Protein AF-0000000074256273 (afdb_homodimer)

Organism: Phascolarctos cinereus (NCBI:txid38626)

Secondary structure (DSSP, 8-state):
-PEEEEE-TTSHHHHHHHHHHHHTT--EEEEE--GGGTGGGSHHHHHH-TT--S-EEEETTEEEESHHHHHHHHHHHTT--GGGS-SSHHHHHHHHHHHHHHIIIIIHHHHHHHIIIIIIIIII--PPPHHHHHHHHHHHHHHHHHIIIIIITTSSBTTBSS--HHHHHHHHHHHHHHHTT--TTTT-HHHHHHHHHHHHHH-HHHHHHHHHHHHTGGGSPPPPHHHHHHHHHHHHHH-/-PEEEEE-TTSHHHHHHHHHHHHTT--EEEEE--GGGTGGGSHHHHHH-TT--S-EEEETTEEEESHHHHHHHHHHHTT--GGGS-SSHHHHHHHHHHHHHHIIIIIHHHHHHHIIIIIIIIII--PPPHHHHHHHHHHHHHHHHHIIIIIITTSSBTTBSS--HHHHHHHHHHHHHHHTT--TTTT-HHHHHHHHHHHHHH-HHHHHHHHHHHHTGGGSPPPPHHHHHHHHHHHHHH-

Radius of gyration: 21.8 Å; Cα contacts (8 Å, |Δi|>4): 687; chains: 2; bounding box: 48×56×54 Å

Nearest PDB structures (foldseek):
  2c3t-assembly2_D  TM=9.696E-01  e=3.963E-23  Homo sapiens
  2c3n-assembly2_D  TM=9.711E-01  e=1.273E-22  Homo sapiens
  6keq-assembly1_BA  TM=8.802E-01  e=2.265E-10  Drosophila melanogaster
  7day-assembly1_A  TM=8.612E-01  e=3.450E-09  Drosophila melanogaster
  2il3-assembly1_B  TM=7.692E-01  e=4.697E-10  Anopheles gambiae

Structure (mmCIF, N/CA/C/O backbone):
data_AF-0000000074256273-model_v1
#
loop_
_entity.id
_entity.type
_entity.pdbx_description
1 polymer 'glutathione transferase'
#
loop_
_atom_site.group_PDB
_atom_site.id
_atom_site.type_symbol
_atom_site.label_atom_id
_atom_site.label_alt_id
_atom_site.label_comp_id
_atom_site.label_asym_id
_atom_site.label_entity_id
_atom_site.label_seq_id
_atom_site.pdbx_PDB_ins_code
_atom_site.Cartn_x
_atom_site.Cartn_y
_atom_site.Cartn_z
_atom_site.occupancy
_atom_site.B_iso_or_equiv
_atom_site.auth_seq_id
_atom_site.auth_comp_id
_atom_site.auth_asym_id
_atom_site.auth_atom_id
_atom_site.pdbx_PDB_model_num
ATOM 1 N N . MET A 1 1 ? 14.875 24.125 -13.57 1 61.72 1 MET A N 1
ATOM 2 C CA . MET A 1 1 ? 13.57 23.531 -13.844 1 61.72 1 MET A CA 1
ATOM 3 C C . MET A 1 1 ? 12.883 23.094 -12.555 1 61.72 1 MET A C 1
ATOM 5 O O . MET A 1 1 ? 13.539 22.656 -11.609 1 61.72 1 MET A O 1
ATOM 9 N N . VAL A 1 2 ? 11.625 23.672 -12.195 1 86.75 2 VAL A N 1
ATOM 10 C CA . VAL A 1 2 ? 11.039 23.719 -10.859 1 86.75 2 VAL A CA 1
ATOM 11 C C . VAL A 1 2 ? 10.156 22.5 -10.633 1 86.75 2 VAL A C 1
ATOM 13 O O . VAL A 1 2 ? 9.461 22.047 -11.547 1 86.75 2 VAL A O 1
ATOM 16 N N . LEU A 1 3 ? 10.367 21.719 -9.617 1 96.94 3 LEU A N 1
ATOM 17 C CA . LEU A 1 3 ? 9.523 20.625 -9.148 1 96.94 3 LEU A CA 1
ATOM 18 C C . LEU A 1 3 ? 8.109 21.125 -8.867 1 96.94 3 LEU A C 1
ATOM 20 O O . LEU A 1 3 ? 7.922 22.141 -8.195 1 96.94 3 LEU A O 1
ATOM 24 N N . ASN A 1 4 ? 7.129 20.516 -9.555 1 98.38 4 ASN A N 1
ATOM 25 C CA . ASN A 1 4 ? 5.723 20.797 -9.273 1 98.38 4 ASN A CA 1
ATOM 26 C C . ASN A 1 4 ? 5.086 19.703 -8.43 1 98.38 4 ASN A C 1
ATOM 28 O O . ASN A 1 4 ? 5.242 18.516 -8.727 1 98.38 4 ASN A O 1
ATOM 32 N N . LEU A 1 5 ? 4.43 20.109 -7.398 1 98.62 5 LEU A N 1
ATOM 33 C CA . LEU A 1 5 ? 3.66 19.188 -6.555 1 98.62 5 LEU A CA 1
ATOM 34 C C . LEU A 1 5 ? 2.182 19.562 -6.562 1 98.62 5 LEU A C 1
ATOM 36 O O . LEU A 1 5 ? 1.81 20.656 -6.145 1 98.62 5 LEU A O 1
ATOM 40 N N . TYR A 1 6 ? 1.352 18.703 -7.148 1 98.75 6 TYR A N 1
ATOM 41 C CA . TYR A 1 6 ? -0.099 18.844 -7.07 1 98.75 6 TYR A CA 1
ATOM 42 C C . TYR A 1 6 ? -0.624 18.312 -5.738 1 98.75 6 TYR A C 1
ATOM 44 O O . TYR A 1 6 ? -0.58 17.109 -5.48 1 98.75 6 TYR A O 1
ATOM 52 N N . LEU A 1 7 ? -1.126 19.25 -4.926 1 98.25 7 LEU A N 1
ATOM 53 C CA . LEU A 1 7 ? -1.415 18.906 -3.539 1 98.25 7 LEU A CA 1
ATOM 54 C C . LEU A 1 7 ? -2.783 19.422 -3.119 1 98.25 7 LEU A C 1
ATOM 56 O O . LEU A 1 7 ? -3.283 20.406 -3.691 1 98.25 7 LEU A O 1
ATOM 60 N N . ASN A 1 8 ? -3.404 18.781 -2.252 1 96.56 8 ASN A N 1
ATOM 61 C CA . ASN A 1 8 ? -4.477 19.25 -1.376 1 96.56 8 ASN A CA 1
ATOM 62 C C . ASN A 1 8 ? -4.156 18.969 0.091 1 96.56 8 ASN A C 1
ATOM 64 O O . ASN A 1 8 ? -4.129 17.812 0.52 1 96.56 8 ASN A O 1
ATOM 68 N N . LEU A 1 9 ? -4.027 19.953 0.92 1 95.31 9 LEU A N 1
ATOM 69 C CA . LEU A 1 9 ? -3.455 19.797 2.252 1 95.31 9 LEU A CA 1
ATOM 70 C C . LEU A 1 9 ? -4.48 19.203 3.219 1 95.31 9 LEU A C 1
ATOM 72 O O . LEU A 1 9 ? -4.16 18.922 4.375 1 95.31 9 LEU A O 1
ATOM 76 N N . TYR A 1 10 ? -5.703 18.906 2.738 1 93 10 TYR A N 1
ATOM 77 C CA . TYR A 1 10 ? -6.621 18.109 3.541 1 93 10 TYR A CA 1
ATOM 78 C C . TYR A 1 10 ? -6.211 16.641 3.545 1 93 10 TYR A C 1
ATOM 80 O O . TYR A 1 10 ? -6.648 15.875 4.402 1 93 10 TYR A O 1
ATOM 88 N N . SER A 1 11 ? -5.457 16.281 2.592 1 95.12 11 SER A N 1
ATOM 89 C CA . SER A 1 11 ? -4.957 14.922 2.459 1 95.12 11 SER A CA 1
ATOM 90 C C . SER A 1 11 ? -3.711 14.703 3.312 1 95.12 11 SER A C 1
ATOM 92 O O . SER A 1 11 ? -2.766 15.492 3.252 1 95.12 11 SER A O 1
ATOM 94 N N . SER A 1 12 ? -3.709 13.688 4.07 1 98 12 SER A N 1
ATOM 95 C CA . SER A 1 12 ? -2.564 13.383 4.918 1 98 12 SER A CA 1
ATOM 96 C C . SER A 1 12 ? -1.312 13.125 4.086 1 98 12 SER A C 1
ATOM 98 O O . SER A 1 12 ? -0.218 13.555 4.453 1 98 12 SER A O 1
ATOM 100 N N . SER A 1 13 ? -1.469 12.438 2.953 1 98.25 13 SER A N 1
ATOM 101 C CA . SER A 1 13 ? -0.341 12.156 2.074 1 98.25 13 SER A CA 1
ATOM 102 C C . SER A 1 13 ? 0.254 13.438 1.502 1 98.25 13 SER A C 1
ATOM 104 O O . SER A 1 13 ? 1.475 13.562 1.384 1 98.25 13 SER A O 1
ATOM 106 N N . CYS A 1 14 ? -0.58 14.344 1.185 1 98.56 14 CYS A N 1
ATOM 107 C CA . CYS A 1 14 ? -0.12 15.625 0.649 1 98.56 14 CYS A CA 1
ATOM 108 C C . CYS A 1 14 ? 0.604 16.438 1.718 1 98.56 14 CYS A C 1
ATOM 110 O O . CYS A 1 14 ? 1.64 17.047 1.444 1 98.56 14 CYS A O 1
ATOM 112 N N . ARG A 1 15 ? 0.039 16.406 2.922 1 98.75 15 ARG A N 1
ATOM 113 C CA . ARG A 1 15 ? 0.706 17.125 4.008 1 98.75 15 ARG A CA 1
ATOM 114 C C . ARG A 1 15 ? 2.094 16.547 4.27 1 98.75 15 ARG A C 1
ATOM 116 O O . ARG A 1 15 ? 3.051 17.297 4.48 1 98.75 15 ARG A O 1
ATOM 123 N N . SER A 1 16 ? 2.227 15.242 4.273 1 98.75 16 SER A N 1
ATOM 124 C CA . SER A 1 16 ? 3.527 14.609 4.473 1 98.75 16 SER A CA 1
ATOM 125 C C . SER A 1 16 ? 4.539 15.086 3.432 1 98.75 16 SER A C 1
ATOM 127 O O . SER A 1 16 ? 5.676 15.414 3.77 1 98.75 16 SER A O 1
ATOM 129 N N . LEU A 1 17 ? 4.109 15.109 2.209 1 98.69 17 LEU A N 1
ATOM 130 C CA . LEU A 1 17 ? 4.992 15.508 1.119 1 98.69 17 LEU A CA 1
ATOM 131 C C . LEU A 1 17 ? 5.391 16.969 1.251 1 98.69 17 LEU A C 1
ATOM 133 O O . LEU A 1 17 ? 6.559 17.328 1.06 1 98.69 17 LEU A O 1
ATOM 137 N N . TYR A 1 18 ? 4.43 17.812 1.56 1 98.75 18 TYR A N 1
ATOM 138 C CA . TYR A 1 18 ? 4.672 19.234 1.733 1 98.75 18 TYR A CA 1
ATOM 139 C C . TYR A 1 18 ? 5.68 19.484 2.848 1 98.75 18 TYR A C 1
ATOM 141 O O . TYR A 1 18 ? 6.652 20.219 2.66 1 98.75 18 TYR A O 1
ATOM 149 N N . ILE A 1 19 ? 5.477 18.859 3.969 1 98.81 19 ILE A N 1
ATOM 150 C CA . ILE A 1 19 ? 6.359 19.016 5.121 1 98.81 19 ILE A CA 1
ATOM 151 C C . ILE A 1 19 ? 7.77 18.562 4.754 1 98.81 19 ILE A C 1
ATOM 153 O O . ILE A 1 19 ? 8.75 19.266 5.039 1 98.81 19 ILE A O 1
ATOM 157 N N . PHE A 1 20 ? 7.875 17.406 4.105 1 98.81 20 PHE A N 1
ATOM 158 C CA . PHE A 1 20 ? 9.172 16.828 3.762 1 98.81 20 PHE A CA 1
ATOM 159 C C . PHE A 1 20 ? 9.945 17.766 2.83 1 98.81 20 PHE A C 1
ATOM 161 O O . PHE A 1 20 ? 11.133 18 3.035 1 98.81 20 PHE A O 1
ATOM 168 N N . ALA A 1 21 ? 9.25 18.266 1.827 1 98.44 21 ALA A N 1
ATOM 169 C CA . ALA A 1 21 ? 9.883 19.141 0.857 1 98.44 21 ALA A CA 1
ATOM 170 C C . ALA A 1 21 ? 10.359 20.438 1.521 1 98.44 21 ALA A C 1
ATOM 172 O O . ALA A 1 21 ? 11.477 20.891 1.271 1 98.44 21 ALA A O 1
ATOM 173 N N . LYS A 1 22 ? 9.531 21.031 2.377 1 98.44 22 LYS A N 1
ATOM 174 C CA . LYS A 1 22 ? 9.883 22.25 3.076 1 98.44 22 LYS A CA 1
ATOM 175 C C . LYS A 1 22 ? 11.039 22.016 4.047 1 98.44 22 LYS A C 1
ATOM 177 O O . LYS A 1 22 ? 11.984 22.812 4.105 1 98.44 22 LYS A O 1
ATOM 182 N N . LEU A 1 23 ? 10.945 20.953 4.75 1 98.25 23 LEU A N 1
ATOM 183 C CA . LEU A 1 23 ? 11.953 20.609 5.746 1 98.25 23 LEU A CA 1
ATOM 184 C C . LEU A 1 23 ? 13.336 20.516 5.113 1 98.25 23 LEU A C 1
ATOM 186 O O . LEU A 1 23 ? 14.336 20.906 5.723 1 98.25 23 LEU A O 1
ATOM 190 N N . HIS A 1 24 ? 13.445 20.031 3.916 1 97.81 24 HIS A N 1
ATOM 191 C CA . HIS A 1 24 ? 14.727 19.781 3.266 1 97.81 24 HIS A CA 1
ATOM 192 C C . HIS A 1 24 ? 15.031 20.875 2.234 1 97.81 24 HIS A C 1
ATOM 194 O O . HIS A 1 24 ? 15.891 20.688 1.37 1 97.81 24 HIS A O 1
ATOM 200 N N . VAL A 1 25 ? 14.258 21.875 2.178 1 97.12 25 VAL A N 1
ATOM 201 C CA . VAL A 1 25 ? 14.469 23.078 1.368 1 97.12 25 VAL A CA 1
ATOM 202 C C . VAL A 1 25 ? 14.484 22.703 -0.112 1 97.12 25 VAL A C 1
ATOM 204 O O . VAL A 1 25 ? 15.352 23.156 -0.864 1 97.12 25 VAL A O 1
ATOM 207 N N . ILE A 1 26 ? 13.719 21.75 -0.412 1 97.5 26 ILE A N 1
ATOM 208 C CA . ILE A 1 26 ? 13.516 21.40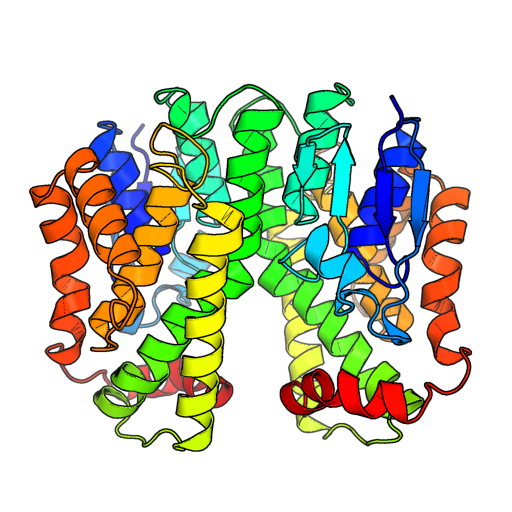6 -1.818 1 97.5 26 ILE A CA 1
ATOM 209 C C . ILE A 1 26 ? 12.656 22.484 -2.48 1 97.5 26 ILE A C 1
ATOM 211 O O . ILE A 1 26 ? 11.562 22.797 -2.004 1 97.5 26 ILE A O 1
ATOM 215 N N . SER A 1 27 ? 13.156 23.094 -3.52 1 97.31 27 SER A N 1
ATOM 216 C CA . SER A 1 27 ? 12.391 24.109 -4.254 1 97.31 27 SER A CA 1
ATOM 217 C C . SER A 1 27 ? 11.281 23.469 -5.078 1 97.31 27 SER A C 1
ATOM 219 O O . SER A 1 27 ? 11.539 22.562 -5.879 1 97.31 27 SER A O 1
ATOM 221 N N . PHE A 1 28 ? 10.055 23.891 -4.828 1 98.12 28 PHE A N 1
ATOM 222 C CA . PHE A 1 28 ? 8.93 23.359 -5.582 1 98.12 28 PHE A CA 1
ATOM 223 C C . PHE A 1 28 ? 7.824 24.391 -5.73 1 98.12 28 PHE A C 1
ATOM 225 O O . PHE A 1 28 ? 7.754 25.344 -4.949 1 98.12 28 PHE A O 1
ATOM 232 N N . ASP A 1 29 ? 7.016 24.234 -6.793 1 98 29 ASP A N 1
ATOM 233 C CA . ASP A 1 29 ? 5.746 24.938 -6.945 1 98 29 ASP A CA 1
ATOM 234 C C . ASP A 1 29 ? 4.574 24.047 -6.535 1 98 29 ASP A C 1
ATOM 236 O O . ASP A 1 29 ? 4.402 22.953 -7.066 1 98 29 ASP A O 1
ATOM 240 N N . MET A 1 30 ? 3.898 24.562 -5.609 1 97.81 30 MET A N 1
ATOM 241 C CA . MET A 1 30 ? 2.684 23.844 -5.23 1 97.81 30 MET A CA 1
ATOM 242 C C . MET A 1 30 ? 1.522 24.219 -6.145 1 97.81 30 MET A C 1
ATOM 244 O O . MET A 1 30 ? 1.229 25.391 -6.332 1 97.81 30 MET A O 1
ATOM 248 N N . ILE A 1 31 ? 0.877 23.297 -6.746 1 97.94 31 ILE A N 1
ATOM 249 C CA . ILE A 1 31 ? -0.345 23.453 -7.527 1 97.94 31 ILE A CA 1
ATOM 250 C C . ILE A 1 31 ? -1.531 22.891 -6.746 1 97.94 31 ILE A C 1
ATOM 252 O O . ILE A 1 31 ? -1.709 21.672 -6.672 1 97.94 31 ILE A O 1
ATOM 256 N N . PRO A 1 32 ? -2.316 23.734 -6.184 1 97.31 32 PRO A N 1
ATOM 257 C CA . PRO A 1 32 ? -3.443 23.234 -5.391 1 97.31 32 PRO A CA 1
ATOM 258 C C . PRO A 1 32 ? -4.484 22.5 -6.238 1 97.31 32 PRO A C 1
ATOM 260 O O . PRO A 1 32 ? -4.762 22.906 -7.367 1 97.31 32 PRO A O 1
ATOM 263 N N . VAL A 1 33 ? -4.938 21.375 -5.777 1 95.94 33 VAL A N 1
ATOM 264 C CA . VAL A 1 33 ? -6.039 20.609 -6.355 1 95.94 33 VAL A CA 1
ATOM 265 C C . VAL A 1 33 ? -7.227 20.609 -5.395 1 95.94 33 VAL A C 1
ATOM 267 O O . VAL A 1 33 ? -7.125 20.109 -4.273 1 95.94 33 VAL A O 1
ATOM 270 N N . ASP A 1 34 ? -8.352 21.172 -5.77 1 89.44 34 ASP A N 1
ATOM 271 C CA . ASP A 1 34 ? -9.531 21.25 -4.91 1 89.44 34 ASP A CA 1
ATOM 272 C C . ASP A 1 34 ? -10.336 19.953 -4.973 1 89.44 34 ASP A C 1
ATOM 274 O O . ASP A 1 34 ? -11.141 19.766 -5.887 1 89.44 34 ASP A O 1
ATOM 278 N N . LEU A 1 35 ? -10.18 19.156 -3.971 1 84.44 35 LEU A N 1
ATOM 279 C CA . LEU A 1 35 ? -10.852 17.875 -3.943 1 84.44 35 LEU A CA 1
ATOM 280 C C . LEU A 1 35 ? -12.344 18.047 -3.68 1 84.44 35 LEU A C 1
ATOM 282 O O . LEU A 1 35 ? -13.156 17.203 -4.086 1 84.44 35 LEU A O 1
ATOM 286 N N . MET A 1 36 ? -12.656 19.078 -2.949 1 77.19 36 MET A N 1
ATOM 287 C CA . MET A 1 36 ? -14.07 19.344 -2.664 1 77.19 36 MET A CA 1
ATOM 288 C C . MET A 1 36 ? -14.828 19.688 -3.941 1 77.19 36 MET A C 1
ATOM 290 O O . MET A 1 36 ? -16.047 19.562 -3.992 1 77.19 36 MET A O 1
ATOM 294 N N . LYS A 1 37 ? -14.117 20.125 -4.961 1 79.25 37 LYS A N 1
ATOM 295 C CA . LYS A 1 37 ? -14.703 20.406 -6.27 1 79.25 37 LYS A CA 1
ATOM 296 C C . LYS A 1 37 ? -14.406 19.281 -7.254 1 79.25 37 LYS A C 1
ATOM 298 O O . LYS A 1 37 ? -14.625 19.438 -8.461 1 79.25 37 LYS A O 1
ATOM 303 N N . ALA A 1 38 ? -13.742 18.219 -6.828 1 84.12 38 ALA A N 1
ATOM 304 C CA . ALA A 1 38 ? -13.406 17.031 -7.609 1 84.12 38 ALA A CA 1
ATOM 305 C C . ALA A 1 38 ? -12.477 17.391 -8.766 1 84.12 38 ALA A C 1
ATOM 307 O O . ALA A 1 38 ? -12.586 16.812 -9.852 1 84.12 38 ALA A O 1
ATOM 308 N N . GLU A 1 39 ? -11.68 18.312 -8.57 1 90.56 39 GLU A N 1
ATOM 309 C CA . GLU A 1 39 ? -10.75 18.734 -9.617 1 90.56 39 GLU A CA 1
ATOM 310 C C . GLU A 1 39 ? -9.859 17.578 -10.062 1 90.56 39 GLU A C 1
ATOM 312 O O . GLU A 1 39 ? -9.375 17.562 -11.203 1 90.56 39 GLU A O 1
ATOM 317 N N . HIS A 1 40 ? -9.672 16.594 -9.211 1 91.44 40 HIS A N 1
ATOM 318 C CA . HIS A 1 40 ? -8.844 15.438 -9.539 1 91.44 40 HIS A CA 1
ATOM 319 C C . HIS A 1 40 ? -9.531 14.523 -10.547 1 91.44 40 HIS A C 1
ATOM 321 O O . HIS A 1 40 ? -8.914 13.602 -11.086 1 91.44 40 HIS A O 1
ATOM 327 N N . HIS A 1 41 ? -10.781 14.852 -10.883 1 90.44 41 HIS A N 1
ATOM 328 C CA . HIS A 1 41 ? -11.508 14.102 -11.898 1 90.44 41 HIS A CA 1
ATOM 329 C C . HIS A 1 41 ? -11.648 14.906 -13.188 1 90.44 41 HIS A C 1
ATOM 331 O O . HIS A 1 41 ? -12.188 14.414 -14.18 1 90.44 41 HIS A O 1
ATOM 337 N N . SER A 1 42 ? -11.242 16.141 -13.148 1 92.56 42 SER A N 1
ATOM 338 C CA . SER A 1 42 ? -11.344 16.984 -14.336 1 92.56 42 SER A CA 1
ATOM 339 C C . SER A 1 42 ? -10.508 16.422 -15.484 1 92.56 42 SER A C 1
ATOM 341 O O . SER A 1 42 ? -9.523 15.719 -15.258 1 92.56 42 SER A O 1
ATOM 343 N N . LYS A 1 43 ? -10.891 16.766 -16.703 1 94.56 43 LYS A N 1
ATOM 344 C CA . LYS A 1 43 ? -10.164 16.344 -17.891 1 94.56 43 LYS A CA 1
ATOM 345 C C . LYS A 1 43 ? -8.711 16.828 -17.859 1 94.56 43 LYS A C 1
ATOM 347 O O . LYS A 1 43 ? -7.801 16.094 -18.234 1 94.56 43 LYS A O 1
ATOM 352 N N . GLU A 1 44 ? -8.523 18.016 -17.422 1 95.88 44 GLU A N 1
ATOM 353 C CA . GLU A 1 44 ? -7.191 18.609 -17.344 1 95.88 44 GLU A CA 1
ATOM 354 C C . GLU A 1 44 ? -6.293 17.844 -16.375 1 95.88 44 GLU A C 1
ATOM 356 O O . GLU A 1 44 ? -5.137 17.562 -16.688 1 95.88 44 GLU A O 1
ATOM 361 N N . PHE A 1 45 ? -6.828 17.531 -15.211 1 96.31 45 PHE A N 1
ATOM 362 C CA . PHE A 1 45 ? -6.031 16.828 -14.219 1 96.31 45 PHE A CA 1
ATOM 363 C C . PHE A 1 45 ? -5.742 15.398 -14.664 1 96.31 45 PHE A C 1
ATOM 365 O O . PHE A 1 45 ? -4.633 14.898 -14.469 1 96.31 45 PHE A O 1
ATOM 372 N N . VAL A 1 46 ? -6.695 14.758 -15.258 1 95.62 46 VAL A N 1
ATOM 373 C CA . VAL A 1 46 ? -6.566 13.367 -15.688 1 95.62 46 VAL A CA 1
ATOM 374 C C . VAL A 1 46 ? -5.473 13.25 -16.75 1 95.62 46 VAL A C 1
ATOM 376 O O . VAL A 1 46 ? -4.785 12.234 -16.828 1 95.62 46 VAL A O 1
ATOM 379 N N . GLN A 1 47 ? -5.246 14.266 -17.531 1 95.81 47 GLN A N 1
ATOM 380 C CA . GLN A 1 47 ? -4.176 14.289 -18.516 1 95.81 47 GLN A CA 1
ATOM 381 C C . GLN A 1 47 ? -2.805 14.258 -17.844 1 95.81 47 GLN A C 1
ATOM 383 O O . GLN A 1 47 ? -1.837 13.75 -18.406 1 95.81 47 GLN A O 1
ATOM 388 N N . ILE A 1 48 ? -2.764 14.727 -16.609 1 96 48 ILE A N 1
ATOM 389 C CA . ILE A 1 48 ? -1.514 14.734 -15.867 1 96 48 ILE A CA 1
ATOM 390 C C . ILE A 1 48 ? -1.367 13.422 -15.094 1 96 48 ILE A C 1
ATOM 392 O O . ILE A 1 48 ? -0.294 12.812 -15.086 1 96 48 ILE A O 1
ATOM 396 N N . SER A 1 49 ? -2.459 13.094 -14.508 1 96.62 49 SER A N 1
ATOM 397 C CA . SER A 1 49 ? -2.434 11.883 -13.695 1 96.62 49 SER A CA 1
ATOM 398 C C . SER A 1 49 ? -3.684 11.039 -13.922 1 96.62 49 SER A C 1
ATOM 400 O O . SER A 1 49 ? -4.695 11.219 -13.242 1 96.62 49 SER A O 1
ATOM 402 N N . PRO A 1 50 ? -3.578 10.039 -14.68 1 97 50 PRO A N 1
ATOM 403 C CA . PRO A 1 50 ? -4.723 9.164 -14.953 1 97 50 PRO A CA 1
ATOM 404 C C . PRO A 1 50 ? -5.207 8.422 -13.711 1 97 50 PRO A C 1
ATOM 406 O O . PRO A 1 50 ? -6.293 7.84 -13.719 1 97 50 PRO A O 1
ATOM 409 N N . LEU A 1 51 ? -4.414 8.43 -12.633 1 97.06 51 LEU A N 1
ATOM 410 C CA . LEU A 1 51 ? -4.812 7.781 -11.391 1 97.06 51 LEU A CA 1
ATOM 411 C C . LEU A 1 51 ? -5.855 8.609 -10.656 1 97.06 51 LEU A C 1
ATOM 413 O O . LEU A 1 51 ? -6.527 8.109 -9.75 1 97.06 51 LEU A O 1
ATOM 417 N N . MET A 1 52 ? -5.969 9.906 -10.977 1 96.19 52 MET A N 1
ATOM 418 C CA . MET A 1 52 ? -6.992 10.828 -10.484 1 96.19 52 MET A CA 1
ATOM 419 C C . MET A 1 52 ? -6.898 10.992 -8.969 1 96.19 52 MET A C 1
ATOM 421 O O . MET A 1 52 ? -7.922 11.078 -8.289 1 96.19 52 MET A O 1
ATOM 425 N N . LYS A 1 53 ? -5.68 10.914 -8.43 1 95.62 53 LYS A N 1
ATOM 426 C CA . LYS A 1 53 ? -5.41 11.102 -7.008 1 95.62 53 LYS A CA 1
ATOM 427 C C . LYS A 1 53 ? -4.316 12.148 -6.789 1 95.62 53 LYS A C 1
ATOM 429 O O . LYS A 1 53 ? -3.5 12.391 -7.68 1 95.62 53 LYS A O 1
ATOM 434 N N . VAL A 1 54 ? -4.375 12.766 -5.723 1 97.56 54 VAL A N 1
ATOM 435 C CA . VAL A 1 54 ? -3.26 13.562 -5.234 1 97.56 54 VAL A CA 1
ATOM 436 C C . VAL A 1 54 ? -2.572 12.844 -4.078 1 97.56 54 VAL A C 1
ATOM 438 O O . VAL A 1 54 ? -3.199 12.047 -3.377 1 97.56 54 VAL A O 1
ATOM 441 N N . PRO A 1 55 ? -1.244 13.016 -3.873 1 98.62 55 PRO A N 1
ATOM 442 C CA . PRO A 1 55 ? -0.367 13.945 -4.586 1 98.62 55 PRO A CA 1
ATOM 443 C C . PRO A 1 55 ? 0.062 13.422 -5.957 1 98.62 55 PRO A C 1
ATOM 445 O O . PRO A 1 55 ? -0.023 12.219 -6.211 1 98.62 55 PRO A O 1
ATOM 448 N N . VAL A 1 56 ? 0.421 14.336 -6.848 1 98.75 56 VAL A N 1
ATOM 449 C CA . VAL A 1 56 ? 1.153 14.062 -8.078 1 98.75 56 VAL A CA 1
ATOM 450 C C . VAL A 1 56 ? 2.389 14.961 -8.156 1 98.75 56 VAL A C 1
ATOM 452 O O . VAL A 1 56 ? 2.34 16.125 -7.762 1 98.75 56 VAL A O 1
ATOM 455 N N . MET A 1 57 ? 3.479 14.438 -8.594 1 98.81 57 MET A N 1
ATOM 456 C CA . MET A 1 57 ? 4.719 15.188 -8.766 1 98.81 57 MET A CA 1
ATOM 457 C C . MET A 1 57 ? 5.09 15.281 -10.242 1 98.81 57 MET A C 1
ATOM 459 O O . MET A 1 57 ? 4.984 14.297 -10.977 1 98.81 57 MET A O 1
ATOM 463 N N . LYS A 1 58 ? 5.473 16.391 -10.688 1 98.12 58 LYS A N 1
ATOM 464 C CA . LYS A 1 58 ? 6.078 16.594 -12 1 98.12 58 LYS A CA 1
ATOM 465 C C . LYS A 1 58 ? 7.473 17.203 -11.875 1 98.12 58 LYS A C 1
ATOM 467 O O . LYS A 1 58 ? 7.625 18.328 -11.43 1 98.12 58 LYS A O 1
ATOM 472 N N . ASP A 1 59 ? 8.477 16.438 -12.094 1 97.5 59 ASP A N 1
ATOM 473 C CA . ASP A 1 59 ? 9.875 16.859 -12.156 1 97.5 59 ASP A CA 1
ATOM 474 C C . ASP A 1 59 ? 10.375 16.875 -13.602 1 97.5 59 ASP A C 1
ATOM 476 O O . ASP A 1 59 ? 10.844 15.852 -14.117 1 97.5 59 ASP A O 1
ATOM 480 N N . GLU A 1 60 ? 10.203 18 -14.227 1 93.5 60 GLU A N 1
ATOM 481 C CA . GLU A 1 60 ? 10.398 18.109 -15.672 1 93.5 60 GLU A CA 1
ATOM 482 C C . GLU A 1 60 ? 9.391 17.25 -16.438 1 93.5 60 GLU A C 1
ATOM 484 O O . GLU A 1 60 ? 8.18 17.375 -16.219 1 93.5 60 GLU A O 1
ATOM 489 N N . ASP A 1 61 ? 9.898 16.234 -17.078 1 93.81 61 ASP A N 1
ATOM 490 C CA . ASP A 1 61 ? 8.992 15.414 -17.859 1 93.81 61 ASP A CA 1
ATOM 491 C C . ASP A 1 61 ? 8.586 14.156 -17.094 1 93.81 61 ASP A C 1
ATOM 493 O O . ASP A 1 61 ? 7.777 13.367 -17.578 1 93.81 61 ASP A O 1
ATOM 497 N N . PHE A 1 62 ? 9.102 14.133 -15.945 1 97.12 62 PHE A N 1
ATOM 498 C CA . PHE A 1 62 ? 8.844 12.938 -15.148 1 97.12 62 PHE A CA 1
ATOM 499 C C . PHE A 1 62 ? 7.652 13.156 -14.227 1 97.12 62 PHE A C 1
ATOM 501 O O . PHE A 1 62 ? 7.723 13.969 -13.297 1 97.12 62 PHE A O 1
ATOM 508 N N . VAL A 1 63 ? 6.496 12.453 -14.461 1 98.25 63 VAL A N 1
ATOM 509 C CA . VAL A 1 63 ? 5.285 12.562 -13.656 1 98.25 63 VAL A CA 1
ATOM 510 C C . VAL A 1 63 ? 5.125 11.312 -12.789 1 98.25 63 VAL A C 1
ATOM 512 O O . VAL A 1 63 ? 5.25 10.188 -13.281 1 98.25 63 VAL A O 1
ATOM 515 N N . LEU A 1 64 ? 4.926 11.523 -11.555 1 98.69 64 LEU A N 1
ATOM 516 C CA . LEU A 1 64 ? 4.879 10.422 -10.602 1 98.69 64 LEU A CA 1
ATOM 517 C C . LEU A 1 64 ? 3.707 10.586 -9.641 1 98.69 64 LEU A C 1
ATOM 519 O O . LEU A 1 64 ? 3.488 11.68 -9.102 1 98.69 64 LEU A O 1
ATOM 523 N N . GLY A 1 65 ? 2.941 9.5 -9.508 1 98.5 65 GLY A N 1
ATOM 524 C CA . GLY A 1 65 ? 1.883 9.461 -8.508 1 98.5 65 GLY A CA 1
ATOM 525 C C . GLY A 1 65 ? 2.252 8.656 -7.281 1 98.5 65 GLY A C 1
ATOM 526 O O . GLY A 1 65 ? 3.395 8.211 -7.145 1 98.5 65 GLY A O 1
ATOM 527 N N . GLU A 1 66 ? 1.271 8.477 -6.445 1 98.38 66 GLU A N 1
ATOM 528 C CA . GLU A 1 66 ? 1.43 7.691 -5.227 1 98.38 66 GLU A CA 1
ATOM 529 C C . GLU A 1 66 ? 2.398 8.359 -4.258 1 98.38 66 GLU A C 1
ATOM 531 O O . GLU A 1 66 ? 3.58 8.523 -4.566 1 98.38 66 GLU A O 1
ATOM 536 N N . SER A 1 67 ? 1.936 8.672 -3.09 1 98.44 67 SER A N 1
ATOM 537 C CA . SER A 1 67 ? 2.693 9.461 -2.121 1 98.44 67 SER A CA 1
ATOM 538 C C . SER A 1 67 ? 3.979 8.75 -1.713 1 98.44 67 SER A C 1
ATOM 540 O O . SER A 1 67 ? 5.035 9.375 -1.618 1 98.44 67 SER A O 1
ATOM 542 N N . VAL A 1 68 ? 3.9 7.418 -1.533 1 98.56 68 VAL A N 1
ATOM 543 C CA . VAL A 1 68 ? 5.07 6.656 -1.107 1 98.56 68 VAL A CA 1
ATOM 544 C C . VAL A 1 68 ? 6.152 6.723 -2.186 1 98.56 68 VAL A C 1
ATOM 546 O O . VAL A 1 68 ? 7.32 6.973 -1.888 1 98.56 68 VAL A O 1
ATOM 549 N N . ALA A 1 69 ? 5.77 6.539 -3.432 1 98.75 69 ALA A N 1
ATOM 550 C CA . ALA A 1 69 ? 6.719 6.594 -4.539 1 98.75 69 ALA A CA 1
ATOM 551 C C . ALA A 1 69 ? 7.363 7.973 -4.641 1 98.75 69 ALA A C 1
ATOM 553 O O . ALA A 1 69 ? 8.578 8.086 -4.832 1 98.75 69 ALA A O 1
ATOM 554 N N . ILE A 1 70 ? 6.547 9.008 -4.48 1 98.88 70 ILE A N 1
ATOM 555 C CA . ILE A 1 70 ? 7.039 10.375 -4.582 1 98.88 70 ILE A CA 1
ATOM 556 C C . ILE A 1 70 ? 8.031 10.656 -3.453 1 98.88 70 ILE A C 1
ATOM 558 O O . ILE A 1 70 ? 9.102 11.227 -3.682 1 98.88 70 ILE A O 1
ATOM 562 N N . MET A 1 71 ? 7.68 10.25 -2.252 1 98.62 71 MET A N 1
ATOM 563 C CA . MET A 1 71 ? 8.539 10.492 -1.095 1 98.62 71 MET A CA 1
ATOM 564 C C . MET A 1 71 ? 9.891 9.812 -1.271 1 98.62 71 MET A C 1
ATOM 566 O O . MET A 1 71 ? 10.93 10.43 -1.031 1 98.62 71 MET A O 1
ATOM 570 N N . LEU A 1 72 ? 9.875 8.578 -1.69 1 98.62 72 LEU A N 1
ATOM 571 C CA . LEU A 1 72 ? 11.117 7.844 -1.908 1 98.62 72 LEU A CA 1
ATOM 572 C C . LEU A 1 72 ? 11.945 8.492 -3.018 1 98.62 72 LEU A C 1
ATOM 574 O O . LEU A 1 72 ? 13.164 8.602 -2.906 1 98.62 72 LEU A O 1
ATOM 578 N N . TYR A 1 73 ? 11.289 8.922 -4.082 1 98.69 73 TYR A N 1
ATOM 579 C CA . TYR A 1 73 ? 11.969 9.602 -5.18 1 98.69 73 TYR A CA 1
ATOM 580 C C . TYR A 1 73 ? 12.664 10.867 -4.688 1 98.69 73 TYR A C 1
ATOM 582 O O . TYR A 1 73 ? 13.82 11.117 -5.023 1 98.69 73 TYR A O 1
ATOM 590 N N . LEU A 1 74 ? 11.992 11.664 -3.842 1 98.44 74 LEU A N 1
ATOM 591 C CA . LEU A 1 74 ? 12.57 12.898 -3.33 1 98.44 74 LEU A CA 1
ATOM 592 C C . LEU A 1 74 ? 13.789 12.609 -2.465 1 98.44 74 LEU A C 1
ATOM 594 O O . LEU A 1 74 ? 14.789 13.336 -2.527 1 98.44 74 LEU A O 1
ATOM 598 N N . CYS A 1 75 ? 13.68 11.555 -1.623 1 98.31 75 CYS A N 1
ATOM 599 C CA . CYS A 1 75 ? 14.836 11.172 -0.817 1 98.31 75 CYS A CA 1
ATOM 600 C C . CYS A 1 75 ? 16.047 10.898 -1.696 1 98.31 75 CYS A C 1
ATOM 602 O O . CYS A 1 75 ? 17.141 11.398 -1.425 1 98.31 75 CYS A O 1
ATOM 604 N N . ARG A 1 76 ? 15.828 10.133 -2.742 1 97.31 76 ARG A N 1
ATOM 605 C CA . ARG A 1 76 ? 16.938 9.703 -3.604 1 97.31 76 ARG A CA 1
ATOM 606 C C . ARG A 1 76 ? 17.422 10.859 -4.477 1 97.31 76 ARG A C 1
ATOM 608 O O . ARG A 1 76 ? 18.625 11.086 -4.594 1 97.31 76 ARG A O 1
ATOM 615 N N . ARG A 1 77 ? 16.5 11.547 -5.059 1 96.75 77 ARG A N 1
ATOM 616 C CA . ARG A 1 77 ? 16.797 12.609 -6.016 1 96.75 77 ARG A CA 1
ATOM 617 C C . ARG A 1 77 ? 17.531 13.758 -5.352 1 96.75 77 ARG A C 1
ATOM 619 O O . ARG A 1 77 ? 18.438 14.344 -5.949 1 96.75 77 ARG A O 1
ATOM 626 N N . PHE A 1 78 ? 17.234 14.031 -4.121 1 96.69 78 PHE A N 1
ATOM 627 C CA . PHE A 1 78 ? 17.797 15.211 -3.475 1 96.69 78 PHE A CA 1
ATOM 628 C C . PHE A 1 78 ? 18.766 14.805 -2.375 1 96.69 78 PHE A C 1
ATOM 630 O O . PHE A 1 78 ? 19.25 15.656 -1.624 1 96.69 78 PHE A O 1
ATOM 637 N N . LYS A 1 79 ? 19.047 13.508 -2.232 1 96.25 79 LYS A N 1
ATOM 638 C CA . LYS A 1 79 ? 20.047 12.969 -1.312 1 96.25 79 LYS A CA 1
ATOM 639 C C . LYS A 1 79 ? 19.828 13.508 0.101 1 96.25 79 LYS A C 1
ATOM 641 O O . LYS A 1 79 ? 20.766 14.047 0.712 1 96.25 79 LYS A O 1
ATOM 646 N N . THR A 1 80 ? 18.609 13.359 0.562 1 97.62 80 THR A N 1
ATOM 647 C CA . THR A 1 80 ? 18.281 13.797 1.911 1 97.62 80 THR A CA 1
ATOM 648 C C . THR A 1 80 ? 19.016 12.961 2.953 1 97.62 80 THR A C 1
ATOM 650 O O . THR A 1 80 ? 19.578 11.914 2.631 1 97.62 80 THR A O 1
ATOM 653 N N . PRO A 1 81 ? 19.094 13.414 4.215 1 98.31 81 PRO A N 1
ATOM 654 C CA . PRO A 1 81 ? 19.812 12.633 5.23 1 98.31 81 PRO A CA 1
ATOM 655 C C . PRO A 1 81 ? 19.375 11.172 5.266 1 98.31 81 PRO A C 1
ATOM 657 O O . PRO A 1 81 ? 18.172 10.883 5.121 1 98.31 81 PRO A O 1
ATOM 660 N N . ASP A 1 82 ? 20.25 10.266 5.488 1 97.94 82 ASP A N 1
ATOM 661 C CA . ASP A 1 82 ? 20.125 8.828 5.293 1 97.94 82 ASP A CA 1
ATOM 662 C C . ASP A 1 82 ? 18.984 8.266 6.145 1 97.94 82 ASP A C 1
ATOM 664 O O . ASP A 1 82 ? 18.297 7.324 5.734 1 97.94 82 ASP A O 1
ATOM 668 N N . HIS A 1 83 ? 18.75 8.875 7.312 1 98.31 83 HIS A N 1
ATOM 669 C CA . HIS A 1 83 ? 17.812 8.289 8.281 1 98.31 83 HIS A CA 1
ATOM 670 C C . HIS A 1 83 ? 16.375 8.375 7.777 1 98.31 83 HIS A C 1
ATOM 672 O O . HIS A 1 83 ? 15.5 7.664 8.273 1 98.31 83 HIS A O 1
ATOM 678 N N . TRP A 1 84 ? 16.094 9.234 6.848 1 98.81 84 TRP A N 1
ATOM 679 C CA . TRP A 1 84 ? 14.742 9.344 6.336 1 98.81 84 TRP A CA 1
ATOM 680 C C . TRP A 1 84 ? 14.344 8.094 5.559 1 98.81 84 TRP A C 1
ATOM 682 O O . TRP A 1 84 ? 13.195 7.648 5.637 1 98.81 84 TRP A O 1
ATOM 692 N N . TYR A 1 85 ? 15.219 7.609 4.805 1 98.56 85 TYR A N 1
ATOM 693 C CA . TYR A 1 85 ? 15.117 6.363 4.051 1 98.56 85 TYR A CA 1
ATOM 694 C C . TYR A 1 85 ? 16.484 5.719 3.869 1 98.56 85 TYR A C 1
ATOM 696 O O . TYR A 1 85 ? 17.141 5.906 2.836 1 98.56 85 TYR A O 1
ATOM 704 N N . PRO A 1 86 ? 16.859 4.891 4.812 1 97.81 86 PRO A N 1
ATOM 705 C CA . PRO A 1 86 ? 18.25 4.422 4.895 1 97.81 86 PRO A CA 1
ATOM 706 C C . PRO A 1 86 ? 18.672 3.627 3.662 1 97.81 86 PRO A C 1
ATOM 708 O O . PRO A 1 86 ? 17.844 2.945 3.047 1 97.81 86 PRO A O 1
ATOM 711 N N . ASP A 1 87 ? 19.953 3.559 3.408 1 93.56 87 ASP A N 1
ATOM 712 C CA . ASP A 1 87 ? 20.5 2.928 2.213 1 93.56 87 ASP A CA 1
ATOM 713 C C . ASP A 1 87 ? 20.719 1.433 2.436 1 93.56 87 ASP A C 1
ATOM 715 O O . ASP A 1 87 ? 20.781 0.66 1.477 1 93.56 87 ASP A O 1
ATOM 719 N N . ASP A 1 88 ? 20.984 1.099 3.65 1 95.81 88 ASP A N 1
ATOM 720 C CA . ASP A 1 88 ? 21.25 -0.313 3.906 1 95.81 88 ASP A CA 1
ATOM 721 C C . ASP A 1 88 ? 19.984 -1.144 3.82 1 95.81 88 ASP A C 1
ATOM 723 O O . ASP A 1 88 ? 18.875 -0.63 4.055 1 95.81 88 ASP A O 1
ATOM 727 N N . ALA A 1 89 ? 20.094 -2.441 3.553 1 96.75 89 ALA A N 1
ATOM 728 C CA . ALA A 1 89 ? 18.984 -3.334 3.242 1 96.75 89 ALA A CA 1
ATOM 729 C C . ALA A 1 89 ? 18.016 -3.424 4.414 1 96.75 89 ALA A C 1
ATOM 731 O O . ALA A 1 89 ? 16.797 -3.363 4.223 1 96.75 89 ALA A O 1
ATOM 732 N N . LYS A 1 90 ? 18.531 -3.578 5.613 1 97.69 90 LYS A N 1
ATOM 733 C CA . LYS A 1 90 ? 17.656 -3.754 6.77 1 97.69 90 LYS A CA 1
ATOM 734 C C . LYS A 1 90 ? 16.969 -2.445 7.141 1 97.69 90 LYS A C 1
ATOM 736 O O . LYS A 1 90 ? 15.766 -2.43 7.422 1 97.69 90 LYS A O 1
ATOM 741 N N . GLY A 1 91 ? 17.75 -1.314 7.148 1 97.81 91 GLY A N 1
ATOM 742 C CA . GLY A 1 91 ? 17.188 -0.023 7.504 1 97.81 91 GLY A CA 1
ATOM 743 C C . GLY A 1 91 ? 16.062 0.415 6.578 1 97.81 91 GLY A C 1
ATOM 744 O O . GLY A 1 91 ? 15.016 0.872 7.035 1 97.81 91 GLY A O 1
ATOM 745 N N . CYS A 1 92 ? 16.234 0.31 5.32 1 97.56 92 CYS A N 1
ATOM 746 C CA . CYS A 1 92 ? 15.195 0.715 4.375 1 97.56 92 CYS A CA 1
ATOM 747 C C . CYS A 1 92 ? 13.992 -0.217 4.453 1 97.56 92 CYS A C 1
ATOM 749 O O . CYS A 1 92 ? 12.859 0.215 4.266 1 97.56 92 CYS A O 1
ATOM 751 N N . ALA A 1 93 ? 14.273 -1.52 4.746 1 98.69 93 ALA A N 1
ATOM 752 C CA . ALA A 1 93 ? 13.188 -2.498 4.84 1 98.69 93 ALA A CA 1
ATOM 753 C C . ALA A 1 93 ? 12.227 -2.145 5.969 1 98.69 93 ALA A C 1
ATOM 755 O O . ALA A 1 93 ? 11.016 -2.348 5.844 1 98.69 93 ALA A O 1
ATOM 756 N N . LEU A 1 94 ? 12.75 -1.65 7.031 1 98.81 94 LEU A N 1
ATOM 757 C CA . LEU A 1 94 ? 11.906 -1.249 8.148 1 98.81 94 LEU A CA 1
ATOM 758 C C . LEU A 1 94 ? 10.984 -0.105 7.746 1 98.81 94 LEU A C 1
ATOM 760 O O . LEU A 1 94 ? 9.805 -0.091 8.117 1 98.81 94 LEU A O 1
ATOM 764 N N . VAL A 1 95 ? 11.484 0.825 6.996 1 98.88 95 VAL A N 1
ATOM 765 C CA . VAL A 1 95 ? 10.68 1.934 6.5 1 98.88 95 VAL A CA 1
ATOM 766 C C . VAL A 1 95 ? 9.656 1.415 5.492 1 98.88 95 VAL A C 1
ATOM 768 O O . VAL A 1 95 ? 8.469 1.742 5.578 1 98.88 95 VAL A O 1
ATOM 771 N N . ASP A 1 96 ? 10.102 0.542 4.613 1 98.75 96 ASP A N 1
ATOM 772 C CA . ASP A 1 96 ? 9.242 -0.022 3.582 1 98.75 96 ASP A CA 1
ATOM 773 C C . ASP A 1 96 ? 8.094 -0.821 4.203 1 98.75 96 ASP A C 1
ATOM 775 O O . ASP A 1 96 ? 6.973 -0.804 3.691 1 98.75 96 ASP A O 1
ATOM 779 N N . GLU A 1 97 ? 8.398 -1.554 5.227 1 98.81 97 GLU A N 1
ATOM 780 C CA . GLU A 1 97 ? 7.371 -2.354 5.883 1 98.81 97 GLU A CA 1
ATOM 781 C C . GLU A 1 97 ? 6.234 -1.475 6.395 1 98.81 97 GLU A C 1
ATOM 783 O O . GLU A 1 97 ? 5.059 -1.773 6.168 1 98.81 97 GLU A O 1
ATOM 788 N N . TYR A 1 98 ? 6.594 -0.388 7.102 1 98.88 98 TYR A N 1
ATOM 789 C CA . TYR A 1 98 ? 5.559 0.498 7.621 1 98.88 98 TYR A CA 1
ATOM 790 C C . TYR A 1 98 ? 4.766 1.134 6.484 1 98.88 98 TYR A C 1
ATOM 792 O O . TYR A 1 98 ? 3.535 1.192 6.535 1 98.88 98 TYR A O 1
ATOM 800 N N . LEU A 1 99 ? 5.492 1.619 5.477 1 98.69 99 LEU A N 1
ATOM 801 C CA . LEU A 1 99 ? 4.848 2.334 4.383 1 98.69 99 LEU A CA 1
ATOM 802 C C . LEU A 1 99 ? 3.906 1.413 3.611 1 98.69 99 LEU A C 1
ATOM 804 O O . LEU A 1 99 ? 2.865 1.853 3.121 1 98.69 99 LEU A O 1
ATOM 808 N N . ALA A 1 100 ? 4.281 0.177 3.473 1 98.31 100 ALA A N 1
ATOM 809 C CA . ALA A 1 100 ? 3.414 -0.791 2.805 1 98.31 100 ALA A CA 1
ATOM 810 C C . ALA A 1 100 ? 2.197 -1.119 3.664 1 98.31 100 ALA A C 1
ATOM 812 O O . ALA A 1 100 ? 1.096 -1.311 3.143 1 98.31 100 ALA A O 1
ATOM 813 N N . TRP A 1 101 ? 2.371 -1.164 4.938 1 98.25 101 TRP A N 1
ATOM 814 C CA . TRP A 1 101 ? 1.327 -1.551 5.883 1 98.25 101 TRP A CA 1
ATOM 815 C C . TRP A 1 101 ? 0.306 -0.431 6.055 1 98.25 101 TRP A C 1
ATOM 817 O O . TRP A 1 101 ? -0.9 -0.686 6.105 1 98.25 101 TRP A O 1
ATOM 827 N N . GLN A 1 102 ? 0.752 0.731 6.102 1 97.25 102 GLN A N 1
ATOM 828 C CA . GLN A 1 102 ? -0.052 1.846 6.594 1 97.25 102 GLN A CA 1
ATOM 829 C C . GLN A 1 102 ? -1.188 2.17 5.629 1 97.25 102 GLN A C 1
ATOM 831 O O . GLN A 1 102 ? -2.25 2.639 6.047 1 97.25 102 GLN A O 1
ATOM 836 N N . HIS A 1 103 ? -1.032 1.886 4.293 1 94.25 103 HIS A N 1
ATOM 837 C CA . HIS A 1 103 ? -2.039 2.244 3.301 1 94.25 103 HIS A CA 1
ATOM 838 C C . HIS A 1 103 ? -3.389 1.621 3.635 1 94.25 103 HIS A C 1
ATOM 840 O O . HIS A 1 103 ? -4.414 2.309 3.629 1 94.25 103 HIS A O 1
ATOM 846 N N . LEU A 1 104 ? -3.305 0.405 4.047 1 94.62 104 LEU A N 1
ATOM 847 C CA . LEU A 1 104 ? -4.539 -0.351 4.246 1 94.62 104 LEU A CA 1
ATOM 848 C C . LEU A 1 104 ? -4.918 -0.382 5.723 1 94.62 104 LEU A C 1
ATOM 850 O O . LEU A 1 104 ? -5.914 -1.008 6.098 1 94.62 104 LEU A O 1
ATOM 854 N N . ASN A 1 105 ? -4.125 0.271 6.562 1 97 105 ASN A N 1
ATOM 855 C CA . ASN A 1 105 ? -4.363 0.191 8 1 97 105 ASN A CA 1
ATOM 856 C C . ASN A 1 105 ? -4.43 1.577 8.633 1 97 105 ASN A C 1
ATOM 858 O O . ASN A 1 105 ? -5.477 2.223 8.625 1 97 105 ASN A O 1
ATOM 862 N N . MET A 1 106 ? -3.248 2.139 8.984 1 98.5 106 MET A N 1
ATOM 863 C CA . MET A 1 106 ? -3.24 3.414 9.695 1 98.5 106 MET A CA 1
ATOM 864 C C . MET A 1 106 ? -3.945 4.496 8.883 1 98.5 106 MET A C 1
ATOM 866 O O . MET A 1 106 ? -4.867 5.148 9.375 1 98.5 106 MET A O 1
ATOM 870 N N . LYS A 1 107 ? -3.557 4.676 7.656 1 97.94 107 LYS A N 1
ATOM 871 C CA . LYS A 1 107 ? -4.145 5.715 6.812 1 97.94 107 LYS A CA 1
ATOM 872 C C . LYS A 1 107 ? -5.629 5.457 6.574 1 97.94 107 LYS A C 1
ATOM 874 O O . LYS A 1 107 ? -6.461 6.344 6.773 1 97.94 107 LYS A O 1
ATOM 879 N N . LYS A 1 108 ? -5.949 4.238 6.156 1 96.12 108 LYS A N 1
ATOM 880 C CA . LYS A 1 108 ? -7.332 3.857 5.883 1 96.12 108 LYS A CA 1
ATOM 881 C C . LYS A 1 108 ? -8.219 4.082 7.105 1 96.12 108 LYS A C 1
ATOM 883 O O . LYS A 1 108 ? -9.289 4.68 7.004 1 96.12 108 LYS A O 1
ATOM 888 N N . HIS A 1 109 ? -7.816 3.625 8.219 1 97.94 109 HIS A N 1
ATOM 889 C CA . HIS A 1 109 ? -8.641 3.662 9.422 1 97.94 109 HIS A CA 1
ATOM 890 C C . HIS A 1 109 ? -8.812 5.09 9.93 1 97.94 109 HIS A C 1
ATOM 892 O O . HIS A 1 109 ? -9.898 5.473 10.375 1 97.94 109 HIS A O 1
ATOM 898 N N . CYS A 1 110 ? -7.758 5.883 9.875 1 98.31 110 CYS A N 1
ATOM 899 C CA . CYS A 1 110 ? -7.871 7.285 10.273 1 98.31 110 CYS A CA 1
ATOM 900 C C . CYS A 1 110 ? -8.797 8.039 9.328 1 98.31 110 CYS A C 1
ATOM 902 O O . CYS A 1 110 ? -9.633 8.836 9.766 1 98.31 110 CYS A O 1
ATOM 904 N N . THR A 1 111 ? -8.609 7.855 8.055 1 96.44 111 THR A N 1
ATOM 905 C CA . THR A 1 111 ? -9.43 8.516 7.051 1 96.44 111 THR A CA 1
ATOM 906 C C . THR A 1 111 ? -10.898 8.117 7.203 1 96.44 111 THR A C 1
ATOM 908 O O . THR A 1 111 ? -11.789 8.953 7.086 1 96.44 111 THR A O 1
ATOM 911 N N . LYS A 1 112 ? -11.148 6.832 7.473 1 96.31 112 LYS A N 1
ATOM 912 C CA . LYS A 1 112 ? -12.508 6.332 7.66 1 96.31 112 LYS A CA 1
ATOM 913 C C . LYS A 1 112 ? -13.188 7.016 8.844 1 96.31 112 LYS A C 1
ATOM 915 O O . LYS A 1 112 ? -14.359 7.402 8.758 1 96.31 112 LYS A O 1
ATOM 920 N N . VAL A 1 113 ? -12.492 7.141 9.906 1 97 113 VAL A N 1
ATOM 921 C CA . VAL A 1 113 ? -13.039 7.793 11.086 1 97 113 VAL A CA 1
ATOM 922 C C . VAL A 1 113 ? -13.297 9.266 10.789 1 97 113 VAL A C 1
ATOM 924 O O . VAL A 1 113 ? -14.32 9.82 11.203 1 97 113 VAL A O 1
ATOM 927 N N . LEU A 1 114 ? -12.398 9.922 10.055 1 96 114 LEU A N 1
ATOM 928 C CA . LEU A 1 114 ? -12.625 11.305 9.648 1 96 114 LEU A CA 1
ATOM 929 C C . LEU A 1 114 ? -13.922 11.438 8.859 1 96 114 LEU A C 1
ATOM 931 O O . LEU A 1 114 ? -14.734 12.328 9.133 1 96 114 LEU A O 1
ATOM 935 N N . TRP A 1 115 ? -14.18 10.555 7.969 1 93.81 115 TRP A N 1
ATOM 936 C CA . TRP A 1 115 ? -15.367 10.602 7.129 1 93.81 115 TRP A CA 1
ATOM 937 C C . TRP A 1 115 ? -16.625 10.336 7.945 1 93.81 115 TRP A C 1
ATOM 939 O O . TRP A 1 115 ? -17.594 11.094 7.871 1 93.81 115 TRP A O 1
ATOM 949 N N . MET A 1 116 ? -16.562 9.336 8.719 1 94.69 116 MET A N 1
ATOM 950 C CA . MET A 1 116 ? -17.766 8.867 9.406 1 94.69 116 MET A CA 1
ATOM 951 C C . MET A 1 116 ? -18.125 9.797 10.555 1 94.69 116 MET A C 1
ATOM 953 O O . MET A 1 116 ? -19.312 10.016 10.836 1 94.69 116 MET A O 1
ATOM 957 N N . LYS A 1 117 ? -17.156 10.328 11.18 1 94.44 117 LYS A N 1
ATOM 958 C CA . LYS A 1 117 ? -17.422 11.117 12.383 1 94.44 117 LYS A CA 1
ATOM 959 C C . LYS A 1 117 ? -17.609 12.594 12.039 1 94.44 117 LYS A C 1
ATOM 961 O O . LYS A 1 117 ? -18.297 13.32 12.75 1 94.44 117 LYS A O 1
ATOM 966 N N . MET A 1 118 ? -17.047 13.016 10.922 1 92.06 118 MET A N 1
ATOM 967 C CA . MET A 1 118 ? -17.047 14.453 10.695 1 92.06 118 MET A CA 1
ATOM 968 C C . MET A 1 118 ? -17.594 14.781 9.305 1 92.06 118 MET A C 1
ATOM 970 O O . MET A 1 118 ? -18.594 15.484 9.172 1 92.06 118 MET A O 1
ATOM 974 N N . MET A 1 119 ? -17.031 14.234 8.242 1 89.38 119 MET A N 1
ATOM 975 C CA . MET A 1 119 ? -17.359 14.648 6.875 1 89.38 119 MET A CA 1
ATOM 976 C C . MET A 1 119 ? -18.812 14.344 6.543 1 89.38 119 MET A C 1
ATOM 978 O O . MET A 1 119 ? -19.547 15.227 6.086 1 89.38 119 MET A O 1
ATOM 982 N N . ILE A 1 120 ? -19.25 13.125 6.812 1 90 120 ILE A N 1
ATOM 983 C CA . ILE A 1 120 ? -20.594 12.695 6.441 1 90 120 ILE A CA 1
ATOM 984 C C . ILE A 1 120 ? -21.625 13.453 7.277 1 90 120 ILE A C 1
ATOM 986 O O . ILE A 1 120 ? -22.531 14.094 6.73 1 90 120 ILE A O 1
ATOM 990 N N . PRO A 1 121 ? -21.438 13.438 8.594 1 89.12 121 PRO A N 1
ATOM 991 C CA . PRO A 1 121 ? -22.438 14.156 9.391 1 89.12 121 PRO A CA 1
ATOM 992 C C . PRO A 1 121 ? -22.438 15.656 9.109 1 89.12 121 PRO A C 1
ATOM 994 O O . PRO A 1 121 ? -23.5 16.281 9.07 1 89.12 121 PRO A O 1
ATOM 997 N N . HIS A 1 122 ? -21.328 16.25 8.891 1 85.19 122 HIS A N 1
ATOM 998 C CA . HIS A 1 122 ? -21.234 17.703 8.836 1 85.19 122 HIS A CA 1
ATOM 999 C C . HIS A 1 122 ? -21.531 18.234 7.43 1 85.19 122 HIS A C 1
ATOM 1001 O O . HIS A 1 122 ? -22.25 19.219 7.273 1 85.19 122 HIS A O 1
ATOM 1007 N N . PHE A 1 123 ? -21.141 17.547 6.445 1 82.88 123 PHE A N 1
ATOM 1008 C CA . PHE A 1 123 ? -21.25 18.094 5.098 1 82.88 123 PHE A CA 1
ATOM 1009 C C . PHE A 1 123 ? -22.406 17.453 4.348 1 82.88 123 PHE A C 1
ATOM 1011 O O . PHE A 1 123 ? -23.047 18.094 3.506 1 82.88 123 PHE A O 1
ATOM 1018 N N . PHE A 1 124 ? -22.656 16.188 4.742 1 80.69 124 PHE A N 1
ATOM 1019 C CA . PHE A 1 124 ? -23.75 15.508 4.066 1 80.69 124 PHE A CA 1
ATOM 1020 C C . PHE A 1 124 ? -25.016 15.531 4.918 1 80.69 124 PHE A C 1
ATOM 1022 O O . PHE A 1 124 ? -26.094 15.18 4.445 1 80.69 124 PHE A O 1
ATOM 1029 N N . ARG A 1 125 ? -24.938 15.922 6.098 1 84.56 125 ARG A N 1
ATOM 1030 C CA . ARG A 1 125 ? -26.047 15.953 7.031 1 84.56 125 ARG A CA 1
ATOM 1031 C C . ARG A 1 125 ? -26.75 14.602 7.105 1 84.56 125 ARG A C 1
ATOM 1033 O O . ARG A 1 125 ? -27.984 14.523 7.074 1 84.56 125 ARG A O 1
ATOM 1040 N N . HIS A 1 126 ? -25.906 13.641 7.055 1 86.19 126 HIS A N 1
ATOM 1041 C CA . HIS A 1 126 ? -26.375 12.266 7.172 1 86.19 126 HIS A CA 1
ATOM 1042 C C . HIS A 1 126 ? -25.781 11.578 8.398 1 86.19 126 HIS A C 1
ATOM 1044 O O . HIS A 1 126 ? -24.594 11.773 8.703 1 86.19 126 HIS A O 1
ATOM 1050 N N . SER A 1 127 ? -26.641 10.867 9 1 87.62 127 SER A N 1
ATOM 1051 C CA . SER A 1 127 ? -26.156 10.156 10.172 1 87.62 127 SER A CA 1
ATOM 1052 C C . SER A 1 127 ? -25.484 8.844 9.789 1 87.62 127 SER A C 1
ATOM 1054 O O . SER A 1 127 ? -25.938 8.148 8.883 1 87.62 127 SER A O 1
ATOM 1056 N N . VAL A 1 128 ? -24.328 8.562 10.43 1 91.56 128 VAL A N 1
ATOM 1057 C CA . VAL A 1 128 ? -23.672 7.27 10.297 1 91.56 128 VAL A CA 1
ATOM 1058 C C . VAL A 1 128 ? -24.188 6.312 11.367 1 91.56 128 VAL A C 1
ATOM 1060 O O . VAL A 1 128 ? -24.219 6.656 12.555 1 91.56 128 VAL A O 1
ATOM 1063 N N . PRO A 1 129 ? -24.672 5.109 10.891 1 92.06 129 PRO A N 1
ATOM 1064 C CA . PRO A 1 129 ? -25.109 4.145 11.898 1 92.06 129 PRO A CA 1
ATOM 1065 C C . PRO A 1 129 ? -24.062 3.91 12.984 1 92.06 129 PRO A C 1
ATOM 1067 O O . PRO A 1 129 ? -22.875 3.797 12.688 1 92.06 129 PRO A O 1
ATOM 1070 N N . HIS A 1 130 ? -24.578 3.865 14.211 1 93.31 130 HIS A N 1
ATOM 1071 C CA . HIS A 1 130 ? -23.703 3.73 15.367 1 93.31 130 HIS A CA 1
ATOM 1072 C C . HIS A 1 130 ? -22.828 2.496 15.25 1 93.31 130 HIS A C 1
ATOM 1074 O O . HIS A 1 130 ? -21.641 2.541 15.594 1 93.31 130 HIS A O 1
ATOM 1080 N N . GLU A 1 131 ? -23.344 1.436 14.758 1 92.75 131 GLU A N 1
ATOM 1081 C CA . GLU A 1 131 ? -22.609 0.178 14.625 1 92.75 131 GLU A CA 1
ATOM 1082 C C . GLU A 1 131 ? -21.438 0.32 13.656 1 92.75 131 GLU A C 1
ATOM 1084 O O . GLU A 1 131 ? -20.375 -0.26 13.875 1 92.75 131 GLU A O 1
ATOM 1089 N N . ASN A 1 132 ? -21.656 1.118 12.633 1 92.38 132 ASN A N 1
ATOM 1090 C CA . ASN A 1 132 ? -20.594 1.346 11.656 1 92.38 132 ASN A CA 1
ATOM 1091 C C . ASN A 1 132 ? -19.453 2.168 12.25 1 92.38 132 ASN A C 1
ATOM 1093 O O . ASN A 1 132 ? -18.281 1.85 12.039 1 92.38 132 ASN A O 1
ATOM 1097 N N . LEU A 1 133 ? -19.828 3.182 12.93 1 95.06 133 LEU A N 1
ATOM 1098 C CA . LEU A 1 133 ? -18.828 4.027 13.555 1 95.06 133 LEU A CA 1
ATOM 1099 C C . LEU A 1 133 ? -18.047 3.256 14.617 1 95.06 133 LEU A C 1
ATOM 1101 O O . LEU A 1 133 ? -16.828 3.416 14.742 1 95.06 133 LEU A O 1
ATOM 1105 N N . GLU A 1 134 ? -18.734 2.432 15.32 1 95.56 134 GLU A N 1
ATOM 1106 C CA . GLU A 1 134 ? -18.094 1.601 16.344 1 95.56 134 GLU A CA 1
ATOM 1107 C C . GLU A 1 134 ? -17.078 0.646 15.711 1 95.56 134 GLU A C 1
ATOM 1109 O O . GLU A 1 134 ? -15.984 0.462 16.234 1 95.56 134 GLU A O 1
ATOM 1114 N N . GLU A 1 135 ? -17.438 0.081 14.672 1 93.94 135 GLU A N 1
ATOM 1115 C CA . GLU A 1 135 ? -16.531 -0.812 13.961 1 93.94 135 GLU A CA 1
ATOM 1116 C C . GLU A 1 135 ? -15.305 -0.059 13.445 1 93.94 135 GLU A C 1
ATOM 1118 O O . GLU A 1 135 ? -14.18 -0.548 13.547 1 93.94 135 GLU A O 1
ATOM 1123 N N . ALA A 1 136 ? -15.578 1.094 12.906 1 95.38 136 ALA A N 1
ATOM 1124 C CA . ALA A 1 136 ? -14.492 1.916 12.375 1 95.38 136 ALA A CA 1
ATOM 1125 C C . ALA A 1 136 ? -13.516 2.305 13.484 1 95.38 136 ALA A C 1
ATOM 1127 O O . ALA A 1 136 ? -12.297 2.275 13.289 1 95.38 136 ALA A O 1
ATOM 1128 N N . THR A 1 137 ? -14.023 2.641 14.633 1 97.06 137 THR A N 1
ATOM 1129 C CA . THR A 1 137 ? -13.164 3.051 15.734 1 97.06 137 THR A CA 1
ATOM 1130 C C . THR A 1 137 ? -12.422 1.851 16.312 1 97.06 137 THR A C 1
ATOM 1132 O O . THR A 1 137 ? -11.281 1.98 16.766 1 97.06 137 THR A O 1
ATOM 1135 N N . LYS A 1 138 ? -13.047 0.699 16.297 1 96.88 138 LYS A N 1
ATOM 1136 C CA . LYS A 1 138 ? -12.367 -0.524 16.703 1 96.88 138 LYS A CA 1
ATOM 1137 C C . LYS A 1 138 ? -11.172 -0.815 15.789 1 96.88 138 LYS A C 1
ATOM 1139 O O . LYS A 1 138 ? -10.094 -1.159 16.266 1 96.88 138 LYS A O 1
ATOM 1144 N N . ASP A 1 139 ? -11.367 -0.667 14.523 1 96.25 139 ASP A N 1
ATOM 1145 C CA . ASP A 1 139 ? -10.297 -0.869 13.555 1 96.25 139 ASP A CA 1
ATOM 1146 C C . ASP A 1 139 ? -9.156 0.121 13.781 1 96.25 139 ASP A C 1
ATOM 1148 O O . ASP A 1 139 ? -7.988 -0.255 13.742 1 96.25 139 ASP A O 1
ATOM 1152 N N . LEU A 1 140 ? -9.5 1.359 13.992 1 98.38 140 LEU A N 1
ATOM 1153 C CA . LEU A 1 140 ? -8.484 2.379 14.242 1 98.38 140 LEU A CA 1
ATOM 1154 C C . LEU A 1 140 ? -7.699 2.068 15.516 1 98.38 140 LEU A C 1
ATOM 1156 O O . LEU A 1 140 ? -6.473 2.158 15.523 1 98.38 140 LEU A O 1
ATOM 1160 N N . ASN A 1 141 ? -8.414 1.677 16.531 1 98.44 141 ASN A N 1
ATOM 1161 C CA . ASN A 1 141 ? -7.742 1.34 17.781 1 98.44 141 ASN A CA 1
ATOM 1162 C C . ASN A 1 141 ? -6.789 0.16 17.609 1 98.44 141 ASN A C 1
ATOM 1164 O O . ASN A 1 141 ? -5.695 0.152 18.188 1 98.44 141 ASN A O 1
ATOM 1168 N N . HIS A 1 142 ? -7.164 -0.778 16.844 1 97.56 142 HIS A N 1
ATOM 1169 C CA . HIS A 1 142 ? -6.289 -1.902 16.547 1 97.56 142 HIS A CA 1
ATOM 1170 C C . HIS A 1 142 ? -5.02 -1.437 15.836 1 97.56 142 HIS A C 1
ATOM 1172 O O . HIS A 1 142 ? -3.918 -1.881 16.172 1 97.56 142 HIS A O 1
ATOM 1178 N N . SER A 1 143 ? -5.172 -0.552 14.883 1 98.44 143 SER A N 1
ATOM 1179 C CA . SER A 1 143 ? -4.02 -0.019 14.156 1 98.44 143 SER A CA 1
ATOM 1180 C C . SER A 1 143 ? -3.105 0.774 15.086 1 98.44 143 SER A C 1
ATOM 1182 O O . SER A 1 143 ? -1.881 0.7 14.977 1 98.44 143 SER A O 1
ATOM 1184 N N . LEU A 1 144 ? -3.699 1.539 15.969 1 98.69 144 LEU A N 1
ATOM 1185 C CA . LEU A 1 144 ? -2.908 2.291 16.938 1 98.69 144 LEU A CA 1
ATOM 1186 C C . LEU A 1 144 ? -2.141 1.35 17.859 1 98.69 144 LEU A C 1
ATOM 1188 O O . LEU A 1 144 ? -0.983 1.611 18.203 1 98.69 144 LEU A O 1
ATOM 1192 N N . ASP A 1 145 ? -2.758 0.277 18.219 1 97.94 145 ASP A N 1
ATOM 1193 C CA . ASP A 1 145 ? -2.072 -0.718 19.047 1 97.94 145 ASP A CA 1
ATOM 1194 C C . ASP A 1 145 ? -0.898 -1.336 18.281 1 97.94 145 ASP A C 1
ATOM 1196 O O . ASP A 1 145 ? 0.172 -1.552 18.859 1 97.94 145 ASP A O 1
ATOM 1200 N N . LEU A 1 146 ? -1.084 -1.609 17.047 1 98.31 146 LEU A N 1
ATOM 1201 C CA . LEU A 1 146 ? -0.014 -2.186 16.25 1 98.31 146 LEU A CA 1
ATOM 1202 C C . LEU A 1 146 ? 1.118 -1.184 16.047 1 98.31 146 LEU A C 1
ATOM 1204 O O . LEU A 1 146 ? 2.287 -1.568 15.969 1 98.31 146 LEU A O 1
ATOM 1208 N N . LEU A 1 147 ? 0.751 0.106 15.953 1 98.75 147 LEU A N 1
ATOM 1209 C CA . LEU A 1 147 ? 1.772 1.145 15.883 1 98.75 147 LEU A CA 1
ATOM 1210 C C . LEU A 1 147 ? 2.758 1.021 17.031 1 98.75 147 LEU A C 1
ATOM 1212 O O . LEU A 1 147 ? 3.971 1.124 16.844 1 98.75 147 LEU A O 1
ATOM 1216 N N . LYS A 1 148 ? 2.227 0.796 18.203 1 98.31 148 LYS A N 1
ATOM 1217 C CA . LYS A 1 148 ? 3.047 0.635 19.391 1 98.31 148 LYS A CA 1
ATOM 1218 C C . LYS A 1 148 ? 3.73 -0.729 19.422 1 98.31 148 LYS A C 1
ATOM 1220 O O . LYS A 1 148 ? 4.953 -0.813 19.547 1 98.31 148 LYS A O 1
ATOM 1225 N N . ASP A 1 149 ? 2.996 -1.791 19.172 1 97.31 149 ASP A N 1
ATOM 1226 C CA . ASP A 1 149 ? 3.443 -3.141 19.5 1 97.31 149 ASP A CA 1
ATOM 1227 C C . ASP A 1 149 ? 4.352 -3.697 18.406 1 97.31 149 ASP A C 1
ATOM 1229 O O . ASP A 1 149 ? 5.242 -4.508 18.688 1 97.31 149 ASP A O 1
ATOM 1233 N N . LYS A 1 150 ? 4.152 -3.25 17.234 1 98.25 150 LYS A N 1
ATOM 1234 C CA . LYS A 1 150 ? 4.918 -3.797 16.125 1 98.25 150 LYS A CA 1
ATOM 1235 C C . LYS A 1 150 ? 6 -2.822 15.672 1 98.25 150 LYS A C 1
ATOM 1237 O O . LYS A 1 150 ? 7.141 -3.223 15.43 1 98.25 150 LYS A O 1
ATOM 1242 N N . PHE A 1 151 ? 5.703 -1.556 15.625 1 98.62 151 PHE A N 1
ATOM 1243 C CA . PHE A 1 151 ? 6.602 -0.637 14.93 1 98.62 151 PHE A CA 1
ATOM 1244 C C . PHE A 1 151 ? 7.418 0.174 15.93 1 98.62 151 PHE A C 1
ATOM 1246 O O . PHE A 1 151 ? 8.648 0.213 15.852 1 98.62 151 PHE A O 1
ATOM 1253 N N . LEU A 1 152 ? 6.781 0.817 16.875 1 98.56 152 LEU A N 1
ATOM 1254 C CA . LEU A 1 152 ? 7.48 1.692 17.812 1 98.56 152 LEU A CA 1
ATOM 1255 C C . LEU A 1 152 ? 8.211 0.879 18.875 1 98.56 152 LEU A C 1
ATOM 1257 O O . LEU A 1 152 ? 9.391 1.115 19.141 1 98.56 152 LEU A O 1
ATOM 1261 N N . ARG A 1 153 ? 7.477 -0.058 19.516 1 96.94 153 ARG A N 1
ATOM 1262 C CA . ARG A 1 153 ? 8 -0.87 20.609 1 96.94 153 ARG A CA 1
ATOM 1263 C C . ARG A 1 153 ? 8.656 0.002 21.672 1 96.94 153 ARG A C 1
ATOM 1265 O O . ARG A 1 153 ? 8.023 0.898 22.234 1 96.94 153 ARG A O 1
ATOM 1272 N N . ASP A 1 154 ? 9.914 -0.133 21.859 1 96.81 154 ASP A N 1
ATOM 1273 C CA . ASP A 1 154 ? 10.609 0.652 22.875 1 96.81 154 ASP A CA 1
ATOM 1274 C C . ASP A 1 154 ? 11.539 1.685 22.234 1 96.81 154 ASP A C 1
ATOM 1276 O O . ASP A 1 154 ? 12.398 2.258 22.906 1 96.81 154 ASP A O 1
ATOM 1280 N N . LYS A 1 155 ? 11.398 1.984 21.047 1 98.19 155 LYS A N 1
ATOM 1281 C CA . LYS A 1 155 ? 12.242 2.912 20.297 1 98.19 155 LYS A CA 1
ATOM 1282 C C . LYS A 1 155 ? 11.648 4.32 20.297 1 98.19 155 LYS A C 1
ATOM 1284 O O . LYS A 1 155 ? 10.445 4.488 20.469 1 98.19 155 LYS A O 1
ATOM 1289 N N . PRO A 1 156 ? 12.43 5.281 20.078 1 98.5 156 PRO A N 1
ATOM 1290 C CA . PRO A 1 156 ? 11.906 6.648 20.016 1 98.5 156 PRO A CA 1
ATOM 1291 C C . PRO A 1 156 ? 11.141 6.926 18.719 1 98.5 156 PRO A C 1
ATOM 1293 O O . PRO A 1 156 ? 10.281 7.812 18.688 1 98.5 156 PRO A O 1
ATOM 1296 N N . PHE A 1 157 ? 11.484 6.195 17.656 1 98.88 157 PHE A N 1
ATOM 1297 C CA . PHE A 1 157 ? 10.82 6.371 16.375 1 98.88 157 PHE A CA 1
ATOM 1298 C C . PHE A 1 157 ? 10.414 5.023 15.789 1 98.88 157 PHE A C 1
ATOM 1300 O O . PHE A 1 157 ? 10.883 3.977 16.234 1 98.88 157 PHE A O 1
ATOM 1307 N N . LEU A 1 158 ? 9.594 5 14.789 1 98.81 158 LEU A N 1
ATOM 1308 C CA . LEU A 1 158 ? 8.906 3.803 14.312 1 98.81 158 LEU A CA 1
ATOM 1309 C C . LEU A 1 158 ? 9.906 2.801 13.734 1 98.81 158 LEU A C 1
ATOM 1311 O O . LEU A 1 158 ? 9.633 1.599 13.703 1 98.81 158 LEU A O 1
ATOM 1315 N N . THR A 1 159 ? 11.039 3.293 13.258 1 98.56 159 THR A N 1
ATOM 1316 C CA . THR A 1 159 ? 11.961 2.381 12.586 1 98.56 159 THR A CA 1
ATOM 1317 C C . THR A 1 159 ? 13.312 2.359 13.305 1 98.56 159 THR A C 1
ATOM 1319 O O . THR A 1 159 ? 14.289 1.813 12.789 1 98.56 159 THR A O 1
ATOM 1322 N N . GLY A 1 160 ? 13.406 3.041 14.438 1 98.12 160 GLY A N 1
ATOM 1323 C CA . GLY A 1 160 ? 14.672 3.016 15.156 1 98.12 160 GLY A CA 1
ATOM 1324 C C . GLY A 1 160 ? 14.914 4.266 15.984 1 98.12 160 GLY A C 1
ATOM 1325 O O . GLY A 1 160 ? 13.984 4.801 16.594 1 98.12 160 GLY A O 1
ATOM 1326 N N . ASP A 1 161 ? 16.141 4.688 15.992 1 98.12 161 ASP A N 1
ATOM 1327 C CA . ASP A 1 161 ? 16.547 5.742 16.906 1 98.12 161 ASP A CA 1
ATOM 1328 C C . ASP A 1 161 ? 16.484 7.113 16.25 1 98.12 161 ASP A C 1
ATOM 1330 O O . ASP A 1 161 ? 16.672 8.141 16.906 1 98.12 161 ASP A O 1
ATOM 1334 N N . ARG A 1 162 ? 16.234 7.141 15.047 1 98.19 162 ARG A N 1
ATOM 1335 C CA . ARG A 1 162 ? 16.109 8.391 14.312 1 98.19 162 ARG A CA 1
ATOM 1336 C C . ARG A 1 162 ? 14.805 8.43 13.523 1 98.19 162 ARG A C 1
ATOM 1338 O O . ARG A 1 162 ? 14.297 7.391 13.102 1 98.19 162 ARG A O 1
ATOM 1345 N N . ILE A 1 163 ? 14.312 9.68 13.312 1 98.88 163 ILE A N 1
ATOM 1346 C CA . ILE A 1 163 ? 13.078 9.883 12.562 1 98.88 163 ILE A CA 1
ATOM 1347 C C . ILE A 1 163 ? 13.258 9.383 11.125 1 98.88 163 ILE A C 1
ATOM 1349 O O . ILE A 1 163 ? 14.344 9.492 10.555 1 98.88 163 ILE A O 1
ATOM 1353 N N . SER A 1 164 ? 12.242 8.828 10.562 1 98.88 164 SER A N 1
ATOM 1354 C CA . SER A 1 164 ? 12.227 8.398 9.164 1 98.88 164 SER A CA 1
ATOM 1355 C C . SER A 1 164 ? 10.938 8.805 8.477 1 98.88 164 SER A C 1
ATOM 1357 O O . SER A 1 164 ? 10.078 9.453 9.078 1 98.88 164 SER A O 1
ATOM 1359 N N . LEU A 1 165 ? 10.75 8.422 7.227 1 98.88 165 LEU A N 1
ATOM 1360 C CA . LEU A 1 165 ? 9.516 8.664 6.477 1 98.88 165 LEU A CA 1
ATOM 1361 C C . LEU A 1 165 ? 8.328 8.008 7.164 1 98.88 165 LEU A C 1
ATOM 1363 O O . LEU A 1 165 ? 7.207 8.516 7.094 1 98.88 165 LEU A O 1
ATOM 1367 N N . ALA A 1 166 ? 8.57 6.871 7.805 1 98.94 166 ALA A N 1
ATOM 1368 C CA . ALA A 1 166 ? 7.5 6.168 8.508 1 98.94 166 ALA A CA 1
ATOM 1369 C C . ALA A 1 166 ? 6.855 7.062 9.562 1 98.94 166 ALA A C 1
ATOM 1371 O O . ALA A 1 166 ? 5.629 7.125 9.664 1 98.94 166 ALA A O 1
ATOM 1372 N N . ASP A 1 167 ? 7.66 7.789 10.305 1 98.94 167 ASP A N 1
ATOM 1373 C CA . ASP A 1 167 ? 7.16 8.656 11.367 1 98.94 167 ASP A CA 1
ATOM 1374 C C . ASP A 1 167 ? 6.348 9.812 10.789 1 98.94 167 ASP A C 1
ATOM 1376 O O . ASP A 1 167 ? 5.289 10.164 11.312 1 98.94 167 ASP A O 1
ATOM 1380 N N . LEU A 1 168 ? 6.887 10.383 9.766 1 98.94 168 LEU A N 1
ATOM 1381 C CA . LEU A 1 168 ? 6.223 11.516 9.133 1 98.94 168 LEU A CA 1
ATOM 1382 C C . LEU A 1 168 ? 4.848 11.117 8.602 1 98.94 168 LEU A C 1
ATOM 1384 O O . LEU A 1 168 ? 3.855 11.805 8.852 1 98.94 168 LEU A O 1
ATOM 1388 N N . MET A 1 169 ? 4.762 10.039 7.898 1 98.75 169 MET A N 1
ATOM 1389 C CA . MET A 1 169 ? 3.496 9.602 7.312 1 98.75 169 MET A CA 1
ATOM 1390 C C . MET A 1 169 ? 2.514 9.18 8.398 1 98.75 169 MET A C 1
ATOM 1392 O O . MET A 1 169 ? 1.315 9.453 8.305 1 98.75 169 MET A O 1
ATOM 1396 N N . ALA A 1 170 ? 3.018 8.5 9.406 1 98.88 170 ALA A N 1
ATOM 1397 C CA . ALA A 1 170 ? 2.166 8.109 10.523 1 98.88 170 ALA A CA 1
ATOM 1398 C C . ALA A 1 170 ? 1.557 9.336 11.203 1 98.88 170 ALA A C 1
ATOM 1400 O O . ALA A 1 170 ? 0.362 9.352 11.508 1 98.88 170 ALA A O 1
ATOM 1401 N N . LEU A 1 171 ? 2.383 10.352 11.438 1 98.88 171 LEU A N 1
ATOM 1402 C CA . LEU A 1 171 ? 1.911 11.562 12.102 1 98.88 171 LEU A CA 1
ATOM 1403 C C . LEU A 1 171 ? 0.746 12.18 11.336 1 98.88 171 LEU A C 1
ATOM 1405 O O . LEU A 1 171 ? -0.296 12.484 11.93 1 98.88 171 LEU A O 1
ATOM 1409 N N . GLU A 1 172 ? 0.888 12.32 10.062 1 98.81 172 GLU A N 1
ATOM 1410 C CA . GLU A 1 172 ? -0.131 13.008 9.281 1 98.81 172 GLU A CA 1
ATOM 1411 C C . GLU A 1 172 ? -1.413 12.18 9.195 1 98.81 172 GLU A C 1
ATOM 1413 O O . GLU A 1 172 ? -2.512 12.742 9.148 1 98.81 172 GLU A O 1
ATOM 1418 N N . ASP A 1 173 ? -1.28 10.852 9.234 1 98.69 173 ASP A N 1
ATOM 1419 C CA . ASP A 1 173 ? -2.475 10.016 9.297 1 98.69 173 ASP A CA 1
ATOM 1420 C C . ASP A 1 173 ? -3.197 10.18 10.633 1 98.69 173 ASP A C 1
ATOM 1422 O O . ASP A 1 173 ? -4.426 10.289 10.672 1 98.69 173 ASP A O 1
ATOM 1426 N N . VAL A 1 174 ? -2.443 10.219 11.688 1 98.75 174 VAL A N 1
ATOM 1427 C CA . VAL A 1 174 ? -3.016 10.375 13.016 1 98.75 174 VAL A CA 1
ATOM 1428 C C . VAL A 1 174 ? -3.736 11.719 13.117 1 98.75 174 VAL A C 1
ATOM 1430 O O . VAL A 1 174 ? -4.805 11.812 13.727 1 98.75 174 VAL A O 1
ATOM 1433 N N . VAL A 1 175 ? -3.205 12.734 12.492 1 98.38 175 VAL A N 1
ATOM 1434 C CA . VAL A 1 175 ? -3.791 14.078 12.5 1 98.38 175 VAL A CA 1
ATOM 1435 C C . VAL A 1 175 ? -5.176 14.039 11.859 1 98.38 175 VAL A C 1
ATOM 1437 O O . VAL A 1 175 ? -6.078 14.766 12.273 1 98.38 175 VAL A O 1
ATOM 1440 N N . GLN A 1 176 ? -5.418 13.148 10.898 1 97.5 176 GLN A N 1
ATOM 1441 C CA . GLN A 1 176 ? -6.738 13 10.289 1 97.5 176 GLN A CA 1
ATOM 1442 C C . GLN A 1 176 ? -7.781 12.609 11.336 1 97.5 176 GLN A C 1
ATOM 1444 O O . GLN A 1 176 ? -8.875 13.172 11.367 1 97.5 176 GLN A O 1
ATOM 1449 N N . ALA A 1 177 ? -7.418 11.641 12.172 1 97.75 177 ALA A N 1
ATOM 1450 C CA . ALA A 1 177 ? -8.344 11.203 13.211 1 97.75 177 ALA A CA 1
ATOM 1451 C C . ALA A 1 177 ? -8.57 12.312 14.242 1 97.75 177 ALA A C 1
ATOM 1453 O O . ALA A 1 177 ? -9.695 12.508 14.711 1 97.75 177 ALA A O 1
ATOM 1454 N N . ILE A 1 178 ? -7.523 13.039 14.562 1 97.69 178 ILE A N 1
ATOM 1455 C CA . ILE A 1 178 ? -7.605 14.133 15.516 1 97.69 178 ILE A CA 1
ATOM 1456 C C . ILE A 1 178 ? -8.555 15.211 14.984 1 97.69 178 ILE A C 1
ATOM 1458 O O . ILE A 1 178 ? -9.359 15.758 15.734 1 97.69 178 ILE A O 1
ATOM 1462 N N . SER A 1 179 ? -8.469 15.438 13.719 1 96.69 179 SER A N 1
ATOM 1463 C CA . SER A 1 179 ? -9.273 16.484 13.102 1 96.69 179 SER A CA 1
ATOM 1464 C C . SER A 1 179 ? -10.758 16.156 13.18 1 96.69 179 SER A C 1
ATOM 1466 O O . SER A 1 179 ? -11.602 17.062 13.078 1 96.69 179 SER A O 1
ATOM 1468 N N . ALA A 1 180 ? -11.102 14.906 13.375 1 95.69 180 ALA A N 1
ATOM 1469 C CA . ALA A 1 180 ? -12.492 14.453 13.508 1 95.69 180 ALA A CA 1
ATOM 1470 C C . ALA A 1 180 ? -12.938 14.461 14.969 1 95.69 180 ALA A C 1
ATOM 1472 O O . ALA A 1 180 ? -13.984 13.906 15.305 1 95.69 180 ALA A O 1
ATOM 1473 N N . ASP A 1 181 ? -12.07 14.953 15.859 1 94.25 181 ASP A N 1
ATOM 1474 C CA . ASP A 1 181 ? -12.297 15.008 17.297 1 94.25 181 ASP A CA 1
ATOM 1475 C C . ASP A 1 181 ? -12.336 13.602 17.906 1 94.25 181 ASP A C 1
ATOM 1477 O O . ASP A 1 181 ? -13.117 13.336 18.828 1 94.25 181 ASP A O 1
ATOM 1481 N N . TYR A 1 182 ? -11.75 12.75 17.25 1 96.25 182 TYR A N 1
ATOM 1482 C CA . TYR A 1 182 ? -11.516 11.453 17.891 1 96.25 182 TYR A CA 1
ATOM 1483 C C . TYR A 1 182 ? -10.305 11.508 18.812 1 96.25 182 TYR A C 1
ATOM 1485 O O . TYR A 1 182 ? -9.227 11.961 18.406 1 96.25 182 TYR A O 1
ATOM 1493 N N . ASN A 1 183 ? -10.469 11.086 20.031 1 97.69 183 ASN A N 1
ATOM 1494 C CA . ASN A 1 183 ? -9.367 11.141 20.984 1 97.69 183 ASN A CA 1
ATOM 1495 C C . ASN A 1 183 ? -8.43 9.945 20.828 1 97.69 183 ASN A C 1
ATOM 1497 O O . ASN A 1 183 ? -8.508 8.984 21.594 1 97.69 183 ASN A O 1
ATOM 1501 N N . VAL A 1 184 ? -7.422 10.016 20 1 98.31 184 VAL A N 1
ATOM 1502 C CA . VAL A 1 184 ? -6.492 8.922 19.719 1 98.31 184 VAL A CA 1
ATOM 1503 C C . VAL A 1 184 ? -5.559 8.727 20.922 1 98.31 184 VAL A C 1
ATOM 1505 O O . VAL A 1 184 ? -4.902 7.688 21.031 1 98.31 184 VAL A O 1
ATOM 1508 N N . PHE A 1 185 ? -5.48 9.625 21.844 1 98.25 185 PHE A N 1
ATOM 1509 C CA . PHE A 1 185 ? -4.512 9.609 22.938 1 98.25 185 PHE A CA 1
ATOM 1510 C C . PHE A 1 185 ? -5.09 8.898 24.156 1 98.25 185 PHE A C 1
ATOM 1512 O O . PHE A 1 185 ? -4.375 8.641 25.125 1 98.25 185 PHE A O 1
ATOM 1519 N N . GLU A 1 186 ? -6.383 8.633 24.078 1 97.25 186 GLU A N 1
ATOM 1520 C CA . GLU A 1 186 ? -7.004 7.969 25.234 1 97.25 186 GLU A CA 1
ATOM 1521 C C . GLU A 1 186 ? -6.273 6.676 25.578 1 97.25 186 GLU A C 1
ATOM 1523 O O . GLU A 1 186 ? -6.164 5.773 24.75 1 97.25 186 GLU A O 1
ATOM 1528 N N . ASN A 1 187 ? -5.68 6.578 26.766 1 97 187 ASN A N 1
ATOM 1529 C CA . ASN A 1 187 ? -4.926 5.453 27.297 1 97 187 ASN A CA 1
ATOM 1530 C C . ASN A 1 187 ? -3.664 5.184 26.484 1 97 187 ASN A C 1
ATOM 1532 O O . ASN A 1 187 ? -3.197 4.043 26.406 1 97 187 ASN A O 1
ATOM 1536 N N . ARG A 1 188 ? -3.154 6.18 25.781 1 98.38 188 ARG A N 1
ATOM 1537 C CA . ARG A 1 188 ? -1.955 6.051 24.969 1 98.38 188 ARG A CA 1
ATOM 1538 C C . ARG A 1 188 ? -1.03 7.25 25.156 1 98.38 188 ARG A C 1
ATOM 1540 O O . ARG A 1 188 ? -0.739 7.973 24.203 1 98.38 188 ARG A O 1
ATOM 1547 N N . PRO A 1 189 ? -0.526 7.434 26.391 1 97.94 189 PRO A N 1
ATOM 1548 C CA . PRO A 1 189 ? 0.391 8.555 26.609 1 97.94 189 PRO A CA 1
ATOM 1549 C C . PRO A 1 189 ? 1.63 8.492 25.719 1 97.94 189 PRO A C 1
ATOM 1551 O O . PRO A 1 189 ? 2.174 9.523 25.344 1 97.94 189 PRO A O 1
ATOM 1554 N N . TRP A 1 190 ? 2.045 7.273 25.359 1 98.38 190 TRP A N 1
ATOM 1555 C CA . TRP A 1 190 ? 3.207 7.086 24.5 1 98.38 190 TRP A CA 1
ATOM 1556 C C . TRP A 1 190 ? 2.992 7.738 23.141 1 98.38 190 TRP A C 1
ATOM 1558 O O . TRP A 1 190 ? 3.943 8.203 22.5 1 98.38 190 TRP A O 1
ATOM 1568 N N . LEU A 1 191 ? 1.742 7.715 22.688 1 98.81 191 LEU A N 1
ATOM 1569 C CA . LEU A 1 191 ? 1.437 8.289 21.375 1 98.81 191 LEU A CA 1
ATOM 1570 C C . LEU A 1 191 ? 1.622 9.797 21.391 1 98.81 191 LEU A C 1
ATOM 1572 O O . LEU A 1 191 ? 2.125 10.375 20.422 1 98.81 191 LEU A O 1
ATOM 1576 N N . ARG A 1 192 ? 1.221 10.461 22.469 1 98.31 192 ARG A N 1
ATOM 1577 C CA . ARG A 1 192 ? 1.428 11.898 22.641 1 98.31 192 ARG A CA 1
ATOM 1578 C C . ARG A 1 192 ? 2.914 12.234 22.672 1 98.31 192 ARG A C 1
ATOM 1580 O O . ARG A 1 192 ? 3.352 13.195 22.031 1 98.31 192 ARG A O 1
ATOM 1587 N N . GLU A 1 193 ? 3.635 11.453 23.359 1 98.44 193 GLU A N 1
ATOM 1588 C CA . GLU A 1 193 ? 5.078 11.656 23.453 1 98.44 193 GLU A CA 1
ATOM 1589 C C . GLU A 1 193 ? 5.734 11.516 22.078 1 98.44 193 GLU A C 1
ATOM 1591 O O . GLU A 1 193 ? 6.578 12.328 21.703 1 98.44 193 GLU A O 1
ATOM 1596 N N . TRP A 1 194 ? 5.387 10.492 21.359 1 98.88 194 TRP A N 1
ATOM 1597 C CA . TRP A 1 194 ? 5.902 10.25 20.016 1 98.88 194 TRP A CA 1
ATOM 1598 C C . TRP A 1 194 ? 5.539 11.406 19.094 1 98.88 194 TRP A C 1
ATOM 1600 O O . TRP A 1 194 ? 6.387 11.898 18.344 1 98.88 194 TRP A O 1
ATOM 1610 N N . GLN A 1 195 ? 4.27 11.82 19.156 1 98.75 195 GLN A N 1
ATOM 1611 C CA . GLN A 1 195 ? 3.799 12.922 18.328 1 98.75 195 GLN A CA 1
ATOM 1612 C C . GLN A 1 195 ? 4.621 14.188 18.578 1 98.75 195 GLN A C 1
ATOM 1614 O O . GLN A 1 195 ? 5.059 14.852 17.625 1 98.75 195 GLN A O 1
ATOM 1619 N N . GLU A 1 196 ? 4.801 14.531 19.812 1 98.25 196 GLU A N 1
ATOM 1620 C CA . GLU A 1 196 ? 5.551 15.727 20.188 1 98.25 196 GLU A CA 1
ATOM 1621 C C . GLU A 1 196 ? 7 15.641 19.703 1 98.25 196 GLU A C 1
ATOM 1623 O O . GLU A 1 196 ? 7.559 16.625 19.234 1 98.25 196 GLU A O 1
ATOM 1628 N N . LYS A 1 197 ? 7.562 14.5 19.844 1 98.69 197 LYS A N 1
ATOM 1629 C CA . LYS A 1 197 ? 8.938 14.289 19.391 1 98.69 197 LYS A CA 1
ATOM 1630 C C . LYS A 1 197 ? 9.047 14.484 17.891 1 98.69 197 LYS A C 1
ATOM 1632 O O . LYS A 1 197 ? 9.969 15.156 17.406 1 98.69 197 LYS A O 1
ATOM 1637 N N . VAL A 1 198 ? 8.141 13.898 17.141 1 98.88 198 VAL A N 1
ATOM 1638 C CA . VAL A 1 198 ? 8.148 14.008 15.688 1 98.88 198 VAL A CA 1
ATOM 1639 C C . VAL A 1 198 ? 7.93 15.461 15.273 1 98.88 198 VAL A C 1
ATOM 1641 O O . VAL A 1 198 ? 8.68 16 14.461 1 98.88 198 VAL A O 1
ATOM 1644 N N . GLU A 1 199 ? 6.977 16.141 15.906 1 98.75 199 GLU A N 1
ATOM 1645 C CA . GLU A 1 199 ? 6.672 17.516 15.555 1 98.75 199 GLU A CA 1
ATOM 1646 C C . GLU A 1 199 ? 7.844 18.438 15.883 1 98.75 199 GLU A C 1
ATOM 1648 O O . GLU A 1 199 ? 8.102 19.406 15.156 1 98.75 199 GLU A O 1
ATOM 1653 N N . SER A 1 200 ? 8.469 18.156 16.953 1 98.44 200 SER A N 1
ATOM 1654 C CA . SER A 1 200 ? 9.609 18.969 17.328 1 98.44 200 SER A CA 1
ATOM 1655 C C . SER A 1 200 ? 10.711 18.922 16.281 1 98.44 200 SER A C 1
ATOM 1657 O O . SER A 1 200 ? 11.367 19.922 16 1 98.44 200 SER A O 1
ATOM 1659 N N . ILE A 1 201 ? 10.945 17.766 15.719 1 98.69 201 ILE A N 1
ATOM 1660 C CA . ILE A 1 201 ? 11.977 17.594 14.703 1 98.69 201 ILE A CA 1
ATOM 1661 C C . ILE A 1 201 ? 11.523 18.25 13.398 1 98.69 201 ILE A C 1
ATOM 1663 O O . ILE A 1 201 ? 12.32 18.891 12.703 1 98.69 201 ILE A O 1
ATOM 1667 N N . LEU A 1 202 ? 10.273 18.141 13.031 1 98.69 202 LEU A N 1
ATOM 1668 C CA . LEU A 1 202 ? 9.75 18.688 11.789 1 98.69 202 LEU A CA 1
ATOM 1669 C C . LEU A 1 202 ? 9.672 20.219 11.867 1 98.69 202 LEU A C 1
ATOM 1671 O O . LEU A 1 202 ? 9.773 20.891 10.852 1 98.69 202 LEU A O 1
ATOM 1675 N N . GLY A 1 203 ? 9.453 20.734 13.031 1 98.38 203 GLY A N 1
ATOM 1676 C CA . GLY A 1 203 ? 9.227 22.156 13.25 1 98.38 203 GLY A CA 1
ATOM 1677 C C . GLY A 1 203 ? 7.781 22.484 13.562 1 98.38 203 GLY A C 1
ATOM 1678 O O . GLY A 1 203 ? 6.902 22.281 12.727 1 98.38 203 GLY A O 1
ATOM 1679 N N . GLN A 1 204 ? 7.547 23.078 14.688 1 97.12 204 GLN A N 1
ATOM 1680 C CA . GLN A 1 204 ? 6.195 23.359 15.164 1 97.12 204 GLN A CA 1
ATOM 1681 C C . GLN A 1 204 ? 5.477 24.328 14.227 1 97.12 204 GLN A C 1
ATOM 1683 O O . GLN A 1 204 ? 4.285 24.172 13.961 1 97.12 204 GLN A O 1
ATOM 1688 N N . GLU A 1 205 ? 6.16 25.234 13.781 1 97.69 205 GLU A N 1
ATOM 1689 C CA . GLU A 1 205 ? 5.555 26.234 12.898 1 97.69 205 GLU A CA 1
ATOM 1690 C C . GLU A 1 205 ? 5.051 25.578 11.609 1 97.69 205 GLU A C 1
ATOM 1692 O O . GLU A 1 205 ? 3.949 25.891 11.148 1 97.69 205 GLU A O 1
ATOM 1697 N N . LEU A 1 206 ? 5.898 24.766 11.086 1 98.25 206 LEU A N 1
ATOM 1698 C CA . LEU A 1 206 ? 5.527 24.047 9.859 1 98.25 206 LEU A CA 1
ATOM 1699 C C . LEU A 1 206 ? 4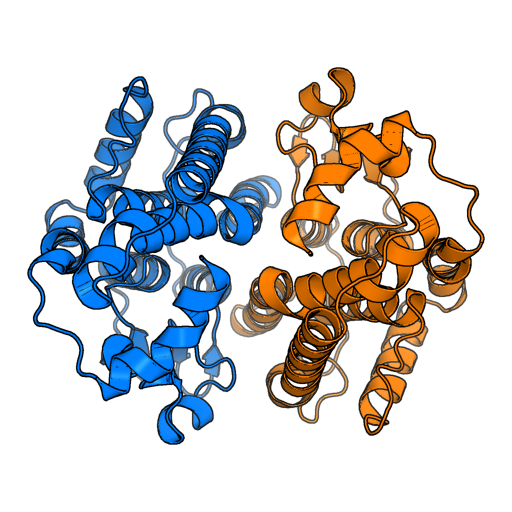.34 23.125 10.109 1 98.25 206 LEU A C 1
ATOM 1701 O O . LEU A 1 206 ? 3.412 23.078 9.297 1 98.25 206 LEU A O 1
ATOM 1705 N N . CYS A 1 207 ? 4.359 22.406 11.188 1 98.38 207 CYS A N 1
ATOM 1706 C CA . CYS A 1 207 ? 3.248 21.531 11.547 1 98.38 207 CYS A CA 1
ATOM 1707 C C . CYS A 1 207 ? 1.961 22.328 11.719 1 98.38 207 CYS A C 1
ATOM 1709 O O . CYS A 1 207 ? 0.904 21.922 11.234 1 98.38 207 CYS A O 1
ATOM 1711 N N . ASP A 1 208 ? 2.066 23.453 12.375 1 97.31 208 ASP A N 1
ATOM 1712 C CA . ASP A 1 208 ? 0.896 24.297 12.578 1 97.31 208 ASP A CA 1
ATOM 1713 C C . ASP A 1 208 ? 0.332 24.781 11.242 1 97.31 208 ASP A C 1
ATOM 1715 O O . ASP A 1 208 ? -0.886 24.812 11.055 1 97.31 208 ASP A O 1
ATOM 1719 N N . GLU A 1 209 ? 1.215 25.156 10.406 1 97.06 209 GLU A N 1
ATOM 1720 C CA . GLU A 1 209 ? 0.831 25.641 9.078 1 97.06 209 GLU A CA 1
ATOM 1721 C C . GLU A 1 209 ? 0.035 24.578 8.32 1 97.06 209 GLU A C 1
ATOM 1723 O O . GLU A 1 209 ? -1.021 24.875 7.758 1 97.06 209 GLU A O 1
ATOM 1728 N N . VAL A 1 210 ? 0.481 23.344 8.336 1 97.81 210 VAL A N 1
ATOM 1729 C CA . VAL A 1 210 ? -0.103 22.312 7.48 1 97.81 210 VAL A CA 1
ATOM 1730 C C . VAL A 1 210 ? -1.322 21.703 8.164 1 97.81 210 VAL A C 1
ATOM 1732 O O . VAL A 1 210 ? -2.252 21.234 7.496 1 97.81 210 VAL A O 1
ATOM 1735 N N . HIS A 1 211 ? -1.341 21.719 9.508 1 98.19 211 HIS A N 1
ATOM 1736 C CA . HIS A 1 211 ? -2.43 21.078 10.242 1 98.19 211 HIS A CA 1
ATOM 1737 C C . HIS A 1 211 ? -3.598 22.047 10.43 1 98.19 211 HIS A C 1
ATOM 1739 O O . HIS A 1 211 ? -4.734 21.609 10.633 1 98.19 211 HIS A O 1
ATOM 1745 N N . GLY A 1 212 ? -3.365 23.312 10.352 1 95.81 212 GLY A N 1
ATOM 1746 C CA . GLY A 1 212 ? -4.383 24.328 10.586 1 95.81 212 GLY A CA 1
ATOM 1747 C C . GLY A 1 212 ? -5.648 24.094 9.781 1 95.81 212 GLY A C 1
ATOM 1748 O O . GLY A 1 212 ? -6.734 23.953 10.344 1 95.81 212 GLY A O 1
ATOM 1749 N N . PRO A 1 213 ? -5.5 23.969 8.555 1 92.94 213 PRO A N 1
ATOM 1750 C CA . PRO A 1 213 ? -6.688 23.828 7.703 1 92.94 213 PRO A CA 1
ATOM 1751 C C . PRO A 1 213 ? -7.516 22.594 8.047 1 92.94 213 PRO A C 1
ATOM 1753 O O . PRO A 1 213 ? -8.742 22.688 8.172 1 92.94 213 PRO A O 1
ATOM 1756 N N . ILE A 1 214 ? -6.914 21.469 8.242 1 94.94 214 ILE A N 1
ATOM 1757 C CA . ILE A 1 214 ? -7.684 20.25 8.477 1 94.94 214 ILE A CA 1
ATOM 1758 C C . ILE A 1 214 ? -8.281 20.281 9.875 1 94.94 214 ILE A C 1
ATOM 1760 O O . ILE A 1 214 ? -9.383 19.766 10.102 1 94.94 214 ILE A O 1
ATOM 1764 N N . LEU A 1 215 ? -7.57 20.859 10.82 1 95.5 215 LEU A N 1
ATOM 1765 C CA . LEU A 1 215 ? -8.07 20.938 12.188 1 95.5 215 LEU A CA 1
ATOM 1766 C C . LEU A 1 215 ? -9.258 21.875 12.281 1 95.5 215 LEU A C 1
ATOM 1768 O O . LEU A 1 215 ? -10.039 21.812 13.234 1 95.5 215 LEU A O 1
ATOM 1772 N N . LYS A 1 216 ? -9.453 22.719 11.266 1 92.19 216 LYS A N 1
ATOM 1773 C CA . LYS A 1 216 ? -10.57 23.656 11.234 1 92.19 216 LYS A CA 1
ATOM 1774 C C . LYS A 1 216 ? -11.578 23.266 10.156 1 92.19 216 LYS A C 1
ATOM 1776 O O . LYS A 1 216 ? -12.398 24.094 9.742 1 92.19 216 LYS A O 1
ATOM 1781 N N . LEU A 1 217 ? -11.422 22.094 9.648 1 88.56 217 LEU A N 1
ATOM 1782 C CA . LEU A 1 217 ? -12.227 21.641 8.516 1 88.56 217 LEU A CA 1
ATOM 1783 C C . LEU A 1 217 ? -13.711 21.734 8.836 1 88.56 217 LEU A C 1
ATOM 1785 O O . LEU A 1 217 ? -14.523 22.016 7.961 1 88.56 217 LEU A O 1
ATOM 1789 N N . LYS A 1 218 ? -14.086 21.484 10.031 1 84.81 218 LYS A N 1
ATOM 1790 C CA . LYS A 1 218 ? -15.484 21.516 10.438 1 84.81 218 LYS A CA 1
ATOM 1791 C C . LYS A 1 218 ? -16.062 22.922 10.305 1 84.81 218 LYS A C 1
ATOM 1793 O O . LYS A 1 218 ? -17.297 23.078 10.297 1 84.81 218 LYS A O 1
ATOM 1798 N N . GLU A 1 219 ? -15.219 23.844 10.242 1 84.75 219 GLU A N 1
ATOM 1799 C CA . GLU A 1 219 ? -15.648 25.234 10.125 1 84.75 219 GLU A CA 1
ATOM 1800 C C . GLU A 1 219 ? -15.758 25.656 8.656 1 84.75 219 GLU A C 1
ATOM 1802 O O . GLU A 1 219 ? -16.188 26.766 8.359 1 84.75 219 GLU A O 1
ATOM 1807 N N . ALA A 1 220 ? -15.359 24.781 7.781 1 77.88 220 ALA A N 1
ATOM 1808 C CA . ALA A 1 220 ? -15.398 25.109 6.355 1 77.88 220 ALA A CA 1
ATOM 1809 C C . ALA A 1 220 ? -16.844 25.266 5.875 1 77.88 220 ALA A C 1
ATOM 1811 O O . ALA A 1 220 ? -17.766 24.719 6.469 1 77.88 220 ALA A O 1
ATOM 1812 N N . PRO A 1 221 ? -16.969 26.141 4.852 1 73.62 221 PRO A N 1
ATOM 1813 C CA . PRO A 1 221 ? -18.312 26.328 4.312 1 73.62 221 PRO A CA 1
ATOM 1814 C C . PRO A 1 221 ? -18.906 25.031 3.77 1 73.62 221 PRO A C 1
ATOM 1816 O O . PRO A 1 221 ? -18.172 24.078 3.479 1 73.62 221 PRO A O 1
ATOM 1819 N N . ALA A 1 222 ? -20.328 25.156 3.67 1 68.19 222 ALA A N 1
ATOM 1820 C CA . ALA A 1 222 ? -21.062 24 3.15 1 68.19 222 ALA A CA 1
ATOM 1821 C C . ALA A 1 222 ? -20.609 23.656 1.734 1 68.19 222 ALA A C 1
ATOM 1823 O O . ALA A 1 222 ? -20.234 24.531 0.959 1 68.19 222 ALA A O 1
ATOM 1824 N N . ILE A 1 223 ? -20.406 22.328 1.499 1 71.75 223 ILE A N 1
ATOM 1825 C CA . ILE A 1 223 ? -20.047 21.812 0.186 1 71.75 223 ILE A CA 1
ATOM 1826 C C . ILE A 1 223 ? -21.234 21.953 -0.769 1 71.75 223 ILE A C 1
ATOM 1828 O O . ILE A 1 223 ? -22.375 21.766 -0.371 1 71.75 223 ILE A O 1
ATOM 1832 N N . SER A 1 224 ? -20.922 22.516 -1.903 1 67.62 224 SER A N 1
ATOM 1833 C CA . SER A 1 224 ? -22 22.688 -2.881 1 67.62 224 SER A CA 1
ATOM 1834 C C . SER A 1 224 ? -22.688 21.375 -3.186 1 67.62 224 SER A C 1
ATOM 1836 O O . SER A 1 224 ? -22.125 20.297 -2.961 1 67.62 224 SER A O 1
ATOM 1838 N N . SER A 1 225 ? -23.969 21.469 -3.523 1 63.47 225 SER A N 1
ATOM 1839 C CA . SER A 1 225 ? -24.781 20.297 -3.865 1 63.47 225 SER A CA 1
ATOM 1840 C C . SER A 1 225 ? -24.125 19.453 -4.953 1 63.47 225 SER A C 1
ATOM 1842 O O . SER A 1 225 ? -24.188 18.234 -4.914 1 63.47 225 SER A O 1
ATOM 1844 N N . GLU A 1 226 ? -23.531 20.125 -5.918 1 60.53 226 GLU A N 1
ATOM 1845 C CA . GLU A 1 226 ? -22.859 19.406 -6.992 1 60.53 226 GLU A CA 1
ATOM 1846 C C . GLU A 1 226 ? -21.734 18.531 -6.457 1 60.53 226 GLU A C 1
ATOM 1848 O O . GLU A 1 226 ? -21.547 17.406 -6.902 1 60.53 226 GLU A O 1
ATOM 1853 N N . MET A 1 227 ? -21.188 19.031 -5.484 1 60.94 227 MET A N 1
ATOM 1854 C CA . MET A 1 227 ? -20.031 18.344 -4.902 1 60.94 227 MET A CA 1
ATOM 1855 C C . MET A 1 227 ? -20.484 17.141 -4.086 1 60.94 227 MET A C 1
ATOM 1857 O O . MET A 1 227 ? -19.828 16.094 -4.102 1 60.94 227 MET A O 1
ATOM 1861 N N . LEU A 1 228 ? -21.594 17.438 -3.545 1 66.81 228 LEU A N 1
ATOM 1862 C CA . LEU A 1 228 ? -22.156 16.359 -2.725 1 66.81 228 LEU A CA 1
ATOM 1863 C C . LEU A 1 228 ? -22.5 15.148 -3.578 1 66.81 228 LEU A C 1
ATOM 1865 O O . LEU A 1 228 ? -22.312 14.008 -3.15 1 66.81 228 LEU A O 1
ATOM 1869 N N . ASN A 1 229 ? -22.922 15.375 -4.746 1 64.06 229 ASN A N 1
ATOM 1870 C CA . ASN A 1 229 ? -23.281 14.273 -5.625 1 64.06 229 ASN A CA 1
ATOM 1871 C C . ASN A 1 229 ? -22.062 13.453 -6.035 1 64.06 229 ASN A C 1
ATOM 1873 O O . ASN A 1 229 ? -22.141 12.227 -6.145 1 64.06 229 ASN A O 1
ATOM 1877 N N . LYS A 1 230 ? -21.094 14.078 -6.082 1 60.84 230 LYS A N 1
ATOM 1878 C CA . LYS A 1 230 ? -19.906 13.391 -6.555 1 60.84 230 LYS A CA 1
ATOM 1879 C C . LYS A 1 230 ? -19.266 12.57 -5.438 1 60.84 230 LYS A C 1
ATOM 1881 O O . LYS A 1 230 ? -18.688 11.508 -5.691 1 60.84 230 LYS A O 1
ATOM 1886 N N . PHE A 1 231 ? -19.328 13.164 -4.227 1 66.25 231 PHE A N 1
ATOM 1887 C CA . PHE A 1 231 ? -18.766 12.477 -3.07 1 66.25 231 PHE A CA 1
ATOM 1888 C C . PHE A 1 231 ? -19.688 11.359 -2.605 1 66.25 231 PHE A C 1
ATOM 1890 O O . PHE A 1 231 ? -19.328 10.547 -1.758 1 66.25 231 PHE A O 1
ATOM 1897 N N . ASN A 1 232 ? -20.609 11.312 -3.338 1 64.62 232 ASN A N 1
ATOM 1898 C CA . ASN A 1 232 ? -21.656 10.367 -2.953 1 64.62 232 ASN A CA 1
ATOM 1899 C C . ASN A 1 232 ? -21.172 8.93 -3.027 1 64.62 232 ASN A C 1
ATOM 1901 O O . ASN A 1 232 ? -21.641 8.07 -2.279 1 64.62 232 ASN A O 1
ATOM 1905 N N . VAL A 1 233 ? -20.172 8.82 -3.695 1 62.97 233 VAL A N 1
ATOM 1906 C CA . VAL A 1 233 ? -19.672 7.457 -3.826 1 62.97 233 VAL A CA 1
ATOM 1907 C C . VAL A 1 233 ? -18.969 7.035 -2.529 1 62.97 233 VAL A C 1
ATOM 1909 O O . VAL A 1 233 ? -19.234 5.949 -2.004 1 62.97 233 VAL A O 1
ATOM 1912 N N . MET A 1 234 ? -18.219 7.875 -2.035 1 63.66 234 MET A N 1
ATOM 1913 C CA . MET A 1 234 ? -17.531 7.543 -0.797 1 63.66 234 MET A CA 1
ATOM 1914 C C . MET A 1 234 ? -18.516 7.359 0.352 1 63.66 234 MET A C 1
ATOM 1916 O O . MET A 1 234 ? -18.359 6.445 1.164 1 63.66 234 MET A O 1
ATOM 1920 N N . LYS A 1 235 ? -19.391 8.227 0.311 1 69.75 235 LYS A N 1
ATOM 1921 C CA . LYS A 1 235 ? -20.422 8.125 1.339 1 69.75 235 LYS A CA 1
ATOM 1922 C C . LYS A 1 235 ? -21.125 6.77 1.272 1 69.75 235 LYS A C 1
ATOM 1924 O O . LYS A 1 235 ? -21.312 6.113 2.297 1 69.75 235 LYS A O 1
ATOM 1929 N N . SER A 1 236 ? -21.328 6.305 0.073 1 67.94 236 SER A N 1
ATOM 1930 C CA . SER A 1 236 ? -22.062 5.051 -0.098 1 67.94 236 SER A CA 1
ATOM 1931 C C . SER A 1 236 ? -21.219 3.855 0.331 1 67.94 236 SER A C 1
ATOM 1933 O O . SER A 1 236 ? -21.734 2.895 0.903 1 67.94 236 SER A O 1
ATOM 1935 N N . GLU A 1 237 ? -19.953 4 0.238 1 67.12 237 GLU A N 1
ATOM 1936 C CA . GLU A 1 237 ? -19.031 2.914 0.589 1 67.12 237 GLU A CA 1
ATOM 1937 C C . GLU A 1 237 ? -18.859 2.805 2.102 1 67.12 237 GLU A C 1
ATOM 1939 O O . GLU A 1 237 ? -18.578 1.725 2.623 1 67.12 237 GLU A O 1
ATOM 1944 N N . LEU A 1 238 ? -19.156 3.932 2.699 1 73.31 238 LEU A N 1
ATOM 1945 C CA . LEU A 1 238 ? -18.844 3.988 4.125 1 73.31 238 LEU A CA 1
ATOM 1946 C C . LEU A 1 238 ? -20.094 3.721 4.957 1 73.31 238 LEU A C 1
ATOM 1948 O O . LEU A 1 238 ? -20.016 3.434 6.152 1 73.31 238 LEU A O 1
ATOM 1952 N N . LEU A 1 239 ? -21.266 3.844 4.324 1 71.5 239 LEU A N 1
ATOM 1953 C CA . LEU A 1 239 ? -22.516 3.658 5.043 1 71.5 239 LEU A CA 1
ATOM 1954 C C . LEU A 1 239 ? -23.031 2.232 4.871 1 71.5 239 LEU A C 1
ATOM 1956 O O . LEU A 1 239 ? -23.656 1.68 5.785 1 71.5 239 LEU A O 1
ATOM 1960 N N . MET B 1 1 ? 23 -19.734 7.609 1 61.41 1 MET B N 1
ATOM 1961 C CA . MET B 1 1 ? 21.766 -19.328 8.266 1 61.41 1 MET B CA 1
ATOM 1962 C C . MET B 1 1 ? 20.641 -19.141 7.25 1 61.41 1 MET B C 1
ATOM 1964 O O . MET B 1 1 ? 20.875 -18.641 6.152 1 61.41 1 MET B O 1
ATOM 1968 N N . VAL B 1 2 ? 19.484 -19.984 7.316 1 86.62 2 VAL B N 1
ATOM 1969 C CA . VAL B 1 2 ? 18.562 -20.219 6.219 1 86.62 2 VAL B CA 1
ATOM 1970 C C . VAL B 1 2 ? 17.406 -19.219 6.285 1 86.62 2 VAL B C 1
ATOM 1972 O O . VAL B 1 2 ? 16.922 -18.891 7.371 1 86.62 2 VAL B O 1
ATOM 1975 N N . LEU B 1 3 ? 17.141 -18.484 5.266 1 97 3 LEU B N 1
ATOM 1976 C CA . LEU B 1 3 ? 15.977 -17.609 5.082 1 97 3 LEU B CA 1
ATOM 1977 C C . LEU B 1 3 ? 14.688 -18.422 5.191 1 97 3 LEU B C 1
ATOM 1979 O O . LEU B 1 3 ? 14.547 -19.469 4.57 1 97 3 LEU B O 1
ATOM 1983 N N . ASN B 1 4 ? 13.82 -18 6.145 1 98.38 4 ASN B N 1
ATOM 1984 C CA . ASN B 1 4 ? 12.492 -18.609 6.262 1 98.38 4 ASN B CA 1
ATOM 1985 C C . ASN B 1 4 ? 11.414 -17.703 5.668 1 98.38 4 ASN B C 1
ATOM 1987 O O . ASN B 1 4 ? 11.383 -16.5 5.945 1 98.38 4 ASN B O 1
ATOM 1991 N N . LEU B 1 5 ? 10.602 -18.281 4.852 1 98.62 5 LEU B N 1
ATOM 1992 C CA . LEU B 1 5 ? 9.445 -17.578 4.289 1 98.62 5 LEU B CA 1
ATOM 1993 C C . LEU B 1 5 ? 8.148 -18.266 4.703 1 98.62 5 LEU B C 1
ATOM 1995 O O . LEU B 1 5 ? 7.922 -19.438 4.371 1 98.62 5 LEU B O 1
ATOM 1999 N N . TYR B 1 6 ? 7.348 -17.594 5.52 1 98.75 6 TYR B N 1
ATOM 2000 C CA . TYR B 1 6 ? 6 -18.047 5.852 1 98.75 6 TYR B CA 1
ATOM 2001 C C . TYR B 1 6 ? 5.016 -17.688 4.742 1 98.75 6 TYR B C 1
ATOM 2003 O O . TYR B 1 6 ? 4.723 -16.516 4.523 1 98.75 6 TYR B O 1
ATOM 2011 N N . LEU B 1 7 ? 4.535 -18.75 4.078 1 98.31 7 LEU B N 1
ATOM 2012 C CA . LEU B 1 7 ? 3.793 -18.516 2.844 1 98.31 7 LEU B CA 1
ATOM 2013 C C . LEU B 1 7 ? 2.514 -19.344 2.811 1 98.31 7 LEU B C 1
ATOM 2015 O O . LEU B 1 7 ? 2.426 -20.375 3.471 1 98.31 7 LEU B O 1
ATOM 2019 N N . ASN B 1 8 ? 1.541 -18.875 2.176 1 96.62 8 ASN B N 1
ATOM 2020 C CA . ASN B 1 8 ? 0.395 -19.594 1.623 1 96.62 8 ASN B CA 1
ATOM 2021 C C . ASN B 1 8 ? 0.215 -19.297 0.136 1 96.62 8 ASN B C 1
ATOM 2023 O O . ASN B 1 8 ? -0.13 -18.172 -0.244 1 96.62 8 ASN B O 1
ATOM 2027 N N . LEU B 1 9 ? 0.314 -20.266 -0.732 1 95.44 9 LEU B N 1
ATOM 2028 C CA . LEU B 1 9 ? 0.436 -20.016 -2.166 1 95.44 9 LEU B CA 1
ATOM 2029 C C . LEU B 1 9 ? -0.925 -19.703 -2.781 1 95.44 9 LEU B C 1
ATOM 2031 O O . LEU B 1 9 ? -1.017 -19.391 -3.971 1 95.44 9 LEU B O 1
ATOM 2035 N N . TYR B 1 10 ? -1.997 -19.672 -1.964 1 93.12 10 TYR B N 1
ATOM 2036 C CA . TYR B 1 10 ? -3.262 -19.125 -2.445 1 93.12 10 TYR B CA 1
ATOM 2037 C C . TYR B 1 10 ? -3.207 -17.609 -2.512 1 93.12 10 TYR B C 1
ATOM 2039 O O . TYR B 1 10 ? -4.031 -16.969 -3.18 1 93.12 10 TYR B O 1
ATOM 2047 N N . SER B 1 11 ? -2.312 -17.047 -1.792 1 95.19 11 SER B N 1
ATOM 2048 C CA . SER B 1 11 ? -2.109 -15.609 -1.764 1 95.19 11 SER B CA 1
ATOM 2049 C C . SER B 1 11 ? -1.24 -15.148 -2.93 1 95.19 11 SER B C 1
ATOM 2051 O O . SER B 1 11 ? -0.168 -15.711 -3.17 1 95.19 11 SER B O 1
ATOM 2053 N N . SER B 1 12 ? -1.679 -14.18 -3.623 1 98 12 SER B N 1
ATOM 2054 C CA . SER B 1 12 ? -0.919 -13.656 -4.754 1 98 12 SER B CA 1
ATOM 2055 C C . SER B 1 12 ? 0.428 -13.102 -4.305 1 98 12 SER B C 1
ATOM 2057 O O . SER B 1 12 ? 1.442 -13.297 -4.98 1 98 12 SER B O 1
ATOM 2059 N N . SER B 1 13 ? 0.468 -12.43 -3.146 1 98.25 13 SER B N 1
ATOM 2060 C CA . SER B 1 13 ? 1.707 -11.875 -2.615 1 98.25 13 SER B CA 1
ATOM 2061 C C . SER B 1 13 ? 2.707 -12.969 -2.277 1 98.25 13 SER B C 1
ATOM 2063 O O . SER B 1 13 ? 3.908 -12.82 -2.514 1 98.25 13 SER B O 1
ATOM 2065 N N . CYS B 1 14 ? 2.219 -14.031 -1.773 1 98.56 14 CYS B N 1
ATOM 2066 C CA . CYS B 1 14 ? 3.08 -15.164 -1.433 1 98.56 14 CYS B CA 1
ATOM 2067 C C . CYS B 1 14 ? 3.633 -15.82 -2.689 1 98.56 14 CYS B C 1
ATOM 2069 O O . CYS B 1 14 ? 4.812 -16.188 -2.74 1 98.56 14 CYS B O 1
ATOM 2071 N N . ARG B 1 15 ? 2.76 -15.961 -3.686 1 98.75 15 ARG B N 1
ATOM 2072 C CA . ARG B 1 15 ? 3.229 -16.547 -4.938 1 98.75 15 ARG B CA 1
ATOM 2073 C C . ARG B 1 15 ? 4.32 -15.688 -5.566 1 98.75 15 ARG B C 1
ATOM 2075 O O . ARG B 1 15 ? 5.32 -16.219 -6.062 1 98.75 15 ARG B O 1
ATOM 2082 N N . SER B 1 16 ? 4.152 -14.391 -5.562 1 98.75 16 SER B N 1
ATOM 2083 C CA . SER B 1 16 ? 5.168 -13.5 -6.102 1 98.75 16 SER B CA 1
ATOM 2084 C C . SER B 1 16 ? 6.512 -13.703 -5.406 1 98.75 16 SER B C 1
ATOM 2086 O O . SER B 1 16 ? 7.551 -13.789 -6.062 1 98.75 16 SER B O 1
ATOM 2088 N N . LEU B 1 17 ? 6.461 -13.781 -4.117 1 98.69 17 LEU B N 1
ATOM 2089 C CA . LEU B 1 17 ? 7.684 -13.93 -3.334 1 98.69 17 LEU B CA 1
ATOM 2090 C C . LEU B 1 17 ? 8.344 -15.281 -3.619 1 98.69 17 LEU B C 1
ATOM 2092 O O . LEU B 1 17 ? 9.562 -15.352 -3.777 1 98.69 17 LEU B O 1
ATOM 2096 N N . TYR B 1 18 ? 7.543 -16.312 -3.668 1 98.75 18 TYR B N 1
ATOM 2097 C CA . TYR B 1 18 ? 8.031 -17.656 -3.947 1 98.75 18 TYR B CA 1
ATOM 2098 C C . TYR B 1 18 ? 8.711 -17.719 -5.309 1 98.75 18 TYR B C 1
ATOM 2100 O O . TYR B 1 18 ? 9.836 -18.219 -5.43 1 98.75 18 TYR B O 1
ATOM 2108 N N . ILE B 1 19 ? 8.062 -17.188 -6.305 1 98.81 19 ILE B N 1
ATOM 2109 C CA . ILE B 1 19 ? 8.594 -17.188 -7.664 1 98.81 19 ILE B CA 1
ATOM 2110 C C . ILE B 1 19 ? 9.914 -16.422 -7.699 1 98.81 19 ILE B C 1
ATOM 2112 O O . ILE B 1 19 ? 10.898 -16.891 -8.273 1 98.81 19 ILE B O 1
ATOM 2116 N N . PHE B 1 20 ? 9.945 -15.258 -7.078 1 98.81 20 PHE B N 1
ATOM 2117 C CA . PHE B 1 20 ? 11.125 -14.398 -7.098 1 98.81 20 PHE B CA 1
ATOM 2118 C C . PHE B 1 20 ? 12.312 -15.102 -6.453 1 98.81 20 PHE B C 1
ATOM 2120 O O . PHE B 1 20 ? 13.422 -15.078 -6.996 1 98.81 20 PHE B O 1
ATOM 2127 N N . ALA B 1 21 ? 12.062 -15.711 -5.309 1 98.44 21 ALA B N 1
ATOM 2128 C CA . ALA B 1 21 ? 13.133 -16.406 -4.59 1 98.44 21 ALA B CA 1
ATOM 2129 C C . ALA B 1 21 ? 13.672 -17.578 -5.398 1 98.44 21 ALA B C 1
ATOM 2131 O O . ALA B 1 21 ? 14.883 -17.766 -5.488 1 98.44 21 ALA B O 1
ATOM 2132 N N . LYS B 1 22 ? 12.773 -18.344 -6.012 1 98.44 22 LYS B N 1
ATOM 2133 C CA . LYS B 1 22 ? 13.18 -19.484 -6.824 1 98.44 22 LYS B CA 1
ATOM 2134 C C . LYS B 1 22 ? 13.938 -19.031 -8.07 1 98.44 22 LYS B C 1
ATOM 2136 O O . LYS B 1 22 ? 14.969 -19.609 -8.422 1 98.44 22 LYS B O 1
ATOM 2141 N N . LEU B 1 23 ? 13.414 -18.047 -8.68 1 98.19 23 LEU B N 1
ATOM 2142 C CA . LEU B 1 23 ? 13.992 -17.531 -9.906 1 98.19 23 LEU B CA 1
ATOM 2143 C C . LEU B 1 23 ? 15.445 -17.109 -9.688 1 98.19 23 LEU B C 1
ATOM 2145 O O . LEU B 1 23 ? 16.281 -17.281 -10.57 1 98.19 23 LEU B O 1
ATOM 2149 N N . HIS B 1 24 ? 15.773 -16.562 -8.547 1 97.75 24 HIS B N 1
ATOM 2150 C CA . HIS B 1 24 ? 17.109 -16.031 -8.281 1 97.75 24 HIS B CA 1
ATOM 2151 C C . HIS B 1 24 ? 17.922 -16.984 -7.414 1 97.75 24 HIS B C 1
ATOM 2153 O O . HIS B 1 24 ? 18.922 -16.594 -6.824 1 97.75 24 HIS B O 1
ATOM 2159 N N . VAL B 1 25 ? 17.422 -18.156 -7.18 1 97.12 25 VAL B N 1
ATOM 2160 C CA . VAL B 1 25 ? 18.125 -19.234 -6.504 1 97.12 25 VAL B CA 1
ATOM 2161 C C . VAL B 1 25 ? 18.469 -18.828 -5.078 1 97.12 25 VAL B C 1
ATOM 2163 O O . VAL B 1 25 ? 19.594 -19.062 -4.617 1 97.12 25 VAL B O 1
ATOM 2166 N N . ILE B 1 26 ? 17.641 -18.047 -4.539 1 97.5 26 ILE B N 1
ATOM 2167 C CA . ILE B 1 26 ? 17.766 -17.719 -3.125 1 97.5 26 ILE B CA 1
ATOM 2168 C C . ILE B 1 26 ? 17.391 -18.938 -2.279 1 97.5 26 ILE B C 1
ATOM 2170 O O . ILE B 1 26 ? 16.297 -19.484 -2.432 1 97.5 26 ILE B O 1
ATOM 2174 N N . SER B 1 27 ? 18.297 -19.391 -1.449 1 97.31 27 SER B N 1
ATOM 2175 C CA . SER B 1 27 ? 18.016 -20.516 -0.563 1 97.31 27 SER B CA 1
ATOM 2176 C C . SER B 1 27 ? 17.078 -20.109 0.567 1 97.31 27 SER B C 1
ATOM 2178 O O . SER B 1 27 ? 17.344 -19.141 1.291 1 97.31 27 SER B O 1
ATOM 2180 N N . PHE B 1 28 ? 15.961 -20.812 0.669 1 98.12 28 PHE B N 1
ATOM 2181 C CA . PHE B 1 28 ? 15.008 -20.516 1.733 1 98.12 28 PHE B CA 1
ATOM 2182 C C . PHE B 1 28 ? 14.25 -21.781 2.15 1 98.12 28 PHE B C 1
ATOM 2184 O O . PHE B 1 28 ? 14.172 -22.75 1.39 1 98.12 28 PHE B O 1
ATOM 2191 N N . ASP B 1 29 ? 13.75 -21.75 3.398 1 98 29 ASP B N 1
ATOM 2192 C CA . ASP B 1 29 ? 12.766 -22.719 3.881 1 98 29 ASP B CA 1
ATOM 2193 C C . ASP B 1 29 ? 11.359 -22.125 3.848 1 98 29 ASP B C 1
ATOM 2195 O O . ASP B 1 29 ? 11.109 -21.078 4.441 1 98 29 ASP B O 1
ATOM 2199 N N . MET B 1 30 ? 10.578 -22.797 3.146 1 97.81 30 MET B N 1
ATOM 2200 C CA . MET B 1 30 ? 9.18 -22.375 3.152 1 97.81 30 MET B CA 1
ATOM 2201 C C . MET B 1 30 ? 8.438 -22.969 4.348 1 97.81 30 MET B C 1
ATOM 2203 O O . MET B 1 30 ? 8.477 -24.188 4.57 1 97.81 30 MET B O 1
ATOM 2207 N N . ILE B 1 31 ? 7.805 -22.188 5.125 1 97.94 31 ILE B N 1
ATOM 2208 C CA . ILE B 1 31 ? 6.922 -22.578 6.215 1 97.94 31 ILE B CA 1
ATOM 2209 C C . ILE B 1 31 ? 5.469 -22.312 5.82 1 97.94 31 ILE B C 1
ATOM 2211 O O . ILE B 1 31 ? 5.012 -21.172 5.84 1 97.94 31 ILE B O 1
ATOM 2215 N N . PRO B 1 32 ? 4.758 -23.344 5.48 1 97.38 32 PRO B N 1
ATOM 2216 C CA . PRO B 1 32 ? 3.371 -23.125 5.055 1 97.38 32 PRO B CA 1
ATOM 2217 C C . PRO B 1 32 ? 2.479 -22.609 6.184 1 97.38 32 PRO B C 1
ATOM 2219 O O . PRO B 1 32 ? 2.627 -23.047 7.332 1 97.38 32 PRO B O 1
ATOM 2222 N N . VAL B 1 33 ? 1.686 -21.625 5.91 1 96.06 33 VAL B N 1
ATOM 2223 C CA . VAL B 1 33 ? 0.652 -21.109 6.801 1 96.06 33 VAL B CA 1
ATOM 2224 C C . VAL B 1 33 ? -0.728 -21.406 6.215 1 96.06 33 VAL B C 1
ATOM 2226 O O . VAL B 1 33 ? -1.062 -20.938 5.129 1 96.06 33 VAL B O 1
ATOM 2229 N N . ASP B 1 34 ? -1.551 -22.172 6.879 1 89.56 34 ASP B N 1
ATOM 2230 C CA . ASP B 1 34 ? -2.877 -22.547 6.387 1 89.56 34 ASP B CA 1
ATOM 2231 C C . ASP B 1 34 ? -3.9 -21.453 6.711 1 89.56 34 ASP B C 1
ATOM 2233 O O . ASP B 1 34 ? -4.434 -21.406 7.824 1 89.56 34 ASP B O 1
ATOM 2237 N N . LEU B 1 35 ? -4.207 -20.688 5.73 1 84.56 35 LEU B N 1
ATOM 2238 C CA . LEU B 1 35 ? -5.133 -19.578 5.934 1 84.56 35 LEU B CA 1
ATOM 2239 C C . LEU B 1 35 ? -6.562 -20.078 6.094 1 84.56 35 LEU B C 1
ATOM 2241 O O . LEU B 1 35 ? -7.387 -19.422 6.738 1 84.56 35 LEU B O 1
ATOM 2245 N N . MET B 1 36 ? -6.828 -21.188 5.449 1 77.5 36 MET B N 1
ATOM 2246 C CA . MET B 1 36 ? -8.164 -21.766 5.562 1 77.5 36 MET B CA 1
ATOM 2247 C C . MET B 1 36 ? -8.438 -22.219 6.992 1 77.5 36 MET B C 1
ATOM 2249 O O . MET B 1 36 ? -9.594 -22.375 7.391 1 77.5 36 MET B O 1
ATOM 2253 N N . LYS B 1 37 ? -7.395 -22.453 7.754 1 79.44 37 LYS B N 1
ATOM 2254 C CA . LYS B 1 37 ? -7.52 -22.812 9.164 1 79.44 37 LYS B CA 1
ATOM 2255 C C . LYS B 1 37 ? -7.207 -21.609 10.062 1 79.44 37 LYS B C 1
ATOM 2257 O O . LYS B 1 37 ? -7.043 -21.766 11.273 1 79.44 37 LYS B O 1
ATOM 2262 N N . ALA B 1 38 ? -6.926 -20.469 9.492 1 84.25 38 ALA B N 1
ATOM 2263 C CA . ALA B 1 38 ? -6.66 -19.203 10.188 1 84.25 38 ALA B CA 1
ATOM 2264 C C . ALA B 1 38 ? -5.391 -19.297 11.023 1 84.25 38 ALA B C 1
ATOM 2266 O O . ALA B 1 38 ? -5.312 -18.719 12.117 1 84.25 38 ALA B O 1
ATOM 2267 N N . GLU B 1 39 ? -4.496 -20.031 10.586 1 90.75 39 GLU B N 1
ATOM 2268 C CA . GLU B 1 39 ? -3.242 -20.219 11.312 1 90.75 39 GLU B CA 1
ATOM 2269 C C . GLU B 1 39 ? -2.537 -18.875 11.523 1 90.75 39 GLU B C 1
ATOM 2271 O O . GLU B 1 39 ? -1.769 -18.719 12.477 1 90.75 39 GLU B O 1
ATOM 2276 N N . HIS B 1 40 ? -2.814 -17.891 10.68 1 91.62 40 HIS B N 1
ATOM 2277 C CA . HIS B 1 40 ? -2.199 -16.578 10.797 1 91.62 40 HIS B CA 1
ATOM 2278 C C . HIS B 1 40 ? -2.76 -15.812 11.984 1 91.62 40 HIS B C 1
ATOM 2280 O O . HIS B 1 40 ? -2.227 -14.766 12.367 1 91.62 40 HIS B O 1
ATOM 2286 N N . HIS B 1 41 ? -3.762 -16.391 12.656 1 90.62 41 HIS B N 1
ATOM 2287 C CA . HIS B 1 41 ? -4.316 -15.781 13.859 1 90.62 41 HIS B CA 1
ATOM 2288 C C . HIS B 1 41 ? -3.908 -16.562 15.109 1 90.62 41 HIS B C 1
ATOM 2290 O O . HIS B 1 41 ? -4.246 -16.156 16.234 1 90.62 41 HIS B O 1
ATOM 2296 N N . SER B 1 42 ? -3.279 -17.688 14.914 1 92.75 42 SER B N 1
ATOM 2297 C CA . SER B 1 42 ? -2.861 -18.484 16.062 1 92.75 42 SER B CA 1
ATOM 2298 C C . SER B 1 42 ? -1.873 -17.734 16.938 1 92.75 42 SER B C 1
ATOM 2300 O O . SER B 1 42 ? -1.173 -16.828 16.469 1 92.75 42 SER B O 1
ATOM 2302 N N . LYS B 1 43 ? -1.789 -18.109 18.203 1 94.75 43 LYS B N 1
ATOM 2303 C CA . LYS B 1 43 ? -0.857 -17.5 19.141 1 94.75 43 LYS B CA 1
ATOM 2304 C C . LYS B 1 43 ? 0.586 -17.656 18.672 1 94.75 43 LYS B C 1
ATOM 2306 O O . LYS B 1 43 ? 1.389 -16.734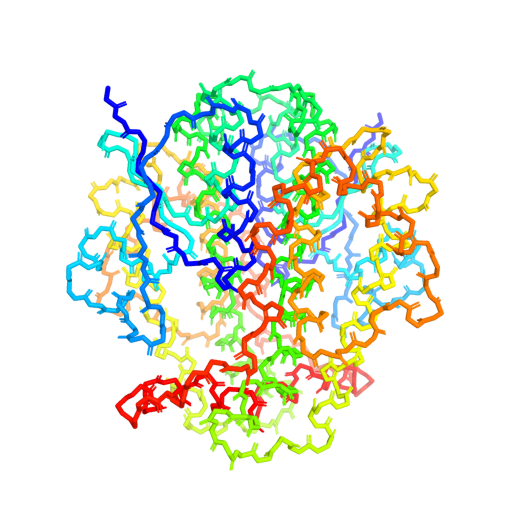 18.797 1 94.75 43 LYS B O 1
ATOM 2311 N N . GLU B 1 44 ? 0.878 -18.797 18.156 1 95.88 44 GLU B N 1
ATOM 2312 C CA . GLU B 1 44 ? 2.229 -19.094 17.688 1 95.88 44 GLU B CA 1
ATOM 2313 C C . GLU B 1 44 ? 2.627 -18.172 16.547 1 95.88 44 GLU B C 1
ATOM 2315 O O . GLU B 1 44 ? 3.736 -17.641 16.516 1 95.88 44 GLU B O 1
ATOM 2320 N N . PHE B 1 45 ? 1.728 -18.016 15.594 1 96.44 45 PHE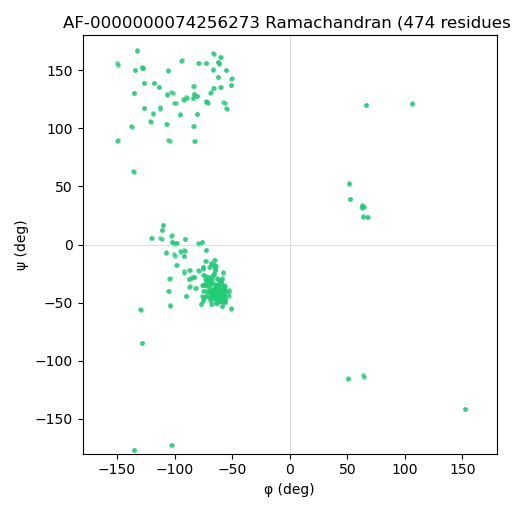 B N 1
ATOM 2321 C CA . PHE B 1 45 ? 2.037 -17.172 14.438 1 96.44 45 PHE B CA 1
ATOM 2322 C C . PHE B 1 45 ? 2.125 -15.711 14.836 1 96.44 45 PHE B C 1
ATOM 2324 O O . PHE B 1 45 ? 2.994 -14.977 14.352 1 96.44 45 PHE B O 1
ATOM 2331 N N . VAL B 1 46 ? 1.259 -15.266 15.695 1 95.75 46 VAL B N 1
ATOM 2332 C CA . VAL B 1 46 ? 1.199 -13.875 16.109 1 95.75 46 VAL B CA 1
ATOM 2333 C C . VAL B 1 46 ? 2.496 -13.492 16.828 1 95.75 46 VAL B C 1
ATOM 2335 O O . VAL B 1 46 ? 2.941 -12.344 16.75 1 95.75 46 VAL B O 1
ATOM 2338 N N . GLN B 1 47 ? 3.145 -14.406 17.469 1 95.88 47 GLN B N 1
ATOM 2339 C CA . GLN B 1 47 ? 4.43 -14.164 18.109 1 95.88 47 GLN B CA 1
ATOM 2340 C C . GLN B 1 47 ? 5.512 -13.859 17.078 1 95.88 47 GLN B C 1
ATOM 2342 O O . GLN B 1 47 ? 6.469 -13.133 17.375 1 95.88 47 GLN B O 1
ATOM 2347 N N . ILE B 1 48 ? 5.305 -14.336 15.875 1 96.06 48 ILE B N 1
ATOM 2348 C CA . ILE B 1 48 ? 6.258 -14.094 14.805 1 96.06 48 ILE B CA 1
ATOM 2349 C C . ILE B 1 48 ? 5.891 -12.805 14.07 1 96.06 48 ILE B C 1
ATOM 2351 O O . ILE B 1 48 ? 6.762 -11.977 13.781 1 96.06 48 ILE B O 1
ATOM 2355 N N . SER B 1 49 ? 4.637 -12.727 13.836 1 96.69 49 SER B N 1
ATOM 2356 C CA . SER B 1 49 ? 4.168 -11.562 13.094 1 96.69 49 SER B CA 1
ATOM 2357 C C . SER B 1 49 ? 2.877 -11.008 13.695 1 96.69 49 SER B C 1
ATOM 2359 O O . SER B 1 49 ? 1.781 -11.43 13.32 1 96.69 49 SER B O 1
ATOM 2361 N N . PRO B 1 50 ? 2.969 -9.984 14.414 1 97.06 50 PRO B N 1
ATOM 2362 C CA . PRO B 1 50 ? 1.784 -9.383 15.023 1 97.06 50 PRO B CA 1
ATOM 2363 C C . PRO B 1 50 ? 0.817 -8.805 13.992 1 97.06 50 PRO B C 1
ATOM 2365 O O . PRO B 1 50 ? -0.323 -8.477 14.328 1 97.06 50 PRO B O 1
ATOM 2368 N N . LEU B 1 51 ? 1.267 -8.672 12.75 1 97.12 51 LEU B N 1
ATOM 2369 C CA . LEU B 1 51 ? 0.398 -8.164 11.695 1 97.12 51 LEU B CA 1
ATOM 2370 C C . LEU B 1 51 ? -0.604 -9.227 11.258 1 97.12 51 LEU B C 1
ATOM 2372 O O . LEU B 1 51 ? -1.595 -8.914 10.594 1 97.12 51 LEU B O 1
ATOM 2376 N N . MET B 1 52 ? -0.337 -10.5 11.547 1 96.25 52 MET B N 1
ATOM 2377 C CA . MET B 1 52 ? -1.229 -11.633 11.336 1 96.25 52 MET B CA 1
ATOM 2378 C C . MET B 1 52 ? -1.533 -11.82 9.852 1 96.25 52 MET B C 1
ATOM 2380 O O . MET B 1 52 ? -2.662 -12.148 9.484 1 96.25 52 MET B O 1
ATOM 2384 N N . LYS B 1 53 ? -0.562 -11.5 9 1 95.75 53 LYS B N 1
ATOM 2385 C CA . LYS B 1 53 ? -0.668 -11.672 7.555 1 95.75 53 LYS B CA 1
ATOM 2386 C C . LYS B 1 53 ? 0.518 -12.453 7.004 1 95.75 53 LYS B C 1
ATOM 2388 O O . LYS B 1 53 ? 1.585 -12.492 7.621 1 95.75 53 LYS B O 1
ATOM 2393 N N . VAL B 1 54 ? 0.303 -13.102 5.977 1 97.62 54 VAL B N 1
ATOM 2394 C CA . VAL B 1 54 ? 1.381 -13.648 5.16 1 97.62 54 VAL B CA 1
ATOM 2395 C C . VAL B 1 54 ? 1.536 -12.828 3.883 1 97.62 54 VAL B C 1
ATOM 2397 O O . VAL B 1 54 ? 0.578 -12.211 3.416 1 97.62 54 VAL B O 1
ATOM 2400 N N . PRO B 1 55 ? 2.756 -12.719 3.291 1 98.62 55 PRO B N 1
ATOM 2401 C CA . PRO B 1 55 ? 3.98 -13.414 3.699 1 98.62 55 PRO B CA 1
ATOM 2402 C C . PRO B 1 55 ? 4.652 -12.758 4.906 1 98.62 55 PRO B C 1
ATOM 2404 O O . PRO B 1 55 ? 4.383 -11.594 5.211 1 98.62 55 PRO B O 1
ATOM 2407 N N . VAL B 1 56 ? 5.441 -13.547 5.633 1 98.75 56 VAL B N 1
ATOM 2408 C CA . VAL B 1 56 ? 6.414 -13.086 6.617 1 98.75 56 VAL B CA 1
ATOM 2409 C C . VAL B 1 56 ? 7.785 -13.688 6.309 1 98.75 56 VAL B C 1
ATOM 2411 O O . VAL B 1 56 ? 7.887 -14.844 5.914 1 98.75 56 VAL B O 1
ATOM 2414 N N . MET B 1 57 ? 8.812 -12.922 6.43 1 98.81 57 MET B N 1
ATOM 2415 C CA . MET B 1 57 ? 10.18 -13.375 6.23 1 98.81 57 MET B CA 1
ATOM 2416 C C . MET B 1 57 ? 10.969 -13.328 7.535 1 98.81 57 MET B C 1
ATOM 2418 O O . MET B 1 57 ? 10.859 -12.367 8.297 1 98.81 57 MET B O 1
ATOM 2422 N N . LYS B 1 58 ? 11.688 -14.305 7.828 1 98.12 58 LYS B N 1
ATOM 2423 C CA . LYS B 1 58 ? 12.672 -14.32 8.906 1 98.12 58 LYS B CA 1
ATOM 2424 C C . LYS B 1 58 ? 14.07 -14.609 8.375 1 98.12 58 LYS B C 1
ATOM 2426 O O . LYS B 1 58 ? 14.344 -15.703 7.871 1 98.12 58 LYS B O 1
ATOM 2431 N N . ASP B 1 59 ? 14.906 -13.648 8.305 1 97.5 59 ASP B N 1
ATOM 2432 C CA . ASP B 1 59 ? 16.328 -13.742 7.965 1 97.5 59 ASP B CA 1
ATOM 2433 C C . ASP B 1 59 ? 17.203 -13.602 9.203 1 97.5 59 ASP B C 1
ATOM 2435 O O . ASP B 1 59 ? 17.547 -12.484 9.602 1 97.5 59 ASP B O 1
ATOM 2439 N N . GLU B 1 60 ? 17.469 -14.703 9.828 1 93.56 60 GLU B N 1
ATOM 2440 C CA . GLU B 1 60 ? 18.094 -14.719 11.148 1 93.56 60 GLU B CA 1
ATOM 2441 C C . GLU B 1 60 ? 17.172 -14.086 12.195 1 93.56 60 GLU B C 1
ATOM 2443 O O . GLU B 1 60 ? 16.016 -14.477 12.328 1 93.56 60 GLU B O 1
ATOM 2448 N N . ASP B 1 61 ? 17.609 -12.977 12.703 1 93.88 61 ASP B N 1
ATOM 2449 C CA . ASP B 1 61 ? 16.797 -12.344 13.742 1 93.88 61 ASP B CA 1
ATOM 2450 C C . ASP B 1 61 ? 15.922 -11.234 13.164 1 93.88 61 ASP B C 1
ATOM 2452 O O . ASP B 1 61 ? 15.125 -10.625 13.875 1 93.88 61 ASP B O 1
ATOM 2456 N N . PHE B 1 62 ? 16.078 -11.133 11.898 1 97.19 62 PHE B N 1
ATOM 2457 C CA . PHE B 1 62 ? 15.352 -10.055 11.25 1 97.19 62 PHE B CA 1
ATOM 2458 C C . PHE B 1 62 ? 14.023 -10.562 10.688 1 97.19 62 PHE B C 1
ATOM 2460 O O . PHE B 1 62 ? 14.008 -11.359 9.75 1 97.19 62 PHE B O 1
ATOM 2467 N N . VAL B 1 63 ? 12.852 -10.117 11.266 1 98.25 63 VAL B N 1
ATOM 2468 C CA . VAL B 1 63 ? 11.516 -10.516 10.828 1 98.25 63 VAL B CA 1
ATOM 2469 C C . VAL B 1 63 ? 10.844 -9.359 10.086 1 98.25 63 VAL B C 1
ATOM 2471 O O . VAL B 1 63 ? 10.852 -8.219 10.562 1 98.25 63 VAL B O 1
ATOM 2474 N N . LEU B 1 64 ? 10.359 -9.656 8.953 1 98.69 64 LEU B N 1
ATOM 2475 C CA . LEU B 1 64 ? 9.797 -8.625 8.086 1 98.69 64 LEU B CA 1
ATOM 2476 C C . LEU B 1 64 ? 8.469 -9.086 7.496 1 98.69 64 LEU B C 1
ATOM 2478 O O . LEU B 1 64 ? 8.352 -10.211 7.008 1 98.69 64 LEU B O 1
ATOM 2482 N N . GLY B 1 65 ? 7.477 -8.188 7.625 1 98.5 65 GLY B N 1
ATOM 2483 C CA . GLY B 1 65 ? 6.199 -8.422 6.973 1 98.5 65 GLY B CA 1
ATOM 2484 C C . GLY B 1 65 ? 6.016 -7.59 5.715 1 98.5 65 GLY B C 1
ATOM 2485 O O . GLY B 1 65 ? 6.949 -6.918 5.266 1 98.5 65 GLY B O 1
ATOM 2486 N N . GLU B 1 66 ? 4.824 -7.668 5.207 1 98.44 66 GLU B N 1
ATOM 2487 C CA . GLU B 1 66 ? 4.449 -6.902 4.02 1 98.44 66 GLU B CA 1
ATOM 2488 C C . GLU B 1 66 ? 5.227 -7.379 2.793 1 98.44 66 GLU B C 1
ATOM 2490 O O . GLU B 1 66 ? 6.453 -7.262 2.746 1 98.44 66 GLU B O 1
ATOM 2495 N N . SER B 1 67 ? 4.535 -7.824 1.798 1 98.44 67 SER B N 1
ATOM 2496 C CA . SER B 1 67 ? 5.137 -8.453 0.627 1 98.44 67 SER B CA 1
ATOM 2497 C C . SER B 1 67 ? 6.059 -7.484 -0.107 1 98.44 67 SER B C 1
ATOM 2499 O O . SER B 1 67 ? 7.16 -7.859 -0.52 1 98.44 67 SER B O 1
ATOM 2501 N N . VAL B 1 68 ? 5.645 -6.207 -0.216 1 98.56 68 VAL B N 1
ATOM 2502 C CA . VAL B 1 68 ? 6.445 -5.219 -0.931 1 98.56 68 VAL B CA 1
ATOM 2503 C C . VAL B 1 68 ? 7.773 -5.012 -0.208 1 98.56 68 VAL B C 1
ATOM 2505 O O . VAL B 1 68 ? 8.836 -5.012 -0.835 1 98.56 68 VAL B O 1
ATOM 2508 N N . ALA B 1 69 ? 7.73 -4.875 1.103 1 98.75 69 ALA B N 1
ATOM 2509 C CA . ALA B 1 69 ? 8.945 -4.684 1.894 1 98.75 69 ALA B CA 1
ATOM 2510 C C . ALA B 1 69 ? 9.883 -5.883 1.764 1 98.75 69 ALA B C 1
ATOM 2512 O O . ALA B 1 69 ? 11.094 -5.719 1.601 1 98.75 69 ALA B O 1
ATOM 2513 N N . ILE B 1 70 ? 9.305 -7.074 1.803 1 98.88 70 ILE B N 1
ATOM 2514 C CA . ILE B 1 70 ? 10.102 -8.297 1.717 1 98.88 70 ILE B CA 1
ATOM 2515 C C . ILE B 1 70 ? 10.766 -8.383 0.345 1 98.88 70 ILE B C 1
ATOM 2517 O O . ILE B 1 70 ? 11.953 -8.695 0.243 1 98.88 70 ILE B O 1
ATOM 2521 N N . MET B 1 71 ? 10 -8.109 -0.696 1 98.56 71 MET B N 1
ATOM 2522 C CA . MET B 1 71 ? 10.523 -8.188 -2.057 1 98.56 71 MET B CA 1
ATOM 2523 C C . MET B 1 71 ? 11.688 -7.223 -2.252 1 98.56 71 MET B C 1
ATOM 2525 O O . MET B 1 71 ? 12.727 -7.598 -2.799 1 98.56 71 MET B O 1
ATOM 2529 N N . LEU B 1 72 ? 11.516 -6.004 -1.807 1 98.62 72 LEU B N 1
ATOM 2530 C CA . LEU B 1 72 ? 12.578 -5.008 -1.926 1 98.62 72 LEU B CA 1
ATOM 2531 C C . LEU B 1 72 ? 13.805 -5.422 -1.12 1 98.62 72 LEU B C 1
ATOM 2533 O O . LEU B 1 72 ? 14.938 -5.266 -1.581 1 98.62 72 LEU B O 1
ATOM 2537 N N . TYR B 1 73 ? 13.594 -5.953 0.084 1 98.69 73 TYR B N 1
ATOM 2538 C CA . TYR B 1 73 ? 14.688 -6.434 0.918 1 98.69 73 TYR B CA 1
ATOM 2539 C C . TYR B 1 73 ? 15.477 -7.527 0.207 1 98.69 73 TYR B C 1
ATOM 2541 O O . TYR B 1 73 ? 16.703 -7.504 0.191 1 98.69 73 TYR B O 1
ATOM 2549 N N . LEU B 1 74 ? 14.789 -8.477 -0.448 1 98.44 74 LEU B N 1
ATOM 2550 C CA . LEU B 1 74 ? 15.461 -9.57 -1.145 1 98.44 74 LEU B CA 1
ATOM 2551 C C . LEU B 1 74 ? 16.281 -9.039 -2.311 1 98.44 74 LEU B C 1
ATOM 2553 O O . LEU B 1 74 ? 17.391 -9.516 -2.557 1 98.44 74 LEU B O 1
ATOM 2557 N N . CYS B 1 75 ? 15.711 -8.062 -3.049 1 98.31 75 CYS B N 1
ATOM 2558 C CA . CYS B 1 75 ? 16.469 -7.461 -4.137 1 98.31 75 CYS B CA 1
ATOM 2559 C C . CYS B 1 75 ? 17.797 -6.895 -3.629 1 98.31 75 CYS B C 1
ATOM 2561 O O . CYS B 1 75 ? 18.844 -7.148 -4.215 1 98.31 75 CYS B O 1
ATOM 2563 N N . ARG B 1 76 ? 17.703 -6.172 -2.535 1 97.38 76 ARG B N 1
ATOM 2564 C CA . ARG B 1 76 ? 18.891 -5.484 -2.01 1 97.38 76 ARG B CA 1
ATOM 2565 C C . ARG B 1 76 ? 19.844 -6.465 -1.343 1 97.38 76 ARG B C 1
ATOM 2567 O O . ARG B 1 76 ? 21.047 -6.422 -1.581 1 97.38 76 ARG B O 1
ATOM 2574 N N . ARG B 1 77 ? 19.297 -7.316 -0.551 1 96.75 77 ARG B N 1
ATOM 2575 C CA . ARG B 1 77 ? 20.078 -8.25 0.252 1 96.75 77 ARG B CA 1
ATOM 2576 C C . ARG B 1 77 ? 20.844 -9.227 -0.636 1 96.75 77 ARG B C 1
ATOM 2578 O O . ARG B 1 77 ? 22 -9.578 -0.34 1 96.75 77 ARG B O 1
ATOM 2585 N N . PHE B 1 78 ? 20.266 -9.602 -1.733 1 96.69 78 PHE B N 1
ATOM 2586 C CA . PHE B 1 78 ? 20.875 -10.648 -2.553 1 96.69 78 PHE B CA 1
ATOM 2587 C C . PHE B 1 78 ? 21.391 -10.078 -3.869 1 96.69 78 PHE B C 1
ATOM 2589 O O . PHE B 1 78 ? 21.812 -10.82 -4.75 1 96.69 78 PHE B O 1
ATOM 2596 N N . LYS B 1 79 ? 21.312 -8.758 -4.039 1 96.31 79 LYS B N 1
ATOM 2597 C CA . LYS B 1 79 ? 21.859 -8.039 -5.191 1 96.31 79 LYS B CA 1
ATOM 2598 C C . LYS B 1 79 ? 21.375 -8.664 -6.5 1 96.31 79 LYS B C 1
ATOM 2600 O O . LYS B 1 79 ? 22.188 -8.992 -7.367 1 96.31 79 LYS B O 1
ATOM 2605 N N . THR B 1 80 ? 20.078 -8.789 -6.59 1 97.62 80 THR B N 1
ATOM 2606 C CA . THR B 1 80 ? 19.484 -9.344 -7.801 1 97.62 80 THR B CA 1
ATOM 2607 C C . THR B 1 80 ? 19.703 -8.406 -8.984 1 97.62 80 THR B C 1
ATOM 2609 O O . THR B 1 80 ? 20.078 -7.246 -8.805 1 97.62 80 THR B O 1
ATOM 2612 N N . PRO B 1 81 ? 19.5 -8.875 -10.234 1 98.31 81 PRO B N 1
ATOM 2613 C CA . PRO B 1 81 ? 19.703 -7.992 -11.383 1 98.31 81 PRO B CA 1
ATOM 2614 C C . PRO B 1 81 ? 18.969 -6.664 -11.25 1 98.31 81 PRO B C 1
ATOM 2616 O O . PRO B 1 81 ? 17.828 -6.633 -10.766 1 98.31 81 PRO B O 1
ATOM 2619 N N . ASP B 1 82 ? 19.531 -5.598 -11.68 1 97.94 82 ASP B N 1
ATOM 2620 C CA . ASP B 1 82 ? 19.141 -4.215 -11.406 1 97.94 82 ASP B CA 1
ATOM 2621 C C . ASP B 1 82 ? 17.719 -3.947 -11.883 1 97.94 82 ASP B C 1
ATOM 2623 O O . ASP B 1 82 ? 17 -3.164 -11.266 1 97.94 82 ASP B O 1
ATOM 2627 N N . HIS B 1 83 ? 17.297 -4.633 -12.953 1 98.31 83 HIS B N 1
ATOM 2628 C CA . HIS B 1 83 ? 16.031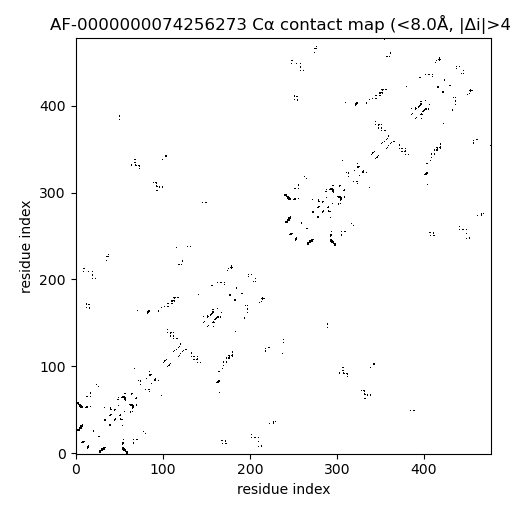 -4.301 -13.594 1 98.31 83 HIS B CA 1
ATOM 2629 C C . HIS B 1 83 ? 14.852 -4.68 -12.711 1 98.31 83 HIS B C 1
ATOM 2631 O O . HIS B 1 83 ? 13.742 -4.191 -12.914 1 98.31 83 HIS B O 1
ATOM 2637 N N . TRP B 1 84 ? 15.039 -5.539 -11.766 1 98.81 84 TRP B N 1
ATOM 2638 C CA . TRP B 1 84 ? 13.945 -5.934 -10.891 1 98.81 84 TRP B CA 1
ATOM 2639 C C . TRP B 1 84 ? 13.516 -4.777 -9.992 1 98.81 84 TRP B C 1
ATOM 2641 O O . TRP B 1 84 ? 12.32 -4.594 -9.734 1 98.81 84 TRP B O 1
ATOM 2651 N N . TYR B 1 85 ? 14.445 -4.098 -9.5 1 98.5 85 TYR B N 1
ATOM 2652 C CA . TYR B 1 85 ? 14.289 -2.879 -8.711 1 98.5 85 TYR B CA 1
ATOM 2653 C C . TYR B 1 85 ? 15.477 -1.947 -8.906 1 98.5 85 TYR B C 1
ATOM 2655 O O . TYR B 1 85 ? 16.422 -1.955 -8.109 1 98.5 85 TYR B O 1
ATOM 2663 N N . PRO B 1 86 ? 15.375 -1.078 -9.891 1 97.75 86 PRO B N 1
ATOM 2664 C CA . PRO B 1 86 ? 16.547 -0.319 -10.344 1 97.75 86 PRO B CA 1
ATOM 2665 C C . PRO B 1 86 ? 17.109 0.587 -9.258 1 97.75 86 PRO B C 1
ATOM 2667 O O . PRO B 1 86 ? 16.375 1.078 -8.398 1 97.75 86 PRO B O 1
ATOM 2670 N N . ASP B 1 87 ? 18.359 0.951 -9.367 1 93.38 87 ASP B N 1
ATOM 2671 C CA . ASP B 1 87 ? 19.078 1.728 -8.359 1 93.38 87 ASP B CA 1
ATOM 2672 C C . ASP B 1 87 ? 18.891 3.227 -8.594 1 93.38 87 ASP B C 1
ATOM 2674 O O . ASP B 1 87 ? 19.047 4.027 -7.668 1 93.38 87 ASP B O 1
ATOM 2678 N N . ASP B 1 88 ? 18.719 3.562 -9.82 1 95.75 88 ASP B N 1
ATOM 2679 C CA . ASP B 1 88 ? 18.594 4.988 -10.102 1 95.75 88 ASP B CA 1
ATOM 2680 C C . ASP B 1 88 ? 17.234 5.52 -9.633 1 95.75 88 ASP B C 1
ATOM 2682 O O . ASP B 1 88 ? 16.266 4.77 -9.547 1 95.75 88 ASP B O 1
ATOM 2686 N N . ALA B 1 89 ? 17.141 6.824 -9.367 1 96.69 89 ALA B N 1
ATOM 2687 C CA . ALA B 1 89 ? 15.992 7.461 -8.727 1 96.69 89 ALA B CA 1
ATOM 2688 C C . ALA B 1 89 ? 14.734 7.289 -9.57 1 96.69 89 ALA B C 1
ATOM 2690 O O . ALA B 1 89 ? 13.664 6.965 -9.047 1 96.69 89 ALA B O 1
ATOM 2691 N N . LYS B 1 90 ? 14.844 7.512 -10.859 1 97.69 90 LYS B N 1
ATOM 2692 C CA . LYS B 1 90 ? 13.664 7.453 -11.719 1 97.69 90 LYS B CA 1
ATOM 2693 C C . LYS B 1 90 ? 13.203 6.016 -11.922 1 97.69 90 LYS B C 1
ATOM 2695 O O . LYS B 1 90 ? 12.008 5.723 -11.852 1 97.69 90 LYS B O 1
ATOM 2700 N N . GLY B 1 91 ? 14.18 5.09 -12.188 1 97.81 91 GLY B N 1
ATOM 2701 C CA . GLY B 1 91 ? 13.836 3.693 -12.406 1 97.81 91 GLY B CA 1
ATOM 2702 C C . GLY B 1 91 ? 13.156 3.053 -11.211 1 97.81 91 GLY B C 1
ATOM 2703 O O . GLY B 1 91 ? 12.141 2.363 -11.359 1 97.81 91 GLY B O 1
ATOM 2704 N N . CYS B 1 92 ? 13.641 3.234 -10.055 1 97.5 92 CYS B N 1
ATOM 2705 C CA . CYS B 1 92 ? 13.031 2.646 -8.867 1 97.5 92 CYS B CA 1
ATOM 2706 C C . CYS B 1 92 ? 11.68 3.285 -8.57 1 97.5 92 CYS B C 1
ATOM 2708 O O . CYS B 1 92 ? 10.773 2.617 -8.078 1 97.5 92 CYS B O 1
ATOM 2710 N N . ALA B 1 93 ? 11.57 4.609 -8.883 1 98.69 93 ALA B N 1
ATOM 2711 C CA . ALA B 1 93 ? 10.32 5.32 -8.641 1 98.69 93 ALA B CA 1
ATOM 2712 C C . ALA B 1 93 ? 9.18 4.723 -9.453 1 98.69 93 ALA B C 1
ATOM 2714 O O . ALA B 1 93 ? 8.039 4.656 -8.984 1 98.69 93 ALA B O 1
ATOM 2715 N N . LEU B 1 94 ? 9.477 4.32 -10.641 1 98.81 94 LEU B N 1
ATOM 2716 C CA . LEU B 1 94 ? 8.461 3.705 -11.484 1 98.81 94 LEU B CA 1
ATOM 2717 C C . LEU B 1 94 ? 7.965 2.4 -10.867 1 98.81 94 LEU B C 1
ATOM 2719 O O . LEU B 1 94 ? 6.766 2.115 -10.891 1 98.81 94 LEU B O 1
ATOM 2723 N N . VAL B 1 95 ? 8.844 1.624 -10.328 1 98.88 95 VAL B N 1
ATOM 2724 C CA . VAL B 1 95 ? 8.477 0.382 -9.656 1 98.88 95 VAL B CA 1
ATOM 2725 C C . VAL B 1 95 ? 7.695 0.696 -8.383 1 98.88 95 VAL B C 1
ATOM 2727 O O . VAL B 1 95 ? 6.633 0.113 -8.141 1 98.88 95 VAL B O 1
ATOM 2730 N N . ASP B 1 96 ? 8.172 1.679 -7.641 1 98.75 96 ASP B N 1
ATOM 2731 C CA . ASP B 1 96 ? 7.531 2.07 -6.391 1 98.75 96 ASP B CA 1
ATOM 2732 C C . ASP B 1 96 ? 6.109 2.574 -6.633 1 98.75 96 ASP B C 1
ATOM 2734 O O . ASP B 1 96 ? 5.211 2.322 -5.824 1 98.75 96 ASP B O 1
ATOM 2738 N N . GLU B 1 97 ? 5.945 3.326 -7.676 1 98.81 97 GLU B N 1
ATOM 2739 C CA . GLU B 1 97 ? 4.621 3.855 -7.984 1 98.81 97 GLU B CA 1
ATOM 2740 C C . GLU B 1 97 ? 3.609 2.729 -8.18 1 98.81 97 GLU B C 1
ATOM 2742 O O . GLU B 1 97 ? 2.514 2.768 -7.621 1 98.81 97 GLU B O 1
ATOM 2747 N N . TYR B 1 98 ? 3.984 1.727 -9 1 98.88 98 TYR B N 1
ATOM 2748 C CA . TYR B 1 98 ? 3.064 0.618 -9.227 1 98.88 98 TYR B CA 1
ATOM 2749 C C . TYR B 1 98 ? 2.789 -0.141 -7.938 1 98.88 98 TYR B C 1
ATOM 2751 O O . TYR B 1 98 ? 1.639 -0.473 -7.637 1 98.88 98 TYR B O 1
ATOM 2759 N N . LEU B 1 99 ? 3.855 -0.418 -7.195 1 98.69 99 LEU B N 1
ATOM 2760 C CA . LEU B 1 99 ? 3.721 -1.223 -5.984 1 98.69 99 LEU B CA 1
ATOM 2761 C C . LEU B 1 99 ? 2.857 -0.508 -4.953 1 98.69 99 LEU B C 1
ATOM 2763 O O . LEU B 1 99 ? 2.121 -1.151 -4.199 1 98.69 99 LEU B O 1
ATOM 2767 N N . ALA B 1 100 ? 2.979 0.785 -4.883 1 98.31 100 ALA B N 1
ATOM 2768 C CA . ALA B 1 100 ? 2.143 1.559 -3.965 1 98.31 100 ALA B CA 1
ATOM 2769 C C . ALA B 1 100 ? 0.691 1.581 -4.434 1 98.31 100 ALA B C 1
ATOM 2771 O O . ALA B 1 100 ? -0.232 1.543 -3.617 1 98.31 100 ALA B O 1
ATOM 2772 N N . TRP B 1 101 ? 0.479 1.627 -5.703 1 98.25 101 TRP B N 1
ATOM 2773 C CA . TRP B 1 101 ? -0.847 1.74 -6.301 1 98.25 101 TRP B CA 1
ATOM 2774 C C . TRP B 1 101 ? -1.599 0.416 -6.211 1 98.25 101 TRP B C 1
ATOM 2776 O O . TRP B 1 101 ? -2.797 0.394 -5.922 1 98.25 101 TRP B O 1
ATOM 2786 N N . GLN B 1 102 ? -0.94 -0.622 -6.422 1 97.19 102 GLN B N 1
ATOM 2787 C CA . GLN B 1 102 ? -1.583 -1.902 -6.703 1 97.19 102 GLN B CA 1
ATOM 2788 C C . GLN B 1 102 ? -2.301 -2.439 -5.469 1 97.19 102 GLN B C 1
ATOM 2790 O O . GLN B 1 102 ? -3.307 -3.143 -5.586 1 97.19 102 GLN B O 1
ATOM 2795 N N . HIS B 1 103 ? -1.828 -2.096 -4.223 1 94.31 103 HIS B N 1
ATOM 2796 C CA . HIS B 1 103 ? -2.41 -2.637 -2.998 1 94.31 103 HIS B CA 1
ATOM 2797 C C . HIS B 1 103 ? -3.9 -2.324 -2.912 1 94.31 103 HIS B C 1
ATOM 2799 O O . HIS B 1 103 ? -4.711 -3.213 -2.633 1 94.31 103 HIS B O 1
ATOM 2805 N N . LEU B 1 104 ? -4.207 -1.134 -3.295 1 94.75 104 LEU B N 1
ATOM 2806 C CA . LEU B 1 104 ? -5.574 -0.665 -3.113 1 94.75 104 LEU B CA 1
ATOM 2807 C C . LEU B 1 104 ? -6.359 -0.767 -4.418 1 94.75 104 LEU B C 1
ATOM 2809 O O . LEU B 1 104 ? -7.535 -0.395 -4.469 1 94.75 104 LEU B O 1
ATOM 2813 N N . ASN B 1 105 ? -5.719 -1.254 -5.465 1 97 105 ASN B N 1
ATOM 2814 C CA . ASN B 1 105 ? -6.367 -1.274 -6.773 1 97 105 ASN B CA 1
ATOM 2815 C C . ASN B 1 105 ? -6.305 -2.66 -7.41 1 97 105 ASN B C 1
ATOM 2817 O O . ASN B 1 105 ? -7.141 -3.518 -7.121 1 97 105 ASN B O 1
ATOM 2821 N N . MET B 1 106 ? -5.176 -2.963 -8.094 1 98.5 106 MET B N 1
ATOM 2822 C CA . MET B 1 106 ? -5.094 -4.227 -8.82 1 98.5 106 MET B CA 1
ATOM 2823 C C . MET B 1 106 ? -5.285 -5.41 -7.875 1 98.5 106 MET B C 1
ATOM 2825 O O . MET B 1 106 ? -6.137 -6.266 -8.109 1 98.5 106 MET B O 1
ATOM 2829 N N . LYS B 1 107 ? -4.527 -5.465 -6.816 1 97.94 107 LYS B N 1
ATOM 2830 C CA . LYS B 1 107 ? -4.609 -6.582 -5.879 1 97.94 107 LYS B CA 1
ATOM 2831 C C . LYS B 1 107 ? -5.984 -6.645 -5.219 1 97.94 107 LYS B C 1
ATOM 2833 O O . LYS B 1 107 ? -6.625 -7.699 -5.207 1 97.94 107 LYS B O 1
ATOM 2838 N N . LYS B 1 108 ? -6.438 -5.52 -4.684 1 96.06 108 LYS B N 1
ATOM 2839 C CA . LYS B 1 108 ? -7.734 -5.441 -4.016 1 96.06 108 LYS B CA 1
ATOM 2840 C C . LYS B 1 108 ? -8.859 -5.895 -4.945 1 96.06 108 LYS B C 1
ATOM 2842 O O . LYS B 1 108 ? -9.695 -6.711 -4.559 1 96.06 108 LYS B O 1
ATOM 2847 N N . HIS B 1 109 ? -8.898 -5.395 -6.121 1 97.94 109 HIS B N 1
ATOM 2848 C CA . HIS 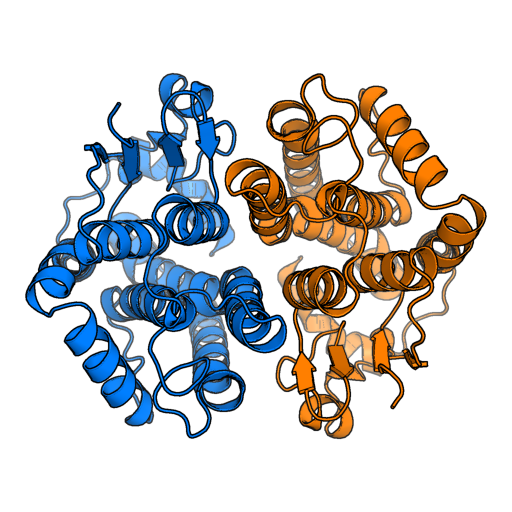B 1 109 ? -10 -5.652 -7.035 1 97.94 109 HIS B CA 1
ATOM 2849 C C . HIS B 1 109 ? -9.992 -7.094 -7.523 1 97.94 109 HIS B C 1
ATOM 2851 O O . HIS B 1 109 ? -11.047 -7.723 -7.652 1 97.94 109 HIS B O 1
ATOM 2857 N N . CYS B 1 110 ? -8.812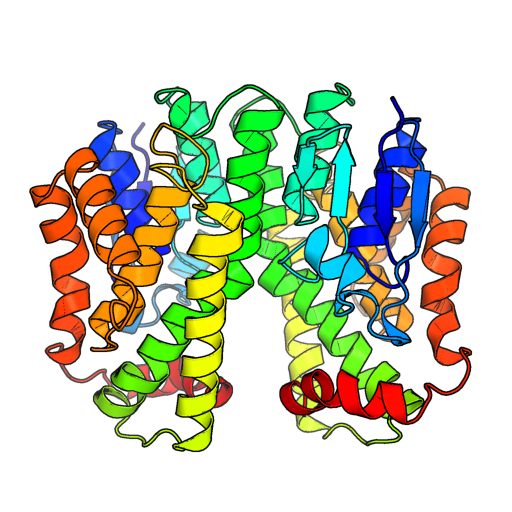 -7.641 -7.789 1 98.31 110 CYS B N 1
ATOM 2858 C CA . CYS B 1 110 ? -8.727 -9.047 -8.18 1 98.31 110 CYS B CA 1
ATOM 2859 C C . CYS B 1 110 ? -9.148 -9.953 -7.035 1 98.31 110 CYS B C 1
ATOM 2861 O O . CYS B 1 110 ? -9.883 -10.922 -7.246 1 98.31 110 CYS B O 1
ATOM 2863 N N . THR B 1 111 ? -8.664 -9.688 -5.859 1 96.44 111 THR B N 1
ATOM 2864 C CA . THR B 1 111 ? -9.008 -10.484 -4.684 1 96.44 111 THR B CA 1
ATOM 2865 C C . THR B 1 111 ? -10.508 -10.422 -4.406 1 96.44 111 THR B C 1
ATOM 2867 O O . THR B 1 111 ? -11.125 -11.43 -4.066 1 96.44 111 THR B O 1
ATOM 2870 N N . LYS B 1 112 ? -11.102 -9.227 -4.547 1 96.31 112 LYS B N 1
ATOM 2871 C CA . LYS B 1 112 ? -12.539 -9.047 -4.328 1 96.31 112 LYS B CA 1
ATOM 2872 C C . LYS B 1 112 ? -13.352 -9.898 -5.289 1 96.31 112 LYS B C 1
ATOM 2874 O O . LYS B 1 112 ? -14.328 -10.531 -4.891 1 96.31 112 LYS B O 1
ATOM 2879 N N . VAL B 1 113 ? -12.969 -9.906 -6.52 1 97 113 VAL B N 1
ATOM 2880 C CA . VAL B 1 113 ? -13.672 -10.703 -7.52 1 97 113 VAL B CA 1
ATOM 2881 C C . VAL B 1 113 ? -13.508 -12.188 -7.207 1 97 113 VAL B C 1
ATOM 2883 O O . VAL B 1 113 ? -14.453 -12.961 -7.328 1 97 113 VAL B O 1
ATOM 2886 N N . LEU B 1 114 ? -12.312 -12.609 -6.773 1 96.06 114 LEU B N 1
ATOM 2887 C CA . LEU B 1 114 ? -12.102 -13.992 -6.367 1 96.06 114 LEU B CA 1
ATOM 2888 C C . LEU B 1 114 ? -13.062 -14.375 -5.246 1 96.06 114 LEU B C 1
ATOM 2890 O O . LEU B 1 114 ? -13.695 -15.43 -5.301 1 96.06 114 LEU B O 1
ATOM 2894 N N . TRP B 1 115 ? -13.242 -13.539 -4.285 1 93.81 115 TRP B N 1
ATOM 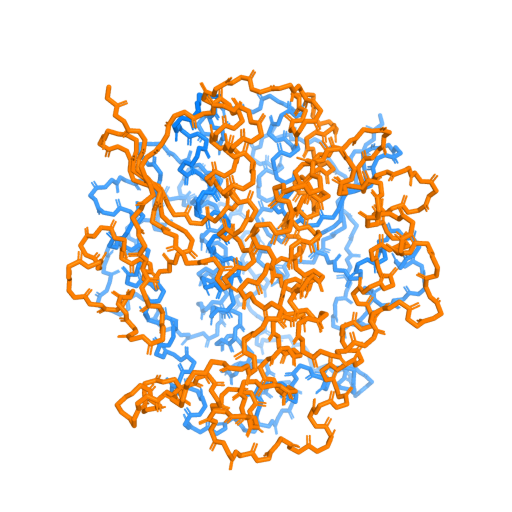2895 C CA . TRP B 1 115 ? -14.109 -13.82 -3.143 1 93.81 115 TRP B CA 1
ATOM 2896 C C . TRP B 1 115 ? -15.57 -13.867 -3.562 1 93.81 115 TRP B C 1
ATOM 2898 O O . TRP B 1 115 ? -16.281 -14.82 -3.242 1 93.81 115 TRP B O 1
ATOM 2908 N N . MET B 1 116 ? -15.953 -12.891 -4.293 1 94.75 116 MET B N 1
ATOM 2909 C CA . MET B 1 116 ? -17.375 -12.727 -4.598 1 94.75 116 MET B CA 1
ATOM 2910 C C . MET B 1 116 ? -17.828 -13.75 -5.625 1 94.75 116 MET B C 1
ATOM 2912 O O . MET B 1 116 ? -18.969 -14.242 -5.559 1 94.75 116 MET B O 1
ATOM 2916 N N . LYS B 1 117 ? -16.969 -14.078 -6.523 1 94.44 117 LYS B N 1
ATOM 2917 C CA . LYS B 1 117 ? -17.391 -14.945 -7.617 1 94.44 117 LYS B CA 1
ATOM 2918 C C . LYS B 1 117 ? -17.141 -16.406 -7.285 1 94.44 117 LYS B C 1
ATOM 2920 O O . LYS B 1 117 ? -17.828 -17.297 -7.793 1 94.44 117 LYS B O 1
ATOM 2925 N N . MET B 1 118 ? -16.219 -16.656 -6.383 1 92.06 118 MET B N 1
ATOM 2926 C CA . MET B 1 118 ? -15.844 -18.062 -6.207 1 92.06 118 MET B CA 1
ATOM 2927 C C . MET B 1 118 ? -15.883 -18.453 -4.734 1 92.06 118 MET B C 1
ATOM 2929 O O . MET B 1 118 ? -16.625 -19.359 -4.344 1 92.06 118 MET B O 1
ATOM 2933 N N . MET B 1 119 ? -15.188 -17.766 -3.852 1 89.5 119 MET B N 1
ATOM 2934 C CA . MET B 1 119 ? -15.008 -18.188 -2.467 1 89.5 119 MET B CA 1
ATOM 2935 C C . MET B 1 119 ? -16.344 -18.203 -1.727 1 89.5 119 MET B C 1
ATOM 2937 O O . MET B 1 119 ? -16.703 -19.219 -1.111 1 89.5 119 MET B O 1
ATOM 2941 N N . ILE B 1 120 ? -17.094 -17.109 -1.826 1 90.12 120 ILE B N 1
ATOM 2942 C CA . ILE B 1 120 ? -18.344 -16.969 -1.077 1 90.12 120 ILE B CA 1
ATOM 2943 C C . ILE B 1 120 ? -19.375 -17.969 -1.608 1 90.12 120 ILE B C 1
ATOM 2945 O O . ILE B 1 120 ? -19.922 -18.766 -0.848 1 90.12 120 ILE B O 1
ATOM 2949 N N . PRO B 1 121 ? -19.562 -17.953 -2.934 1 89.06 121 PRO B N 1
ATOM 2950 C CA . PRO B 1 121 ? -20.562 -18.906 -3.436 1 89.06 121 PRO B CA 1
ATOM 2951 C C . PRO B 1 121 ? -20.172 -20.359 -3.213 1 89.06 121 PRO B C 1
ATOM 2953 O O . PRO B 1 121 ? -21.016 -21.203 -2.885 1 89.06 121 PRO B O 1
ATOM 2956 N N . HIS B 1 122 ? -18.922 -20.688 -3.318 1 85.19 122 HIS B N 1
ATOM 2957 C CA . HIS B 1 122 ? -18.5 -22.094 -3.334 1 85.19 122 HIS B CA 1
ATOM 2958 C C . HIS B 1 122 ? -18.281 -22.609 -1.92 1 85.19 122 HIS B C 1
ATOM 2960 O O . HIS B 1 122 ? -18.672 -23.734 -1.6 1 85.19 122 HIS B O 1
ATOM 2966 N N . PHE B 1 123 ? -17.781 -21.812 -1.062 1 82.88 123 PHE B N 1
ATOM 2967 C CA . PHE B 1 123 ? -17.391 -22.328 0.242 1 82.88 123 PHE B CA 1
ATOM 2968 C C . PHE B 1 123 ? -18.391 -21.938 1.312 1 82.88 123 PHE B C 1
ATOM 2970 O O . PHE B 1 123 ? -18.609 -22.656 2.281 1 82.88 123 PHE B O 1
ATOM 2977 N N . PHE B 1 124 ? -19.016 -20.766 1.034 1 80.62 124 PHE B N 1
ATOM 2978 C CA . PHE B 1 124 ? -20 -20.328 2.018 1 80.62 124 PHE B CA 1
ATOM 2979 C C . PHE B 1 124 ? -21.406 -20.641 1.555 1 80.62 124 PHE B C 1
ATOM 2981 O O . PHE B 1 124 ? -22.359 -20.516 2.322 1 80.62 124 PHE B O 1
ATOM 2988 N N . ARG B 1 125 ? -21.594 -21.062 0.384 1 84.81 125 ARG B N 1
ATOM 2989 C CA . ARG B 1 125 ? -22.891 -21.375 -0.195 1 84.81 125 ARG B CA 1
ATOM 2990 C C . ARG B 1 125 ? -23.859 -20.203 -0.025 1 84.81 125 ARG B C 1
ATOM 2992 O O . ARG B 1 125 ? -25.016 -20.406 0.354 1 84.81 125 ARG B O 1
ATOM 2999 N N . HIS B 1 126 ? -23.266 -19.078 -0.195 1 86.38 126 HIS B N 1
ATOM 3000 C CA . HIS B 1 126 ? -24.031 -17.844 -0.133 1 86.38 126 HIS B CA 1
ATOM 3001 C C . HIS B 1 126 ? -23.984 -17.094 -1.46 1 86.38 126 HIS B C 1
ATOM 3003 O O . HIS B 1 126 ? -22.922 -17.047 -2.104 1 86.38 126 HIS B O 1
ATOM 3009 N N . SER B 1 127 ? -25.109 -16.609 -1.764 1 87.81 127 SER B N 1
ATOM 3010 C CA . SER B 1 127 ? -25.156 -15.844 -3.01 1 87.81 127 SER B CA 1
ATOM 3011 C C . SER B 1 127 ? -24.703 -14.406 -2.793 1 87.81 127 SER B C 1
ATOM 3013 O O . SER B 1 127 ? -25.031 -13.789 -1.773 1 87.81 127 SER B O 1
ATOM 3015 N N . VAL B 1 128 ? -23.875 -13.914 -3.727 1 91.75 128 VAL B N 1
ATOM 3016 C CA . VAL B 1 128 ? -23.5 -12.5 -3.74 1 91.75 128 VAL B CA 1
ATOM 3017 C C . VAL B 1 128 ? -24.5 -11.711 -4.594 1 91.75 128 VAL B C 1
ATOM 3019 O O . VAL B 1 128 ? -24.781 -12.094 -5.734 1 91.75 128 VAL B O 1
ATOM 3022 N N . PRO B 1 129 ? -25.078 -10.617 -3.963 1 92.12 129 PRO B N 1
ATOM 3023 C CA . PRO B 1 129 ? -25.984 -9.805 -4.777 1 92.12 129 PRO B CA 1
ATOM 3024 C C . PRO B 1 129 ? -25.375 -9.383 -6.109 1 92.12 129 PRO B C 1
ATOM 3026 O O . PRO B 1 129 ? -24.203 -9.008 -6.16 1 92.12 129 PRO B O 1
ATOM 3029 N N . HIS B 1 130 ? -26.203 -9.492 -7.137 1 93.44 130 HIS B N 1
ATOM 3030 C CA . HIS B 1 130 ? -25.75 -9.203 -8.492 1 93.44 130 HIS B CA 1
ATOM 3031 C C . HIS B 1 130 ? -25.156 -7.805 -8.586 1 93.44 130 HIS B C 1
ATOM 3033 O O . HIS B 1 130 ? -24.141 -7.602 -9.25 1 93.44 130 HIS B O 1
ATOM 3039 N N . GLU B 1 131 ? -25.75 -6.875 -7.926 1 92.88 131 GLU B N 1
ATOM 3040 C CA . GLU B 1 131 ? -25.297 -5.484 -7.965 1 92.88 131 GLU B CA 1
ATOM 3041 C C . GLU B 1 131 ? -23.906 -5.336 -7.371 1 92.88 131 GLU B C 1
ATOM 3043 O O . GLU B 1 131 ? -23.094 -4.543 -7.859 1 92.88 131 GLU B O 1
ATOM 3048 N N . ASN B 1 132 ? -23.625 -6.125 -6.363 1 92.44 132 ASN B N 1
ATOM 3049 C CA . ASN B 1 132 ? -22.312 -6.086 -5.73 1 92.44 132 ASN B CA 1
ATOM 3050 C C . ASN B 1 132 ? -21.234 -6.656 -6.648 1 92.44 132 ASN B C 1
ATOM 3052 O O . ASN B 1 132 ? -20.156 -6.082 -6.766 1 92.44 132 ASN B O 1
ATOM 3056 N N . LEU B 1 133 ? -21.562 -7.758 -7.223 1 95.12 133 LEU B N 1
ATOM 3057 C CA . LEU B 1 133 ? -20.609 -8.383 -8.133 1 95.12 133 LEU B CA 1
ATOM 3058 C C . LEU B 1 133 ? -20.359 -7.492 -9.352 1 95.12 133 LEU B C 1
ATOM 3060 O O . LEU B 1 133 ? -19.219 -7.383 -9.82 1 95.12 133 LEU B O 1
ATOM 3064 N N . GLU B 1 134 ? -21.375 -6.859 -9.805 1 95.62 134 GLU B N 1
ATOM 3065 C CA . GLU B 1 134 ? -21.25 -5.938 -10.93 1 95.62 134 GLU B CA 1
ATOM 3066 C C . GLU B 1 134 ? -20.328 -4.766 -10.586 1 95.62 134 GLU B C 1
ATOM 3068 O O . GLU B 1 134 ? -19.5 -4.363 -11.391 1 95.62 134 GLU B O 1
ATOM 3073 N N . GLU B 1 135 ? -20.5 -4.262 -9.469 1 93.94 135 GLU B N 1
ATOM 3074 C CA . GLU B 1 135 ? -19.641 -3.168 -9.016 1 93.94 135 GLU B CA 1
ATOM 3075 C C . GLU B 1 135 ? -18.188 -3.619 -8.891 1 93.94 135 GLU B C 1
ATOM 3077 O O . GLU B 1 135 ? -17.281 -2.898 -9.289 1 93.94 135 GLU B O 1
ATOM 3082 N N . ALA B 1 136 ? -18.031 -4.785 -8.336 1 95.38 136 ALA B N 1
ATOM 3083 C CA . ALA B 1 136 ? -16.688 -5.328 -8.164 1 95.38 136 ALA B CA 1
ATOM 3084 C C . ALA B 1 136 ? -16.016 -5.531 -9.508 1 95.38 136 ALA B C 1
ATOM 3086 O O . ALA B 1 136 ? -14.82 -5.227 -9.664 1 95.38 136 ALA B O 1
ATOM 3087 N N . THR B 1 137 ? -16.734 -6.008 -10.477 1 97 137 THR B N 1
ATOM 3088 C CA . THR B 1 137 ? -16.141 -6.258 -11.789 1 97 137 THR B CA 1
ATOM 3089 C C . THR B 1 137 ? -15.875 -4.945 -12.523 1 97 137 THR B C 1
ATOM 3091 O O . THR B 1 137 ? -14.914 -4.836 -13.281 1 97 137 THR B O 1
ATOM 3094 N N . LYS B 1 138 ? -16.719 -3.961 -12.289 1 96.88 138 LYS B N 1
ATOM 3095 C CA . LYS B 1 138 ? -16.453 -2.631 -12.836 1 96.88 138 LYS B CA 1
ATOM 3096 C C . LYS B 1 138 ? -15.156 -2.055 -12.289 1 96.88 138 LYS B C 1
ATOM 3098 O O . LYS B 1 138 ? -14.352 -1.496 -13.039 1 96.88 138 LYS B O 1
ATOM 3103 N N . ASP B 1 139 ? -14.945 -2.201 -11.023 1 96.25 139 ASP B N 1
ATOM 3104 C CA . ASP B 1 139 ? -13.719 -1.737 -10.383 1 96.25 139 ASP B CA 1
ATOM 3105 C C . ASP B 1 139 ? -12.5 -2.461 -10.953 1 96.25 139 ASP B C 1
ATOM 3107 O O . ASP B 1 139 ? -11.477 -1.836 -11.234 1 96.25 139 ASP B O 1
ATOM 3111 N N . LEU B 1 140 ? -12.609 -3.746 -11.102 1 98.38 140 LEU B N 1
ATOM 3112 C CA . LEU B 1 140 ? -11.508 -4.527 -11.656 1 98.38 140 LEU B CA 1
ATOM 3113 C C . LEU B 1 140 ? -11.195 -4.094 -13.086 1 98.38 140 LEU B C 1
ATOM 3115 O O . LEU B 1 140 ? -10.031 -3.914 -13.445 1 98.38 140 LEU B O 1
ATOM 3119 N N . ASN B 1 141 ? -12.234 -3.906 -13.852 1 98.44 141 ASN B N 1
ATOM 3120 C CA . ASN B 1 141 ? -12.039 -3.473 -15.234 1 98.44 141 ASN B CA 1
ATOM 3121 C C . ASN B 1 141 ? -11.359 -2.107 -15.297 1 98.44 141 ASN B C 1
ATOM 3123 O O . ASN B 1 141 ? -10.5 -1.878 -16.156 1 98.44 141 ASN B O 1
ATOM 3127 N N . HIS B 1 142 ? -11.703 -1.243 -14.422 1 97.5 142 HIS B N 1
ATOM 3128 C CA . HIS B 1 142 ? -11.047 0.056 -14.352 1 97.5 142 HIS B CA 1
ATOM 3129 C C . HIS B 1 142 ? -9.562 -0.095 -14.047 1 97.5 142 HIS B C 1
ATOM 3131 O O . HIS B 1 142 ? -8.727 0.569 -14.656 1 97.5 142 HIS B O 1
ATOM 3137 N N . SER B 1 143 ? -9.234 -0.962 -13.117 1 98.44 143 SER B N 1
ATOM 3138 C CA . SER B 1 143 ? -7.84 -1.204 -12.766 1 98.44 143 SER B CA 1
ATOM 3139 C C . SER B 1 143 ? -7.074 -1.809 -13.938 1 98.44 143 SER B C 1
ATOM 3141 O O . SER B 1 143 ? -5.914 -1.462 -14.172 1 98.44 143 SER B O 1
ATOM 3143 N N . LEU B 1 144 ? -7.707 -2.723 -14.641 1 98.69 144 LEU B N 1
ATOM 3144 C CA . LEU B 1 144 ? -7.074 -3.314 -15.82 1 98.69 144 LEU B CA 1
ATOM 3145 C C . LEU B 1 144 ? -6.824 -2.26 -16.891 1 98.69 144 LEU B C 1
ATOM 3147 O O . LEU B 1 144 ? -5.781 -2.27 -17.547 1 98.69 144 LEU B O 1
ATOM 3151 N N . ASP B 1 145 ? -7.746 -1.361 -17.016 1 97.88 145 ASP B N 1
ATOM 3152 C CA . ASP B 1 145 ? -7.555 -0.269 -17.969 1 97.88 145 ASP B CA 1
ATOM 3153 C C . ASP B 1 145 ? -6.383 0.62 -17.562 1 97.88 145 ASP B C 1
ATOM 3155 O O . ASP B 1 145 ? -5.594 1.048 -18.406 1 97.88 145 ASP B O 1
ATOM 3159 N N . LEU B 1 146 ? -6.27 0.884 -16.312 1 98.31 146 LEU B N 1
ATOM 3160 C CA . LEU B 1 146 ? -5.172 1.711 -15.828 1 98.31 146 LEU B CA 1
ATOM 3161 C C . LEU B 1 146 ? -3.838 0.99 -15.984 1 98.31 146 LEU B C 1
ATOM 3163 O O . LEU B 1 146 ? -2.809 1.626 -16.234 1 98.31 146 LEU B O 1
ATOM 3167 N N . LEU B 1 147 ? -3.869 -0.334 -15.844 1 98.75 147 LEU B N 1
ATOM 3168 C CA . LEU B 1 147 ? -2.664 -1.117 -16.094 1 98.75 147 LEU B CA 1
ATOM 3169 C C . LEU B 1 147 ? -2.1 -0.816 -17.484 1 98.75 147 LEU B C 1
ATOM 3171 O O . LEU B 1 147 ? -0.888 -0.644 -17.641 1 98.75 147 LEU B O 1
ATOM 3175 N N . LYS B 1 148 ? -2.971 -0.756 -18.422 1 98.31 148 LYS B N 1
ATOM 3176 C CA . LYS B 1 148 ? -2.582 -0.457 -19.797 1 98.31 148 LYS B CA 1
ATOM 3177 C C . LYS B 1 148 ? -2.256 1.023 -19.969 1 98.31 148 LYS B C 1
ATOM 3179 O O . LYS B 1 148 ? -1.173 1.376 -20.453 1 98.31 148 LYS B O 1
ATOM 3184 N N . ASP B 1 149 ? -3.109 1.902 -19.5 1 97.31 149 ASP B N 1
ATOM 3185 C CA . ASP B 1 149 ? -3.086 3.307 -19.906 1 97.31 149 ASP B CA 1
ATOM 3186 C C . ASP B 1 149 ? -2.051 4.086 -19.094 1 97.31 149 ASP B C 1
ATOM 3188 O O . ASP B 1 149 ? -1.481 5.066 -19.578 1 97.31 149 ASP B O 1
ATOM 3192 N N . LYS B 1 150 ? -1.802 3.633 -17.922 1 98.25 150 LYS B N 1
ATOM 3193 C CA . LYS B 1 150 ? -0.893 4.375 -17.062 1 98.25 150 LYS B CA 1
ATOM 3194 C C . LYS B 1 150 ? 0.462 3.68 -16.953 1 98.25 150 LYS B C 1
ATOM 3196 O O . LYS B 1 150 ? 1.506 4.332 -17.031 1 98.25 150 LYS B O 1
ATOM 3201 N N . PHE B 1 151 ? 0.484 2.383 -16.859 1 98.62 151 PHE B N 1
ATOM 3202 C CA . PHE B 1 151 ? 1.722 1.709 -16.484 1 98.62 151 PHE B CA 1
ATOM 3203 C C . PHE B 1 151 ? 2.381 1.069 -17.703 1 98.62 151 PHE B C 1
ATOM 3205 O O . PHE B 1 151 ? 3.559 1.312 -17.984 1 98.62 151 PHE B O 1
ATOM 3212 N N . LEU B 1 152 ? 1.654 0.272 -18.453 1 98.56 152 LEU B N 1
ATOM 3213 C CA . LEU B 1 152 ? 2.234 -0.453 -19.578 1 98.56 152 LEU B CA 1
ATOM 3214 C C . LEU B 1 152 ? 2.432 0.469 -20.766 1 98.56 152 LEU B C 1
ATOM 3216 O O . LEU B 1 152 ? 3.512 0.502 -21.359 1 98.56 152 LEU B O 1
ATOM 3220 N N . ARG B 1 153 ? 1.354 1.205 -21.141 1 96.94 153 ARG B N 1
ATOM 3221 C CA . ARG B 1 153 ? 1.347 2.076 -22.312 1 96.94 153 ARG B CA 1
ATOM 3222 C C . ARG B 1 153 ? 1.853 1.34 -23.547 1 96.94 153 ARG B C 1
ATOM 3224 O O . ARG B 1 153 ? 1.301 0.306 -23.938 1 96.94 153 ARG B O 1
ATOM 3231 N N . ASP B 1 154 ? 2.955 1.744 -24.094 1 96.75 154 ASP B N 1
ATOM 3232 C CA . ASP B 1 154 ? 3.492 1.1 -25.281 1 96.75 154 ASP B CA 1
ATOM 3233 C C . ASP B 1 154 ? 4.762 0.316 -24.969 1 96.75 154 ASP B C 1
ATOM 3235 O O . ASP B 1 154 ? 5.496 -0.086 -25.875 1 96.75 154 ASP B O 1
ATOM 3239 N N . LYS B 1 155 ? 5.039 0.032 -23.797 1 98.19 155 LYS B N 1
ATOM 3240 C CA . LYS B 1 155 ? 6.242 -0.666 -23.344 1 98.19 155 LYS B CA 1
ATOM 3241 C C . LYS B 1 155 ? 5.992 -2.166 -23.234 1 98.19 155 LYS B C 1
ATOM 3243 O O . LYS B 1 155 ? 4.855 -2.6 -23.031 1 98.19 155 LYS B O 1
ATOM 3248 N N . PRO B 1 156 ? 6.992 -2.93 -23.266 1 98.5 156 PRO B N 1
ATOM 3249 C CA . PRO B 1 156 ? 6.82 -4.375 -23.109 1 98.5 156 PRO B CA 1
ATOM 3250 C C . PRO B 1 156 ? 6.531 -4.773 -21.656 1 98.5 156 PRO B C 1
ATOM 3252 O O . PRO B 1 156 ? 5.938 -5.828 -21.406 1 98.5 156 PRO B O 1
ATOM 3255 N N . PHE B 1 157 ? 6.992 -3.949 -20.719 1 98.88 157 PHE B N 1
ATOM 3256 C CA . PHE B 1 157 ? 6.773 -4.227 -19.312 1 98.88 157 PHE B CA 1
ATOM 3257 C C . PHE B 1 157 ? 6.27 -2.982 -18.578 1 98.88 157 PHE B C 1
ATOM 3259 O O . PHE B 1 157 ? 6.348 -1.873 -19.109 1 98.88 157 PHE B O 1
ATOM 3266 N N . LEU B 1 158 ? 5.793 -3.111 -17.391 1 98.81 158 LEU B N 1
ATOM 3267 C CA . LEU B 1 158 ? 5.027 -2.078 -16.703 1 98.81 158 LEU B CA 1
ATOM 3268 C C . LEU B 1 158 ? 5.902 -0.863 -16.406 1 98.81 158 LEU B C 1
ATOM 3270 O O . LEU B 1 158 ? 5.395 0.251 -16.266 1 98.81 158 LEU B O 1
ATOM 3274 N N . THR B 1 159 ? 7.203 -1.08 -16.281 1 98.56 159 THR B N 1
ATOM 3275 C CA . THR B 1 159 ? 8.055 0.035 -15.875 1 98.56 159 THR B CA 1
ATOM 3276 C C . THR B 1 159 ? 9.102 0.331 -16.953 1 98.56 159 THR B C 1
ATOM 3278 O O . THR B 1 159 ? 10.039 1.096 -16.703 1 98.56 159 THR B O 1
ATOM 3281 N N . GLY B 1 160 ? 9.008 -0.349 -18.078 1 98.12 160 GLY B N 1
ATOM 3282 C CA . GLY B 1 160 ? 9.977 -0.069 -19.125 1 98.12 160 GLY B CA 1
ATOM 3283 C C . GLY B 1 160 ? 10.234 -1.261 -20.031 1 98.12 160 GLY B C 1
ATOM 3284 O O . GLY B 1 160 ? 9.312 -2.004 -20.375 1 98.12 160 GLY B O 1
ATOM 3285 N N . ASP B 1 161 ? 11.477 -1.399 -20.391 1 98.12 161 ASP B N 1
ATOM 3286 C CA . ASP B 1 161 ? 11.82 -2.371 -21.422 1 98.12 161 ASP B CA 1
ATOM 3287 C C . ASP B 1 161 ? 12.258 -3.699 -20.797 1 98.12 161 ASP B C 1
ATOM 3289 O O . ASP B 1 161 ? 12.477 -4.68 -21.516 1 98.12 161 ASP B O 1
ATOM 3293 N N . ARG B 1 162 ? 12.359 -3.732 -19.578 1 98.12 162 ARG B N 1
ATOM 3294 C CA . ARG B 1 162 ? 12.719 -4.957 -18.875 1 98.12 162 ARG B CA 1
ATOM 3295 C C . ARG B 1 162 ? 11.734 -5.258 -17.75 1 98.12 162 ARG B C 1
ATOM 3297 O O . ARG B 1 162 ? 11.148 -4.34 -17.172 1 98.12 162 ARG B O 1
ATOM 3304 N N . ILE B 1 163 ? 11.633 -6.574 -17.469 1 98.88 163 ILE B N 1
ATOM 3305 C CA . ILE B 1 163 ? 10.742 -7.023 -16.406 1 98.88 163 ILE B CA 1
ATOM 3306 C C . ILE B 1 163 ? 11.203 -6.453 -15.07 1 98.88 163 ILE B C 1
ATOM 3308 O O . ILE B 1 163 ? 12.406 -6.312 -14.828 1 98.88 163 ILE B O 1
ATOM 3312 N N . SER B 1 164 ? 10.305 -6.117 -14.219 1 98.88 164 SER B N 1
ATOM 3313 C CA . SER B 1 164 ? 10.594 -5.656 -12.859 1 98.88 164 SER B CA 1
ATOM 3314 C C . SER B 1 164 ? 9.672 -6.316 -11.844 1 98.88 164 SER B C 1
ATOM 3316 O O . SER B 1 164 ? 8.836 -7.152 -12.203 1 98.88 164 SER B O 1
ATOM 3318 N N . LEU B 1 165 ? 9.766 -5.953 -10.586 1 98.88 165 LEU B N 1
ATOM 3319 C CA . LEU B 1 165 ? 8.883 -6.438 -9.523 1 98.88 165 LEU B CA 1
ATOM 3320 C C . LEU B 1 165 ? 7.43 -6.082 -9.828 1 98.88 165 LEU B C 1
ATOM 3322 O O . LEU B 1 165 ? 6.516 -6.824 -9.461 1 98.88 165 LEU B O 1
ATOM 3326 N N . ALA B 1 166 ? 7.234 -4.938 -10.477 1 98.94 166 ALA B N 1
ATOM 3327 C CA . ALA B 1 166 ? 5.879 -4.512 -10.82 1 98.94 166 ALA B CA 1
ATOM 3328 C C . ALA B 1 166 ? 5.176 -5.559 -11.68 1 98.94 166 ALA B C 1
ATOM 3330 O O . ALA B 1 166 ? 4.016 -5.891 -11.43 1 98.94 166 ALA B O 1
ATOM 3331 N N . ASP B 1 167 ? 5.871 -6.113 -12.641 1 98.94 167 ASP B N 1
ATOM 3332 C CA . ASP B 1 167 ? 5.297 -7.105 -13.539 1 98.94 167 ASP B CA 1
ATOM 3333 C C . ASP B 1 167 ? 4.953 -8.391 -12.789 1 98.94 167 ASP B C 1
ATOM 3335 O O . ASP B 1 167 ? 3.891 -8.977 -13.008 1 98.94 167 ASP B O 1
ATOM 3339 N N . LEU B 1 168 ? 5.871 -8.797 -11.984 1 98.94 168 LEU B N 1
ATOM 3340 C CA . LEU B 1 168 ? 5.676 -10.023 -11.227 1 98.94 168 LEU B CA 1
ATOM 3341 C C . LEU B 1 168 ? 4.457 -9.922 -10.32 1 98.94 168 LEU B C 1
ATOM 3343 O O . LEU B 1 168 ? 3.611 -10.812 -10.297 1 98.94 168 LEU B O 1
ATOM 3347 N N . MET B 1 169 ? 4.34 -8.867 -9.586 1 98.75 169 MET B N 1
ATOM 3348 C CA . MET B 1 169 ? 3.227 -8.703 -8.656 1 98.75 169 MET B CA 1
ATOM 3349 C C . MET B 1 169 ? 1.909 -8.539 -9.406 1 98.75 169 MET B C 1
ATOM 3351 O O . MET B 1 169 ? 0.88 -9.07 -8.977 1 98.75 169 MET B O 1
ATOM 3355 N N . ALA B 1 170 ? 1.949 -7.801 -10.477 1 98.88 170 ALA B N 1
ATOM 3356 C CA . ALA B 1 170 ? 0.749 -7.645 -11.297 1 98.88 170 ALA B CA 1
ATOM 3357 C C . ALA B 1 170 ? 0.258 -8.992 -11.812 1 98.88 170 ALA B C 1
ATOM 3359 O O . ALA B 1 170 ? -0.94 -9.281 -11.766 1 98.88 170 ALA B O 1
ATOM 3360 N N . LEU B 1 171 ? 1.178 -9.805 -12.305 1 98.88 171 LEU B N 1
ATOM 3361 C CA . LEU B 1 171 ? 0.817 -11.109 -12.852 1 98.88 171 LEU B CA 1
ATOM 3362 C C . LEU B 1 171 ? 0.082 -11.945 -11.805 1 98.88 171 LEU B C 1
ATOM 3364 O O . LEU B 1 171 ? -0.991 -12.492 -12.078 1 98.88 171 LEU B O 1
ATOM 3368 N N . GLU B 1 172 ? 0.605 -12.016 -10.633 1 98.81 172 GLU B N 1
ATOM 3369 C CA . GLU B 1 172 ? 0.027 -12.883 -9.609 1 98.81 172 GLU B CA 1
ATOM 3370 C C . GLU B 1 172 ? -1.328 -12.359 -9.141 1 98.81 172 GLU B C 1
ATOM 3372 O O . GLU B 1 172 ? -2.217 -13.148 -8.805 1 98.81 172 GLU B O 1
ATOM 3377 N N . ASP B 1 173 ? -1.502 -11.039 -9.172 1 98.62 173 ASP B N 1
ATOM 3378 C CA . ASP B 1 173 ? -2.818 -10.492 -8.859 1 98.62 173 ASP B CA 1
ATOM 3379 C C . ASP B 1 173 ? -3.834 -10.859 -9.945 1 98.62 173 ASP B C 1
ATOM 3381 O O . ASP B 1 173 ? -4.969 -11.234 -9.641 1 98.62 173 ASP B O 1
ATOM 3385 N N . VAL B 1 174 ? -3.422 -10.75 -11.18 1 98.75 174 VAL B N 1
ATOM 3386 C CA . VAL B 1 174 ? -4.301 -11.078 -12.297 1 98.75 174 VAL B CA 1
ATOM 3387 C C . VAL B 1 174 ? -4.703 -12.547 -12.227 1 98.75 174 VAL B C 1
ATOM 3389 O O . VAL B 1 174 ? -5.852 -12.898 -12.516 1 98.75 174 VAL B O 1
ATOM 3392 N N . VAL B 1 175 ? -3.803 -13.406 -11.812 1 98.38 175 VAL B N 1
ATOM 3393 C CA . VAL B 1 175 ? -4.055 -14.836 -11.695 1 98.38 175 VAL B CA 1
ATOM 3394 C C . VAL B 1 175 ? -5.18 -15.086 -10.688 1 98.38 175 VAL B C 1
ATOM 3396 O O . VAL B 1 175 ? -5.977 -16 -10.859 1 98.38 175 VAL B O 1
ATOM 3399 N N . GLN B 1 176 ? -5.332 -14.242 -9.672 1 97.44 176 GLN B N 1
ATOM 3400 C CA . GLN B 1 176 ? -6.422 -14.375 -8.711 1 97.44 176 GLN B CA 1
ATOM 3401 C C . GLN B 1 176 ? -7.781 -14.25 -9.398 1 97.44 176 GLN B C 1
ATOM 3403 O O . GLN B 1 176 ? -8.688 -15.039 -9.141 1 97.44 176 GLN B O 1
ATOM 3408 N N . ALA B 1 177 ? -7.883 -13.258 -10.266 1 97.75 177 ALA B N 1
ATOM 3409 C CA . ALA B 1 177 ? -9.141 -13.062 -10.992 1 97.75 177 ALA B CA 1
ATOM 3410 C C . ALA B 1 177 ? -9.398 -14.227 -11.945 1 97.75 177 ALA B C 1
ATOM 3412 O O . ALA B 1 177 ? -10.539 -14.68 -12.086 1 97.75 177 ALA B O 1
ATOM 3413 N N . ILE B 1 178 ? -8.359 -14.711 -12.578 1 97.69 178 ILE B N 1
ATOM 3414 C CA . ILE B 1 178 ? -8.461 -15.828 -13.508 1 97.69 178 ILE B CA 1
ATOM 3415 C C . ILE B 1 178 ? -8.961 -17.062 -12.766 1 97.69 178 ILE B C 1
ATOM 3417 O O . ILE B 1 178 ? -9.805 -17.812 -13.273 1 97.69 178 ILE B O 1
ATOM 3421 N N . SER B 1 179 ? -8.469 -17.234 -11.578 1 96.69 179 SER B N 1
ATOM 3422 C CA . SER B 1 179 ? -8.812 -18.422 -10.797 1 96.69 179 SER B CA 1
ATOM 3423 C C . SER B 1 179 ? -10.297 -18.438 -10.438 1 96.69 179 SER B C 1
ATOM 3425 O O . SER B 1 179 ? -10.852 -19.484 -10.125 1 96.69 179 SER B O 1
ATOM 3427 N N . ALA B 1 180 ? -10.945 -17.281 -10.484 1 95.75 180 ALA B N 1
ATOM 3428 C CA . ALA B 1 180 ? -12.375 -17.156 -10.203 1 95.75 180 ALA B CA 1
ATOM 3429 C C . ALA B 1 180 ? -13.203 -17.312 -11.477 1 95.75 180 ALA B C 1
ATOM 3431 O O . ALA B 1 180 ? -14.398 -17 -11.484 1 95.75 180 ALA B O 1
ATOM 3432 N N . ASP B 1 181 ? -12.547 -17.625 -12.594 1 94.25 181 ASP B N 1
ATOM 3433 C CA . ASP B 1 181 ? -13.164 -17.766 -13.914 1 94.25 181 ASP B CA 1
ATOM 3434 C C . ASP B 1 181 ? -13.672 -16.438 -14.438 1 94.25 181 ASP B C 1
ATOM 3436 O O . ASP B 1 181 ? -14.727 -16.375 -15.078 1 94.25 181 ASP B O 1
ATOM 3440 N N . TYR B 1 182 ? -13.125 -15.453 -13.953 1 96.25 182 TYR B N 1
ATOM 3441 C CA . TYR B 1 182 ? -13.367 -14.164 -14.578 1 96.25 182 TYR B CA 1
ATOM 3442 C C . TYR B 1 182 ? -12.484 -13.977 -15.805 1 96.25 182 TYR B C 1
ATOM 3444 O O . TYR B 1 182 ? -11.266 -14.172 -15.742 1 96.25 182 TYR B O 1
ATOM 3452 N N . ASN B 1 183 ? -13.078 -13.633 -16.922 1 97.62 183 ASN B N 1
ATOM 3453 C CA . ASN B 1 183 ? -12.305 -13.477 -18.156 1 97.62 183 ASN B CA 1
ATOM 3454 C C . ASN B 1 183 ? -11.648 -12.102 -18.234 1 97.62 183 ASN B C 1
ATOM 3456 O O . ASN B 1 183 ? -12.156 -11.203 -18.906 1 97.62 183 ASN B O 1
ATOM 3460 N N . VAL B 1 184 ? -10.453 -11.93 -17.719 1 98.31 184 VAL B N 1
ATOM 3461 C CA . VAL B 1 184 ? -9.75 -10.656 -17.688 1 98.31 184 VAL B CA 1
ATOM 3462 C C . VAL B 1 184 ? -9.266 -10.289 -19.094 1 98.31 184 VAL B C 1
ATOM 3464 O O . VAL B 1 184 ? -8.914 -9.141 -19.359 1 98.31 184 VAL B O 1
ATOM 3467 N N . PHE B 1 185 ? -9.258 -11.18 -20.031 1 98.19 185 PHE B N 1
ATOM 3468 C CA . PHE B 1 185 ? -8.672 -10.984 -21.359 1 98.19 185 PHE B CA 1
ATOM 3469 C C . PHE B 1 185 ? -9.719 -10.461 -22.328 1 98.19 185 PHE B C 1
ATOM 3471 O O . PHE B 1 185 ? -9.383 -10.078 -23.453 1 98.19 185 PHE B O 1
ATOM 3478 N N . GLU B 1 186 ? -10.953 -10.477 -21.891 1 97.19 186 GLU B N 1
ATOM 3479 C CA . GLU B 1 186 ? -12 -10 -22.781 1 97.19 186 GLU B CA 1
ATOM 3480 C C . GLU B 1 186 ? -11.711 -8.586 -23.281 1 97.19 186 GLU B C 1
ATOM 3482 O O . GLU B 1 186 ? -11.57 -7.66 -22.484 1 97.19 186 GLU B O 1
ATOM 3487 N N . ASN B 1 187 ? -11.516 -8.398 -24.578 1 96.88 187 ASN B N 1
ATOM 3488 C CA . ASN B 1 187 ? -11.211 -7.152 -25.281 1 96.88 187 ASN B CA 1
ATOM 3489 C C . ASN B 1 187 ? -9.859 -6.586 -24.844 1 96.88 187 ASN B C 1
ATOM 3491 O O . ASN B 1 187 ? -9.656 -5.371 -24.875 1 96.88 187 ASN B O 1
ATOM 3495 N N . ARG B 1 188 ? -8.961 -7.422 -24.344 1 98.38 188 ARG B N 1
ATOM 3496 C CA . ARG B 1 188 ? -7.637 -7.012 -23.891 1 98.38 188 ARG B CA 1
ATOM 3497 C C . ARG B 1 188 ? -6.57 -7.984 -24.391 1 98.38 188 ARG B C 1
ATOM 3499 O O . ARG B 1 188 ? -5.863 -8.594 -23.578 1 98.38 188 ARG B O 1
ATOM 3506 N N . PRO B 1 189 ? -6.414 -8.086 -25.719 1 97.88 189 PRO B N 1
ATOM 3507 C CA . PRO B 1 189 ? -5.375 -8.984 -26.234 1 97.88 189 PRO B CA 1
ATOM 3508 C C . PRO B 1 189 ? -3.98 -8.625 -25.734 1 97.88 189 PRO B C 1
ATOM 3510 O O . PRO B 1 189 ? -3.137 -9.508 -25.547 1 97.88 189 PRO B O 1
ATOM 3513 N N . TRP B 1 190 ? -3.758 -7.34 -25.453 1 98.38 190 TRP B N 1
ATOM 3514 C CA . TRP B 1 190 ? -2.469 -6.875 -24.953 1 98.38 190 TRP B CA 1
ATOM 3515 C C . TRP B 1 190 ? -2.141 -7.516 -23.609 1 98.38 190 TRP B C 1
ATOM 3517 O O . TRP B 1 190 ? -0.972 -7.742 -23.281 1 98.38 190 TRP B O 1
ATOM 3527 N N . LEU B 1 191 ? -3.186 -7.75 -22.828 1 98.75 191 LEU B N 1
ATOM 3528 C CA . LEU B 1 191 ? -2.973 -8.328 -21.5 1 98.75 191 LEU B CA 1
ATOM 3529 C C . LEU B 1 191 ? -2.471 -9.766 -21.609 1 98.75 191 LEU B C 1
ATOM 3531 O O . LEU B 1 191 ? -1.601 -10.188 -20.844 1 98.75 191 LEU B O 1
ATOM 3535 N N . ARG B 1 192 ? -3.004 -10.531 -22.562 1 98.25 192 ARG B N 1
ATOM 3536 C CA . ARG B 1 192 ? -2.541 -11.891 -22.812 1 98.25 192 ARG B CA 1
ATOM 3537 C C . ARG B 1 192 ? -1.087 -11.898 -23.281 1 98.25 192 ARG B C 1
ATOM 3539 O O . ARG B 1 192 ? -0.289 -12.719 -22.828 1 98.25 192 ARG B O 1
ATOM 3546 N N . GLU B 1 193 ? -0.787 -11.008 -24.141 1 98.44 193 GLU B N 1
ATOM 3547 C CA . GLU B 1 193 ? 0.583 -10.891 -24.625 1 98.44 193 GLU B CA 1
ATOM 3548 C C . GLU B 1 193 ? 1.551 -10.562 -23.5 1 98.44 193 GLU B C 1
ATOM 3550 O O . GLU B 1 193 ? 2.625 -11.164 -23.391 1 98.44 193 GLU B O 1
ATOM 3555 N N . TRP B 1 194 ? 1.191 -9.617 -22.688 1 98.88 194 TRP B N 1
ATOM 3556 C CA . TRP B 1 194 ? 1.998 -9.227 -21.531 1 98.88 194 TRP B CA 1
ATOM 3557 C C . TRP B 1 194 ? 2.176 -10.398 -20.562 1 98.88 194 TRP B C 1
ATOM 3559 O O . TRP B 1 194 ? 3.289 -10.672 -20.109 1 98.88 194 TRP B O 1
ATOM 3569 N N . GLN B 1 195 ? 1.077 -11.086 -20.281 1 98.75 195 GLN B N 1
ATOM 3570 C CA . GLN B 1 195 ? 1.118 -12.242 -19.391 1 98.75 195 GLN B CA 1
ATOM 3571 C C . GLN B 1 195 ? 2.09 -13.297 -19.906 1 98.75 195 GLN B C 1
ATOM 3573 O O . GLN B 1 195 ? 2.914 -13.812 -19.156 1 98.75 195 GLN B O 1
ATOM 3578 N N . GLU B 1 196 ? 1.979 -13.633 -21.156 1 98.25 196 GLU B N 1
ATOM 3579 C CA . GLU B 1 196 ? 2.836 -14.648 -21.766 1 98.25 196 GLU B CA 1
ATOM 3580 C C . GLU B 1 196 ? 4.301 -14.227 -21.719 1 98.25 196 GLU B C 1
ATOM 3582 O O . GLU B 1 196 ? 5.18 -15.055 -21.453 1 98.25 196 GLU B O 1
ATOM 3587 N N . LYS B 1 197 ? 4.539 -13 -21.984 1 98.62 197 LYS B N 1
ATOM 3588 C CA . LYS B 1 197 ? 5.902 -12.469 -21.922 1 98.62 197 LYS B CA 1
ATOM 3589 C C . LYS B 1 197 ? 6.48 -12.586 -20.516 1 98.62 197 LYS B C 1
ATOM 3591 O O . LYS B 1 197 ? 7.621 -13.023 -20.344 1 98.62 197 LYS B O 1
ATOM 3596 N N . VAL B 1 198 ? 5.719 -12.195 -19.531 1 98.88 198 VAL B N 1
ATOM 3597 C CA . VAL B 1 198 ? 6.164 -12.25 -18.141 1 98.88 198 VAL B CA 1
ATOM 3598 C C . VAL B 1 198 ? 6.398 -13.703 -17.734 1 98.88 198 VAL B C 1
ATOM 3600 O O . VAL B 1 198 ? 7.449 -14.031 -17.188 1 98.88 198 VAL B O 1
ATOM 3603 N N . GLU B 1 199 ? 5.477 -14.578 -18.094 1 98.75 199 GLU B N 1
ATOM 3604 C CA . GLU B 1 199 ? 5.594 -15.984 -17.719 1 98.75 199 GLU B CA 1
ATOM 3605 C C . GLU B 1 199 ? 6.797 -16.641 -18.391 1 98.75 199 GLU B C 1
ATOM 3607 O O . GLU B 1 199 ? 7.457 -17.5 -17.797 1 98.75 199 GLU B O 1
ATOM 3612 N N . SER B 1 200 ? 7.008 -16.266 -19.578 1 98.44 200 SER B N 1
ATOM 3613 C CA . SER B 1 200 ? 8.148 -16.828 -20.297 1 98.44 200 SER B CA 1
ATOM 3614 C C . SER B 1 200 ? 9.461 -16.5 -19.594 1 98.44 200 SER B C 1
ATOM 3616 O O . SER B 1 200 ? 10.375 -17.312 -19.562 1 98.44 200 SER B O 1
ATOM 3618 N N . ILE B 1 201 ? 9.578 -15.305 -19.094 1 98.69 201 ILE B N 1
ATOM 3619 C CA . ILE B 1 201 ? 10.789 -14.875 -18.406 1 98.69 201 ILE B CA 1
ATOM 3620 C C . ILE B 1 201 ? 10.883 -15.57 -17.047 1 98.69 201 ILE B C 1
ATOM 3622 O O . ILE B 1 201 ? 11.969 -16 -16.625 1 98.69 201 ILE B O 1
ATOM 3626 N N . LEU B 1 202 ? 9.812 -15.711 -16.328 1 98.69 202 LEU B N 1
ATOM 3627 C CA . LEU B 1 202 ? 9.797 -16.328 -15.016 1 98.69 202 LEU B CA 1
ATOM 3628 C C . LEU B 1 202 ? 10.031 -17.828 -15.117 1 98.69 202 LEU B C 1
ATOM 3630 O O . LEU B 1 202 ? 10.57 -18.453 -14.188 1 98.69 202 LEU B O 1
ATOM 3634 N N . GLY B 1 203 ? 9.609 -18.438 -16.188 1 98.38 203 GLY B N 1
ATOM 3635 C CA . GLY B 1 203 ? 9.648 -19.875 -16.375 1 98.38 203 GLY B CA 1
ATOM 3636 C C . GLY B 1 203 ? 8.281 -20.531 -16.266 1 98.38 203 GLY B C 1
ATOM 3637 O O . GLY B 1 203 ? 7.648 -20.5 -15.211 1 98.38 203 GLY B O 1
ATOM 3638 N N . GLN B 1 204 ? 7.871 -21.188 -17.312 1 97.06 204 GLN B N 1
ATOM 3639 C CA . GLN B 1 204 ? 6.543 -21.766 -17.391 1 97.06 204 GLN B CA 1
ATOM 3640 C C . GLN B 1 204 ? 6.348 -22.844 -16.328 1 97.06 204 GLN B C 1
ATOM 3642 O O . GLN B 1 204 ? 5.273 -22.953 -15.742 1 97.06 204 GLN B O 1
ATOM 3647 N N . GLU B 1 205 ? 7.312 -23.578 -16.125 1 97.69 205 GLU B N 1
ATOM 3648 C CA . GLU B 1 205 ? 7.215 -24.641 -15.133 1 97.69 205 GLU B CA 1
ATOM 3649 C C . GLU B 1 205 ? 6.965 -24.094 -13.734 1 97.69 205 GLU B C 1
ATOM 3651 O O . GLU B 1 205 ? 6.133 -24.609 -12.992 1 97.69 205 GLU B O 1
ATOM 3656 N N . LEU B 1 206 ? 7.719 -23.078 -13.445 1 98.25 206 LEU B N 1
ATOM 3657 C CA . LEU B 1 206 ? 7.562 -22.453 -12.148 1 98.25 206 LEU B CA 1
ATOM 3658 C C . LEU B 1 206 ? 6.184 -21.812 -12.016 1 98.25 206 LEU B C 1
ATOM 3660 O O . LEU B 1 206 ? 5.531 -21.938 -10.977 1 98.25 206 LEU B O 1
ATOM 3664 N N . CYS B 1 207 ? 5.742 -21.125 -13.031 1 98.38 207 CYS B N 1
ATOM 3665 C CA . CYS B 1 207 ? 4.414 -20.531 -13.031 1 98.38 207 CYS B CA 1
ATOM 3666 C C . CYS B 1 207 ? 3.336 -21.594 -12.859 1 98.38 207 CYS B C 1
ATOM 3668 O O . CYS B 1 207 ? 2.398 -21.406 -12.078 1 98.38 207 CYS B O 1
ATOM 3670 N N . ASP B 1 208 ? 3.496 -22.688 -13.555 1 97.31 208 ASP B N 1
ATOM 3671 C CA . ASP B 1 208 ? 2.529 -23.781 -13.445 1 97.31 208 ASP B CA 1
ATOM 3672 C C . ASP B 1 208 ? 2.486 -24.344 -12.031 1 97.31 208 ASP B C 1
ATOM 3674 O O . ASP B 1 208 ? 1.41 -24.625 -11.5 1 97.31 208 ASP B O 1
ATOM 3678 N N . GLU B 1 209 ? 3.633 -24.484 -11.492 1 97.12 209 GLU B N 1
ATOM 3679 C CA . GLU B 1 209 ? 3.754 -25 -10.133 1 97.12 209 GLU B CA 1
ATOM 3680 C C . GLU B 1 209 ? 2.994 -24.125 -9.141 1 97.12 209 GLU B C 1
ATOM 3682 O O . GLU B 1 209 ? 2.234 -24.625 -8.312 1 97.12 209 GLU B O 1
ATOM 3687 N N . VAL B 1 210 ? 3.131 -22.812 -9.234 1 97.88 210 VAL B N 1
ATOM 3688 C CA . VAL B 1 210 ? 2.6 -21.906 -8.211 1 97.88 210 VAL B CA 1
ATOM 3689 C C . VAL B 1 210 ? 1.132 -21.609 -8.508 1 97.88 210 VAL B C 1
ATOM 3691 O O . VAL B 1 210 ? 0.349 -21.344 -7.594 1 97.88 210 VAL B O 1
ATOM 3694 N N . HIS B 1 211 ? 0.741 -21.656 -9.781 1 98.19 211 HIS B N 1
ATOM 3695 C CA . HIS B 1 211 ? -0.622 -21.312 -10.164 1 98.19 211 HIS B CA 1
ATOM 3696 C C . HIS B 1 211 ? -1.554 -22.516 -10.055 1 98.19 211 HIS B C 1
ATOM 3698 O O . HIS B 1 211 ? -2.768 -22.344 -9.914 1 98.19 211 HIS B O 1
ATOM 3704 N N . GLY B 1 212 ? -1.038 -23.688 -10.094 1 95.81 212 GLY B N 1
ATOM 3705 C CA . GLY B 1 212 ? -1.83 -24.906 -10.062 1 95.81 212 GLY B CA 1
ATOM 3706 C C . GLY B 1 212 ? -2.834 -24.938 -8.93 1 95.81 212 GLY B C 1
ATOM 3707 O O . GLY B 1 212 ? -4.039 -25.062 -9.156 1 95.81 212 GLY B O 1
ATOM 3708 N N . PRO B 1 213 ? -2.365 -24.766 -7.789 1 93.06 213 PRO B N 1
ATOM 3709 C CA . PRO B 1 213 ? -3.262 -24.875 -6.637 1 93.06 213 PRO B CA 1
ATOM 3710 C C . PRO B 1 213 ? -4.402 -23.859 -6.684 1 93.06 213 PRO B C 1
ATOM 3712 O O . PRO B 1 213 ? -5.562 -24.203 -6.461 1 93.06 213 PRO B O 1
ATOM 3715 N N . ILE B 1 214 ? -4.137 -22.625 -6.992 1 95 214 ILE B N 1
ATOM 3716 C CA . ILE B 1 214 ? -5.18 -21.609 -6.953 1 95 214 ILE B CA 1
ATOM 3717 C C . ILE B 1 214 ? -6.137 -21.812 -8.125 1 95 214 ILE B C 1
ATOM 3719 O O . ILE B 1 214 ? -7.336 -21.547 -8.008 1 95 214 ILE B O 1
ATOM 3723 N N . LEU B 1 215 ? -5.617 -22.234 -9.25 1 95.5 215 LEU B N 1
ATOM 3724 C CA . LEU B 1 215 ? -6.457 -22.453 -10.422 1 95.5 215 LEU B CA 1
ATOM 3725 C C . LEU B 1 215 ? -7.395 -23.641 -10.211 1 95.5 215 LEU B C 1
ATOM 3727 O O . LEU B 1 215 ? -8.414 -23.766 -10.898 1 95.5 215 LEU B O 1
ATOM 3731 N N . LYS B 1 216 ? -7.098 -24.469 -9.211 1 92.31 216 LYS B N 1
ATOM 3732 C CA . LYS B 1 216 ? -7.93 -25.625 -8.891 1 92.31 216 LYS B CA 1
ATOM 3733 C C . LYS B 1 216 ? -8.648 -25.438 -7.562 1 92.31 216 LYS B C 1
ATOM 3735 O O . LYS B 1 216 ? -9.133 -26.406 -6.969 1 92.31 216 LYS B O 1
ATOM 3740 N N . LEU B 1 217 ? -8.609 -24.234 -7.082 1 88.62 217 LEU B N 1
ATOM 3741 C CA . LEU B 1 217 ? -9.141 -23.938 -5.754 1 88.62 217 LEU B CA 1
ATOM 3742 C C . LEU B 1 217 ? -10.609 -24.344 -5.648 1 88.62 217 LEU B C 1
ATOM 3744 O O . LEU B 1 217 ? -11.062 -24.781 -4.586 1 88.62 217 LEU B O 1
ATOM 3748 N N . LYS B 1 218 ? -11.336 -24.219 -6.68 1 84.56 218 LYS B N 1
ATOM 3749 C CA . LYS B 1 218 ? -12.758 -24.547 -6.676 1 84.56 218 LYS B CA 1
ATOM 3750 C C . LYS B 1 218 ? -12.969 -26.031 -6.434 1 84.56 218 LYS B C 1
ATOM 3752 O O . LYS B 1 218 ? -14.07 -26.469 -6.082 1 84.56 218 LYS B O 1
ATOM 3757 N N . GLU B 1 219 ? -11.945 -26.75 -6.645 1 84.62 219 GLU B N 1
ATOM 3758 C CA . GLU B 1 219 ? -12.023 -28.203 -6.461 1 84.62 219 GLU B CA 1
ATOM 3759 C C . GLU B 1 219 ? -11.617 -28.594 -5.043 1 84.62 219 GLU B C 1
ATOM 3761 O O . GLU B 1 219 ? -11.695 -29.766 -4.676 1 84.62 219 GLU B O 1
ATOM 3766 N N . ALA B 1 220 ? -11.188 -27.641 -4.27 1 77.75 220 ALA B N 1
ATOM 3767 C CA . ALA B 1 220 ? -10.758 -27.938 -2.904 1 77.75 220 ALA B CA 1
ATOM 3768 C C . ALA B 1 220 ? -11.938 -28.391 -2.043 1 77.75 220 ALA B C 1
ATOM 3770 O O . ALA B 1 220 ? -13.086 -28.047 -2.33 1 77.75 220 ALA B O 1
ATOM 3771 N N . PRO B 1 221 ? -11.578 -29.234 -1.061 1 73.19 221 PRO B N 1
ATOM 3772 C CA . PRO B 1 221 ? -12.656 -29.688 -0.173 1 73.19 221 PRO B CA 1
ATOM 3773 C C . PRO B 1 221 ? -13.328 -28.531 0.574 1 73.19 221 PRO B C 1
ATOM 3775 O O . PRO B 1 221 ? -12.75 -27.453 0.675 1 73.19 221 PRO B O 1
ATOM 3778 N N . ALA B 1 222 ? -14.594 -28.969 1.059 1 68 222 ALA B N 1
ATOM 3779 C CA . ALA B 1 222 ? -15.375 -27.984 1.817 1 68 222 ALA B CA 1
ATOM 3780 C C . ALA B 1 222 ? -14.609 -27.516 3.053 1 68 222 ALA B C 1
ATOM 3782 O O . ALA B 1 222 ? -13.852 -28.281 3.652 1 68 222 ALA B O 1
ATOM 3783 N N . ILE B 1 223 ? -14.617 -26.188 3.279 1 71.75 223 ILE B N 1
ATOM 3784 C CA . ILE B 1 223 ? -14.008 -25.562 4.453 1 71.75 223 ILE B CA 1
ATOM 3785 C C . ILE B 1 223 ? -14.805 -25.938 5.703 1 71.75 223 ILE B C 1
ATOM 3787 O O . ILE B 1 223 ? -16.031 -26.016 5.664 1 71.75 223 ILE B O 1
ATOM 3791 N N . SER B 1 224 ? -14.07 -26.359 6.68 1 67.81 224 SER B N 1
ATOM 3792 C CA . SER B 1 224 ? -14.742 -26.75 7.918 1 67.81 224 SER B CA 1
ATOM 3793 C C . SER B 1 224 ? -15.609 -25.609 8.445 1 67.81 224 SER B C 1
ATOM 3795 O O . SER B 1 224 ? -15.391 -24.438 8.109 1 67.81 224 SER B O 1
ATOM 3797 N N . SER B 1 225 ? -16.672 -25.969 9.133 1 63.72 225 SER B N 1
ATOM 3798 C CA . SER B 1 225 ? -17.609 -25.016 9.734 1 63.72 225 SER B CA 1
ATOM 3799 C C . SER B 1 225 ? -16.859 -24.016 10.609 1 63.72 225 SER B C 1
ATOM 3801 O O . SER B 1 225 ? -17.203 -22.828 10.641 1 63.72 225 SER B O 1
ATOM 3803 N N . GLU B 1 226 ? -15.891 -24.516 11.344 1 60.69 226 GLU B N 1
ATOM 3804 C CA . GLU B 1 226 ? -15.117 -23.625 12.203 1 60.69 226 GLU B CA 1
ATOM 3805 C C . GLU B 1 226 ? -14.414 -22.547 11.398 1 60.69 226 GLU B C 1
ATOM 3807 O O . GLU B 1 226 ? -14.367 -21.391 11.805 1 60.69 226 GLU B O 1
ATOM 3812 N N . MET B 1 227 ? -14.062 -22.938 10.297 1 61.66 227 MET B N 1
ATOM 3813 C CA . MET B 1 227 ? -13.32 -22.016 9.438 1 61.66 227 MET B CA 1
ATOM 3814 C C . MET B 1 227 ? -14.242 -20.969 8.828 1 61.66 227 MET B C 1
ATOM 3816 O O . MET B 1 227 ? -13.867 -19.812 8.688 1 61.66 227 MET B O 1
ATOM 3820 N N . LEU B 1 228 ? -15.352 -21.531 8.609 1 67.5 228 LEU B N 1
ATOM 3821 C CA . LEU B 1 228 ? -16.344 -20.641 8.016 1 67.5 228 LEU B CA 1
ATOM 3822 C C . LEU B 1 228 ? -16.703 -19.516 8.977 1 67.5 228 LEU B C 1
ATOM 3824 O O . LEU B 1 228 ? -16.906 -18.375 8.555 1 67.5 228 LEU B O 1
ATOM 3828 N N . ASN B 1 229 ? -16.734 -19.797 10.203 1 64.38 229 ASN B N 1
ATOM 3829 C CA . ASN B 1 229 ? -17.078 -18.766 11.188 1 64.38 229 ASN B CA 1
ATOM 3830 C C . ASN B 1 229 ? -16 -17.688 11.273 1 64.38 229 ASN B C 1
ATOM 3832 O O . ASN B 1 229 ? -16.312 -16.516 11.445 1 64.38 229 ASN B O 1
ATOM 3836 N N . LYS B 1 230 ? -14.938 -18.094 11.008 1 61.28 230 LYS B N 1
ATOM 3837 C CA . LYS B 1 230 ? -13.836 -17.141 11.156 1 61.28 230 LYS B CA 1
ATOM 3838 C C . LYS B 1 230 ? -13.734 -16.234 9.93 1 61.28 230 LYS B C 1
ATOM 3840 O O . LYS B 1 230 ? -13.359 -15.062 10.047 1 61.28 230 LYS B O 1
ATOM 3845 N N . PHE B 1 231 ? -13.992 -16.859 8.766 1 66.06 231 PHE B N 1
ATOM 3846 C CA . PHE B 1 231 ? -13.938 -16.094 7.527 1 66.06 231 PHE B CA 1
ATOM 3847 C C . PHE B 1 231 ? -15.18 -15.227 7.379 1 66.06 231 PHE B C 1
ATOM 3849 O O . PHE B 1 231 ? -15.242 -14.359 6.5 1 66.06 231 PHE B O 1
ATOM 3856 N N . ASN B 1 232 ? -15.859 -15.367 8.328 1 64.81 232 ASN B N 1
ATOM 3857 C CA . ASN B 1 232 ? -17.156 -14.695 8.266 1 64.81 232 ASN B CA 1
ATOM 3858 C C . ASN B 1 232 ? -17 -13.172 8.25 1 64.81 232 ASN B C 1
ATOM 3860 O O . ASN B 1 232 ? -17.844 -12.469 7.688 1 64.81 232 ASN B O 1
ATOM 3864 N N . VAL B 1 233 ? -15.906 -12.828 8.602 1 63.59 233 VAL B N 1
ATOM 3865 C CA . VAL B 1 233 ? -15.695 -11.383 8.633 1 63.59 233 VAL B CA 1
ATOM 3866 C C . VAL B 1 233 ? -15.516 -10.859 7.207 1 63.59 233 VAL B C 1
ATOM 3868 O O . VAL B 1 233 ? -16.141 -9.875 6.816 1 63.59 233 VAL B O 1
ATOM 3871 N N . MET B 1 234 ? -14.773 -11.523 6.496 1 64.56 234 MET B N 1
ATOM 3872 C CA . MET B 1 234 ? -14.547 -11.086 5.121 1 64.56 234 MET B CA 1
ATOM 3873 C C . MET B 1 234 ? -15.836 -11.148 4.309 1 64.56 234 MET B C 1
ATOM 3875 O O . MET B 1 234 ? -16.125 -10.242 3.523 1 64.56 234 MET B O 1
ATOM 3879 N N . LYS B 1 235 ? -16.469 -12.188 4.57 1 70.25 235 LYS B N 1
ATOM 3880 C CA . LYS B 1 235 ? -17.75 -12.336 3.881 1 70.25 235 LYS B CA 1
ATOM 3881 C C . LYS B 1 235 ? -18.672 -11.172 4.191 1 70.25 235 LYS B C 1
ATOM 3883 O O . LYS B 1 235 ? -19.281 -10.594 3.287 1 70.25 235 LYS B O 1
ATOM 3888 N N . SER B 1 236 ? -18.641 -10.719 5.418 1 68.56 236 SER B N 1
ATOM 3889 C CA . SER B 1 236 ? -19.531 -9.648 5.836 1 68.56 236 SER B CA 1
ATOM 3890 C C . SER B 1 236 ? -19.141 -8.312 5.223 1 68.56 236 SER B C 1
ATOM 3892 O O . SER B 1 236 ? -19.984 -7.504 4.859 1 68.56 236 SER B O 1
ATOM 3894 N N . GLU B 1 237 ? -17.891 -8.188 4.938 1 67.31 237 GLU B N 1
ATOM 3895 C CA . GLU B 1 237 ? -17.375 -6.938 4.383 1 67.31 237 GLU B CA 1
ATOM 3896 C C . GLU B 1 237 ? -17.672 -6.836 2.887 1 67.31 237 GLU B C 1
ATOM 3898 O O . GLU B 1 237 ? -17.781 -5.738 2.342 1 67.31 237 GLU B O 1
ATOM 3903 N N . LEU B 1 238 ? -17.875 -8.016 2.354 1 73.44 238 LEU B N 1
ATOM 3904 C CA . LEU B 1 238 ? -18 -8.055 0.9 1 73.44 238 LEU B CA 1
ATOM 3905 C C . LEU B 1 238 ? -19.453 -8.086 0.471 1 73.44 238 LEU B C 1
ATOM 3907 O O . LEU B 1 238 ? -19.781 -7.828 -0.692 1 73.44 238 LEU B O 1
ATOM 3911 N N . LEU B 1 239 ? -20.328 -8.43 1.407 1 71.75 239 LEU B N 1
ATOM 3912 C CA . LEU B 1 239 ? -21.75 -8.539 1.092 1 71.75 239 LEU B CA 1
ATOM 3913 C C . LEU B 1 239 ? -22.5 -7.258 1.45 1 71.75 239 LEU B C 1
ATOM 3915 O O . LEU B 1 239 ? -23.453 -6.875 0.765 1 71.75 239 LEU B O 1
#

pLDDT: mean 93.69, std 9.17, range [60.53, 98.94]

Sequence (478 aa):
MVLNLYLNLYSSSCRSLYIFAKLHVISFDMIPVDLMKAEHHSKEFVQISPLMKVPVMKDEDFVLGESVAIMLYLCRRFKTPDHWYPDDAKGCALVDEYLAWQHLNMKKHCTKVLWMKMMIPHFFRHSVPHENLEEATKDLNHSLDLLKDKFLRDKPFLTGDRISLADLMALEDVVQAISADYNVFENRPWLREWQEKVESILGQELCDEVHGPILKLKEAPAISSEMLNKFNVMKSELLMVLNLYLNLYSSSCRSLYIFAKLHVISFDMIPVDLMKAEHHSKEFVQISPLMKVPVMKDEDFVLGESVAIMLYLCRRFKTPDHWYPDDAKGCALVDEYLAWQHLNMKKHCTKVLWMKMMIPHFFRHSVPHENLEEATKDLNHSLDLLKDKFLRDKPFLTGDRISLADLMALEDVVQAISADYNVFENRPWLREWQEKVESILGQELCDEVHGPILKLKEAPAISSEMLNKFNVMKSELL

Foldseek 3Di:
DAKEWEADLLALLRLLVVLVCVLQVPGHHYDYQDVLLLSLPDPVNCVLPVVSDDTWMDDDPDIDDDSVVVVVCCCVVVVPPCQQQHDDPLLNVLVVVLVVPCVVALLVLLLLLLCQLAVCCQQVVDHDPPVLNVVSVVRNLVSLVCQDVPACPPELERRHPDHYSSLSSNLSSVLSNVLSVHDNCVVPVVVVSSNVVVCVSSDVVSVCVSSVCSSCVSVDDHRDPVSCVVCVVVVVVSD/DAKEWEADLLALLRLLVVLVCVLQVPGHHYDYQDVLLLSLPDPVNCVLPVVSDDTWMDDDPDIDDDSVVVQVCCCVVVVPPCQQQHDDPLLNVLLVVLVVPCVVALLVLLLLLLCQLAVCCQQVVDHDPPVLNVVSVVRNLVSLVCQDVPQCPPELERRHPDHYSSLSSNLSSVLSNVLSVHDNCVVPVVVVSSNVVVCVSSDVVSVCVSSVCSSCVSVDDHRDPVSCVVCVVVVVVSD

Solvent-accessible surface area (backbone atoms only — not comparable to full-atom values): 25292 Å² total; per-residue (Å²): 136,71,33,32,36,36,29,36,60,78,36,39,57,23,36,36,52,52,51,52,35,57,68,68,67,51,73,63,46,77,42,80,46,52,66,78,72,43,40,42,70,33,73,74,40,31,75,72,34,79,82,45,60,74,26,34,36,32,56,77,89,47,70,41,45,42,50,69,18,45,53,53,28,49,40,56,69,65,64,50,69,52,58,44,63,29,86,50,45,68,57,28,26,45,38,35,24,45,58,60,46,29,60,80,34,47,41,42,29,17,50,49,40,21,36,54,62,30,46,37,39,70,60,62,70,37,86,62,59,67,70,55,53,52,51,40,50,51,51,31,52,51,38,54,49,43,46,43,70,69,42,23,61,92,43,79,21,48,72,32,88,50,66,30,53,45,44,48,49,50,50,32,22,51,47,39,24,46,44,35,71,43,73,81,50,70,97,28,68,66,55,52,52,42,50,53,53,53,38,60,73,67,30,58,67,59,51,49,63,54,44,46,60,41,60,45,46,87,71,51,77,83,65,52,70,73,34,48,61,65,48,40,56,59,54,60,75,71,105,137,68,32,33,36,34,30,36,61,78,36,40,58,22,36,36,51,51,51,54,34,57,70,68,68,52,73,63,46,77,42,80,45,51,63,77,72,44,40,41,71,34,73,73,40,31,74,73,36,78,80,44,60,74,26,33,36,33,54,78,90,47,69,42,46,42,49,68,17,44,52,54,28,50,41,56,68,66,63,49,70,52,59,45,63,31,85,50,46,68,58,28,28,46,38,35,25,46,58,61,47,29,61,80,33,47,41,41,28,18,49,48,40,21,37,54,62,30,47,37,39,70,63,62,70,37,86,63,57,66,70,55,52,50,50,40,50,50,52,32,50,52,37,56,48,41,45,42,70,70,42,23,60,92,42,79,22,48,71,33,89,49,66,29,52,46,44,48,48,49,49,34,23,51,48,39,25,45,43,34,72,42,73,81,50,70,96,28,68,66,56,53,52,42,50,52,53,53,38,61,72,68,31,60,67,56,50,48,63,54,44,45,61,41,60,44,46,88,71,51,77,83,64,53,69,73,34,49,63,64,48,42,55,59,53,60,75,71,104

InterPro domains:
  IPR004045 Glutathione S-transferase, N-terminal [PF02798] (1-74)
  IPR004045 Glutathione S-transferase, N-terminal [PS50404] (1-82)
  IPR004046 Glutathione S-transferase, C-terminal [PF00043] (116-200)
  IPR010987 Glutathione S-transferase, C-terminal-like [PS50405] (88-222)
  IPR036249 Thioredoxin-like superfamily [SSF52833] (2-86)
  IPR036282 Glutathione S-transferase, C-terminal domain superfamily [SSF47616] (81-203)
  IPR040077 Glutathione S-transferase Theta, C-terminal [cd03183] (92-217)
  IPR040079 Glutathione transferase family [SFLDS00019] (3-199)
  IPR051369 Glutathione S-transferase Theta [PTHR43917] (1-223)